Protein AF-A0AAW1CQK4-F1 (afdb_monomer_lite)

Secondary structure (DSSP, 8-state):
---------------------------TTSTTTGGGS---PPP---HHHHHHHHHHHHHHS-------SS-HHHHHHHHHHHHHHHHHTTGGGGGGG-TT-GGG-S-GGG--HHHHHHHHHHHHHHHHHHHHS-SEEEETTTEEEE-HHHHHHHHHHHHHHHHHHHHHHHHHHHHHHHHHHHHHHHHHHHHTS---SHHHHHHHHHHHHHHHHHHHHHHHHHHHHHHHHHHHHHTT----HHHHHHHHHHHHHHHHHHHHHHHHHHHHHHHHHHHHHHHHHHHHHHHHHHHHHHHHHHHHSTT-TT--HHHHHHHHHHHHHHHHHHHHHHHHHHHHHHHHTPPPPP-HHHHHHHHHHHHHHHHHHHHHHHHHHHHHHTTS-TTT--HHHHHHHHHHHHHHHHTS-HHHHTSHHHHHHHHHHHHHHHHHHHHHHHS-TT--HHHHHHHHHHHHHHHHHHHHHHHHHHHHHHHHHT----EEE-TTS-EEEE-HHHHHHHHHHHHHHHHHHHHHHT--

Organism: NCBI:txid488301

Structure (mmCIF, N/CA/C/O backbone):
data_AF-A0AAW1CQK4-F1
#
_entry.id   AF-A0AAW1CQK4-F1
#
loop_
_atom_site.group_PDB
_atom_site.id
_atom_site.type_symbol
_atom_site.label_atom_id
_atom_site.label_alt_id
_atom_site.label_comp_id
_atom_site.label_asym_id
_atom_site.label_entity_id
_atom_site.label_seq_id
_atom_site.pdbx_PDB_ins_code
_atom_site.Cartn_x
_atom_site.Cartn_y
_atom_site.Cartn_z
_atom_site.occupancy
_atom_site.B_iso_or_equiv
_atom_site.auth_seq_id
_atom_site.auth_comp_id
_atom_site.auth_asym_id
_atom_site.auth_atom_id
_atom_site.pdbx_PDB_model_num
ATOM 1 N N . MET A 1 1 ? -83.566 -2.142 11.076 1.00 37.44 1 MET A N 1
ATOM 2 C CA . MET A 1 1 ? -84.375 -3.358 11.313 1.00 37.44 1 MET A CA 1
ATOM 3 C C . MET A 1 1 ? -84.523 -3.588 12.811 1.00 37.44 1 MET A C 1
ATOM 5 O O . MET A 1 1 ? -83.542 -3.532 13.534 1.00 37.44 1 MET A O 1
ATOM 9 N N . ARG A 1 2 ? -85.773 -3.772 13.257 1.00 31.78 2 ARG A N 1
ATOM 10 C CA . ARG A 1 2 ? -86.213 -4.234 14.594 1.00 31.78 2 ARG A CA 1
ATOM 11 C C . ARG A 1 2 ? -85.536 -5.575 14.960 1.00 31.78 2 ARG A C 1
ATOM 13 O O . ARG A 1 2 ? -85.332 -6.388 14.071 1.00 31.78 2 ARG A O 1
ATOM 20 N N . LYS A 1 3 ? -85.256 -5.886 16.232 1.00 30.31 3 LYS A N 1
ATOM 21 C CA . LYS A 1 3 ? -86.262 -6.394 17.189 1.00 30.31 3 LYS A CA 1
ATOM 22 C C . LYS A 1 3 ? -85.917 -6.133 18.665 1.00 30.31 3 LYS A C 1
ATOM 24 O O . LYS A 1 3 ? -84.823 -6.393 19.141 1.00 30.31 3 LYS A O 1
ATOM 29 N N . ARG A 1 4 ? -86.967 -5.697 19.369 1.00 30.61 4 ARG A N 1
ATOM 30 C CA . ARG A 1 4 ? -87.169 -5.612 20.822 1.00 30.61 4 ARG A CA 1
ATOM 31 C C . ARG A 1 4 ? -87.296 -7.000 21.467 1.00 30.61 4 ARG A C 1
ATOM 33 O O . ARG A 1 4 ? -87.917 -7.874 20.865 1.00 30.61 4 ARG A O 1
ATOM 40 N N . LYS A 1 5 ? -86.996 -7.092 22.768 1.00 30.92 5 LYS A N 1
ATOM 41 C CA . LYS A 1 5 ? -87.892 -7.738 23.751 1.00 30.92 5 LYS A CA 1
ATOM 42 C C . LYS A 1 5 ? -87.838 -7.022 25.111 1.00 30.92 5 LYS A C 1
ATOM 44 O O . LYS A 1 5 ? -86.781 -6.640 25.589 1.00 30.92 5 LYS A O 1
ATOM 49 N N . LYS A 1 6 ? -89.040 -6.794 25.651 1.00 30.92 6 LYS A N 1
ATOM 50 C CA . LYS A 1 6 ? -89.422 -6.136 26.915 1.00 30.92 6 LYS A CA 1
ATOM 51 C C . LYS A 1 6 ? -89.311 -7.091 28.112 1.00 30.92 6 LYS A C 1
ATOM 53 O O . LYS A 1 6 ? -89.626 -8.264 27.931 1.00 30.92 6 LYS A O 1
ATOM 58 N N . LYS A 1 7 ? -89.103 -6.536 29.316 1.00 28.88 7 LYS A N 1
ATOM 59 C CA . LYS A 1 7 ? -89.868 -6.723 30.587 1.00 28.88 7 LYS A CA 1
ATOM 60 C C . LYS A 1 7 ? -88.993 -6.244 31.762 1.00 28.88 7 LYS A C 1
ATOM 62 O O . LYS A 1 7 ? -87.790 -6.405 31.680 1.00 28.88 7 LYS A O 1
ATOM 67 N N . GLN A 1 8 ? -89.458 -5.748 32.905 1.00 29.05 8 GLN A N 1
ATOM 68 C CA . GLN A 1 8 ? -90.688 -5.119 33.397 1.00 29.05 8 GLN A CA 1
ATOM 69 C C . GLN A 1 8 ? -90.328 -4.674 34.833 1.00 29.05 8 GLN A C 1
ATOM 71 O O . GLN A 1 8 ? -89.593 -5.370 35.527 1.00 29.05 8 GLN A O 1
ATOM 76 N N . THR A 1 9 ? -90.802 -3.510 35.255 1.00 33.38 9 THR A N 1
ATOM 77 C CA . THR A 1 9 ? -90.571 -2.876 36.562 1.00 33.38 9 THR A CA 1
ATOM 78 C C . THR A 1 9 ? -91.278 -3.593 37.720 1.00 33.38 9 THR A C 1
ATOM 80 O O . THR A 1 9 ? -92.399 -4.071 37.551 1.00 33.38 9 THR A O 1
ATOM 83 N N . LYS A 1 10 ? -90.688 -3.555 38.927 1.00 31.97 10 LYS A N 1
ATOM 84 C CA . LYS A 1 10 ? -91.408 -3.632 40.214 1.00 31.97 10 LYS A CA 1
ATOM 85 C C . LYS A 1 10 ? -90.728 -2.759 41.282 1.00 31.97 10 LYS A C 1
ATOM 87 O O . LYS A 1 10 ? -89.518 -2.812 41.461 1.00 31.97 10 LYS A O 1
ATOM 92 N N . ARG A 1 11 ? -91.555 -1.943 41.944 1.00 29.42 11 ARG A N 1
ATOM 93 C CA . ARG A 1 11 ? -91.301 -1.152 43.161 1.00 29.42 11 ARG A CA 1
ATOM 94 C C . ARG A 1 11 ? -91.280 -2.060 44.402 1.00 29.42 11 ARG A C 1
ATOM 96 O O . ARG A 1 11 ? -91.988 -3.063 44.393 1.00 29.42 11 ARG A O 1
ATOM 103 N N . GLY A 1 12 ? -90.658 -1.588 45.488 1.00 29.42 12 GLY A N 1
ATOM 104 C CA . GLY A 1 12 ? -91.177 -1.805 46.847 1.00 29.42 12 GLY A CA 1
ATOM 105 C C . GLY A 1 12 ? -90.163 -2.198 47.923 1.00 29.42 12 GLY A C 1
ATOM 106 O O . GLY A 1 12 ? -89.689 -3.322 47.912 1.00 29.42 12 GLY A O 1
ATOM 107 N N . GLU A 1 13 ? -89.977 -1.272 48.874 1.00 28.30 13 GLU A N 1
ATOM 108 C CA . GLU A 1 13 ? -89.823 -1.488 50.328 1.00 28.30 13 GLU A CA 1
ATOM 109 C C . GLU A 1 13 ? -88.568 -2.171 50.900 1.00 28.30 13 GLU A C 1
ATOM 111 O O . GLU A 1 13 ? -88.056 -3.151 50.378 1.00 28.30 13 GLU A O 1
ATOM 116 N N . GLY A 1 14 ? -88.137 -1.683 52.076 1.00 30.25 14 GLY A N 1
ATOM 117 C CA . GLY A 1 14 ? -87.416 -2.538 53.026 1.00 30.25 14 GLY A CA 1
ATOM 118 C C . GLY A 1 14 ? -86.204 -1.962 53.758 1.00 30.25 14 GLY A C 1
ATOM 119 O O . GLY A 1 14 ? -85.225 -2.679 53.913 1.00 30.25 14 GLY A O 1
ATOM 120 N N . TRP A 1 15 ? -86.240 -0.731 54.281 1.00 28.58 15 TRP A N 1
ATOM 121 C CA . TRP A 1 15 ? -85.304 -0.355 55.354 1.00 28.58 15 TRP A CA 1
ATOM 122 C C . TRP A 1 15 ? -85.894 -0.740 56.711 1.00 28.58 15 TRP A C 1
ATOM 124 O O . TRP A 1 15 ? -86.757 -0.029 57.229 1.00 28.58 15 TRP A O 1
ATOM 134 N N . ARG A 1 16 ? -85.430 -1.853 57.304 1.00 34.03 16 ARG A N 1
ATOM 135 C CA . ARG A 1 16 ? -85.438 -2.035 58.766 1.00 34.03 16 ARG A CA 1
ATOM 136 C C . ARG A 1 16 ? -84.571 -3.205 59.269 1.00 34.03 16 ARG A C 1
ATOM 138 O O . ARG A 1 16 ? -84.790 -4.347 58.893 1.00 34.03 16 ARG A O 1
ATOM 145 N N . ARG A 1 17 ? -83.776 -2.853 60.291 1.00 32.47 17 ARG A N 1
ATOM 146 C CA . ARG A 1 17 ? -83.250 -3.630 61.438 1.00 32.47 17 ARG A CA 1
ATOM 147 C C . ARG A 1 17 ? -82.030 -4.537 61.243 1.00 32.47 17 ARG A C 1
ATOM 149 O O . ARG A 1 17 ? -82.131 -5.625 60.698 1.00 32.47 17 ARG A O 1
ATOM 156 N N . LEU A 1 18 ? -80.979 -4.183 61.983 1.00 30.83 18 LEU A N 1
ATOM 157 C CA . LEU A 1 18 ? -80.328 -5.096 62.925 1.00 30.83 18 LEU A CA 1
ATOM 158 C C . LEU A 1 18 ? -80.366 -4.442 64.313 1.00 30.83 18 LEU A C 1
ATOM 160 O O . LEU A 1 18 ? -80.115 -3.246 64.446 1.00 30.83 18 LEU A O 1
ATOM 164 N N . GLY A 1 19 ? -80.788 -5.213 65.314 1.00 32.97 19 GLY A N 1
ATOM 165 C CA . GLY A 1 19 ? -80.848 -4.816 66.717 1.00 32.97 19 GLY A CA 1
ATOM 166 C C . GLY A 1 19 ? -79.742 -5.487 67.526 1.00 32.97 19 GLY A C 1
ATOM 167 O O . GLY A 1 19 ? -79.212 -6.515 67.114 1.00 32.97 19 GLY A O 1
ATOM 168 N N . VAL A 1 20 ? -79.453 -4.929 68.700 1.00 33.41 20 VAL A N 1
ATOM 169 C CA . VAL A 1 20 ? -78.739 -5.607 69.787 1.00 33.41 20 VAL A CA 1
ATOM 170 C C . VAL A 1 20 ? -79.526 -5.392 71.086 1.00 33.41 20 VAL A C 1
ATOM 172 O O . VAL A 1 20 ? -80.186 -4.372 71.277 1.00 33.41 20 VAL A O 1
ATOM 175 N N . SER A 1 21 ? -79.529 -6.450 71.892 1.00 31.75 21 SER A N 1
ATOM 176 C CA . SER A 1 21 ? -80.398 -6.826 73.009 1.00 31.75 21 SER A CA 1
ATOM 177 C C . SER A 1 21 ? -80.290 -5.982 74.284 1.00 31.75 21 SER A C 1
ATOM 179 O O . SER A 1 21 ? -79.291 -5.313 74.520 1.00 31.75 21 SER A O 1
ATOM 181 N N . GLY A 1 22 ? -81.302 -6.099 75.153 1.00 31.36 22 GLY A N 1
ATOM 182 C CA . GLY A 1 22 ? -81.346 -5.483 76.485 1.00 31.36 22 GLY A CA 1
ATOM 183 C C . GLY A 1 22 ? -81.253 -6.447 77.681 1.00 31.36 22 GLY A C 1
ATOM 184 O O . GLY A 1 22 ? -81.010 -7.640 77.505 1.00 31.36 22 GLY A O 1
ATOM 185 N N . LYS A 1 23 ? -81.605 -5.867 78.852 1.00 33.84 23 LYS A N 1
ATOM 186 C CA . LYS A 1 23 ? -81.742 -6.368 80.253 1.00 33.84 23 LYS A CA 1
ATOM 187 C C . LYS A 1 23 ? -80.453 -6.208 81.089 1.00 33.84 23 LYS A C 1
ATOM 189 O O . LYS A 1 23 ? -79.397 -6.571 80.606 1.00 33.84 23 LYS A O 1
ATOM 194 N N . THR A 1 24 ? -80.420 -5.621 82.298 1.00 35.09 24 THR A N 1
ATOM 195 C CA . THR A 1 24 ? -81.348 -5.544 83.466 1.00 35.09 24 THR A CA 1
ATOM 196 C C . THR A 1 24 ? -81.062 -4.281 84.330 1.00 35.09 24 THR A C 1
ATOM 198 O O . THR A 1 24 ? -79.903 -3.953 84.527 1.00 35.09 24 THR A O 1
ATOM 201 N N . SER A 1 25 ? -82.057 -3.466 84.729 1.00 33.66 25 SER A N 1
ATOM 202 C CA . SER A 1 25 ? -82.765 -3.406 86.044 1.00 33.66 25 SER A CA 1
ATOM 203 C C . SER A 1 25 ? -82.086 -2.635 87.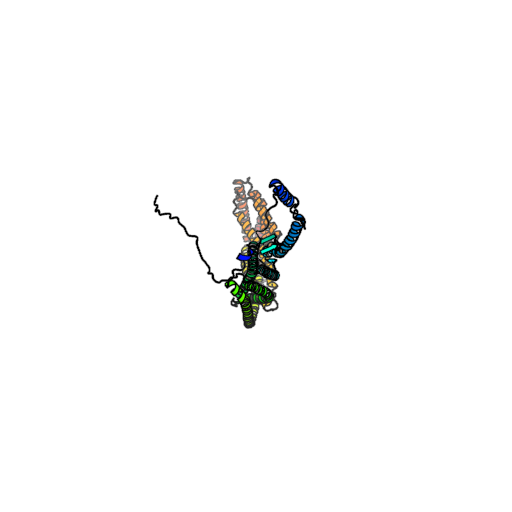206 1.00 33.66 25 SER A C 1
ATOM 205 O O . SER A 1 25 ? -81.060 -3.064 87.718 1.00 33.66 25 SER A O 1
ATOM 207 N N . GLY A 1 26 ? -82.779 -1.592 87.704 1.00 32.72 26 GLY A N 1
ATOM 208 C CA . GLY A 1 26 ? -82.562 -0.866 88.977 1.00 32.72 26 GLY A CA 1
ATOM 209 C C . GLY A 1 26 ? -82.400 0.651 88.751 1.00 32.72 26 GLY A C 1
ATOM 210 O O . GLY A 1 26 ? -81.595 1.044 87.929 1.00 32.72 26 GLY A O 1
ATOM 211 N N . ASN A 1 27 ? -83.088 1.603 89.387 1.00 42.72 27 ASN A N 1
ATOM 212 C CA . ASN A 1 27 ? -83.945 1.583 90.564 1.00 42.72 27 ASN A CA 1
ATOM 213 C C . ASN A 1 27 ? -84.805 2.872 90.604 1.00 42.72 27 ASN A C 1
ATOM 215 O O . ASN A 1 27 ? -84.399 3.921 90.106 1.00 42.72 27 ASN A O 1
ATOM 219 N N . LYS A 1 28 ? -85.975 2.786 91.247 1.00 48.28 28 LYS A N 1
ATOM 220 C CA . LYS A 1 28 ? -87.069 3.773 91.425 1.00 48.28 28 LYS A CA 1
ATOM 221 C C . LYS A 1 28 ? -86.716 5.142 92.073 1.00 48.28 28 LYS A C 1
ATOM 223 O O . LYS A 1 28 ? -87.605 5.818 92.578 1.00 48.28 28 LYS A O 1
ATOM 228 N N . ALA A 1 29 ? -85.462 5.590 92.062 1.00 43.44 29 ALA A N 1
ATOM 229 C CA . ALA A 1 29 ? -85.026 6.818 92.744 1.00 43.44 29 ALA A CA 1
ATOM 230 C C . ALA A 1 29 ? -85.218 8.111 91.918 1.00 43.44 29 ALA A C 1
ATOM 232 O O . ALA A 1 29 ? -85.469 9.171 92.484 1.00 43.44 29 ALA A O 1
ATOM 233 N N . LEU A 1 30 ? -85.167 8.032 90.582 1.00 44.38 30 LEU A N 1
ATOM 234 C CA . LEU A 1 30 ? -85.258 9.206 89.695 1.00 44.38 30 LEU A CA 1
ATOM 235 C C . LEU A 1 30 ? -86.687 9.747 89.512 1.00 44.38 30 LEU A C 1
ATOM 237 O O . LEU A 1 30 ? -86.862 10.937 89.271 1.00 44.38 30 LEU A O 1
ATOM 241 N N . ALA A 1 31 ? -87.714 8.912 89.696 1.00 45.97 31 ALA A N 1
ATOM 242 C CA . ALA A 1 31 ? -89.113 9.335 89.578 1.00 45.97 31 ALA A CA 1
ATOM 243 C C . ALA A 1 31 ? -89.600 10.173 90.781 1.00 45.97 31 ALA A C 1
ATOM 245 O O . ALA A 1 31 ? -90.482 11.010 90.620 1.00 45.97 31 ALA A O 1
ATOM 246 N N . ASN A 1 32 ? -88.985 10.015 91.962 1.00 45.41 32 ASN A N 1
ATOM 247 C CA . ASN A 1 32 ? -89.345 10.755 93.182 1.00 45.41 32 ASN A CA 1
ATOM 248 C C . ASN A 1 32 ? -88.607 12.099 93.347 1.00 45.41 32 ASN A C 1
ATOM 250 O O . ASN A 1 32 ? -88.960 12.879 94.230 1.00 45.41 32 ASN A O 1
ATOM 254 N N . PHE A 1 33 ? -87.593 12.392 92.525 1.00 44.12 33 PHE A N 1
ATOM 255 C CA . PHE A 1 33 ? -86.913 13.695 92.547 1.00 44.12 33 PHE A CA 1
ATOM 256 C C . PHE A 1 33 ? -87.653 14.736 91.693 1.00 44.12 33 PHE A C 1
ATOM 258 O O . PHE A 1 33 ? -87.733 15.908 92.053 1.00 44.12 33 PHE A O 1
ATOM 265 N N . VAL A 1 34 ? -88.278 14.288 90.599 1.00 47.16 34 VAL A N 1
ATOM 266 C CA . VAL A 1 34 ? -89.028 15.148 89.669 1.00 47.16 34 VAL A CA 1
ATOM 267 C C . VAL A 1 34 ? -90.350 15.647 90.277 1.00 47.16 34 VAL A C 1
ATOM 269 O O . VAL A 1 34 ? -90.839 16.698 89.884 1.00 47.16 34 VAL A O 1
ATOM 272 N N . SER A 1 35 ? -90.889 14.983 91.305 1.00 43.31 35 SER A N 1
ATOM 273 C CA . SER A 1 35 ? -92.131 15.399 91.975 1.00 43.31 35 SER A CA 1
ATOM 274 C C . SER A 1 35 ? -91.949 16.450 93.084 1.00 43.31 35 SER A C 1
ATOM 276 O O . SER A 1 35 ? -92.918 16.769 93.768 1.00 43.31 35 SER A O 1
ATOM 278 N N . ARG A 1 36 ? -90.728 16.955 93.328 1.00 42.09 36 ARG A N 1
ATOM 279 C CA . ARG A 1 36 ? -90.428 17.872 94.452 1.00 42.09 36 ARG A CA 1
ATOM 280 C C . ARG A 1 36 ? -90.017 19.293 94.067 1.00 42.09 36 ARG A C 1
ATOM 282 O O . ARG A 1 36 ? -89.761 20.088 94.963 1.00 42.09 36 ARG A O 1
ATOM 289 N N . LEU A 1 37 ? -89.972 19.636 92.783 1.00 38.03 37 LEU A N 1
ATOM 290 C CA . LEU A 1 37 ? -89.600 20.992 92.347 1.00 38.03 37 LEU A CA 1
ATOM 291 C C . LEU A 1 37 ? -90.754 21.784 91.716 1.00 38.03 37 LEU A C 1
ATOM 293 O O . LEU A 1 37 ? -90.549 22.918 91.297 1.00 38.03 37 LEU A O 1
ATOM 297 N N . ASP A 1 38 ? -91.973 21.240 91.738 1.00 37.69 38 ASP A N 1
ATOM 298 C CA . ASP A 1 38 ? -93.195 21.910 91.270 1.00 37.69 38 ASP A CA 1
ATOM 299 C C . ASP A 1 38 ? -93.877 22.753 92.371 1.00 37.69 38 ASP A C 1
ATOM 301 O O . ASP A 1 38 ? -95.076 22.659 92.615 1.00 37.69 38 ASP A O 1
ATOM 305 N N . GLN A 1 39 ? -93.095 23.563 93.094 1.00 37.91 39 GLN A N 1
ATOM 306 C CA . GLN A 1 39 ? -93.623 24.559 94.037 1.00 37.91 39 GLN A CA 1
ATOM 307 C C . GLN A 1 39 ? -92.855 25.884 93.934 1.00 37.91 39 GLN A C 1
ATOM 309 O O . GLN A 1 39 ? -92.018 26.203 94.772 1.00 37.91 39 GLN A O 1
ATOM 314 N N . SER A 1 40 ? -93.149 26.674 92.898 1.00 36.72 40 SER A N 1
ATOM 315 C CA . SER A 1 40 ? -93.240 28.142 93.009 1.00 36.72 40 SER A CA 1
ATOM 316 C C . SER A 1 40 ? -93.960 28.720 91.783 1.00 36.72 40 SER A C 1
ATOM 318 O O . SER 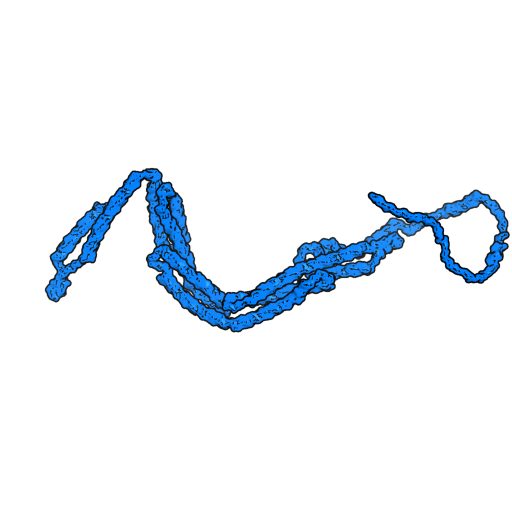A 1 40 ? -93.481 28.636 90.655 1.00 36.72 40 SER A O 1
ATOM 320 N N . GLU A 1 41 ? -95.153 29.271 92.003 1.00 37.28 41 GLU A N 1
ATOM 321 C CA . GLU A 1 41 ? -95.966 29.936 90.979 1.00 37.28 41 GLU A CA 1
ATOM 322 C C . GLU A 1 41 ? -95.421 31.336 90.583 1.00 37.28 41 GLU A C 1
ATOM 324 O O . GLU A 1 41 ? -94.575 31.901 91.281 1.00 37.28 41 GLU A O 1
ATOM 329 N N . PRO A 1 42 ? -95.864 31.904 89.438 1.00 48.00 42 PRO A N 1
ATOM 330 C CA . PRO A 1 42 ? -95.048 32.754 88.569 1.00 48.00 42 PRO A CA 1
ATOM 331 C C . PRO A 1 42 ? -95.288 34.268 88.723 1.00 48.00 42 PRO A C 1
ATOM 333 O O . PRO A 1 42 ? -96.421 34.739 88.803 1.00 48.00 42 PRO A O 1
ATOM 336 N N . SER A 1 43 ? -94.221 35.068 88.607 1.00 45.59 43 SER A N 1
ATOM 337 C CA . SER A 1 43 ? -94.330 36.512 88.343 1.00 45.59 43 SER A CA 1
ATOM 338 C C . SER A 1 43 ? -94.473 36.774 86.836 1.00 45.59 43 SER A C 1
ATOM 340 O O . SER A 1 43 ? -93.643 36.350 86.028 1.00 45.59 43 SER A O 1
ATOM 342 N N . LYS A 1 44 ? -95.563 37.452 86.456 1.00 58.47 44 LYS A N 1
ATOM 343 C CA . LYS A 1 44 ? -95.956 37.799 85.080 1.00 58.47 44 LYS A CA 1
ATOM 344 C C . LYS A 1 44 ? -95.019 38.859 84.477 1.00 58.47 44 LYS A C 1
ATOM 346 O O . LYS A 1 44 ? -95.273 40.053 84.604 1.00 58.47 44 LYS A O 1
ATOM 351 N N . GLU A 1 45 ? -93.962 38.444 83.781 1.00 55.16 45 GLU A N 1
ATOM 352 C CA . GLU A 1 45 ? -93.153 39.350 82.947 1.00 55.16 45 GLU A CA 1
ATOM 353 C C . GLU A 1 45 ? -93.726 39.399 81.515 1.00 55.16 45 GLU A C 1
ATOM 355 O O . GLU A 1 45 ? -93.859 38.371 80.847 1.00 55.16 45 GLU A O 1
ATOM 360 N N . ASP A 1 46 ? -94.090 40.597 81.045 1.00 68.31 46 ASP A N 1
ATOM 361 C CA . ASP A 1 46 ? -94.756 40.810 79.754 1.00 68.31 46 ASP A CA 1
ATOM 362 C C . ASP A 1 46 ? -93.864 40.391 78.561 1.00 68.31 46 ASP A C 1
ATOM 364 O O . ASP A 1 46 ? -92.655 40.657 78.522 1.00 68.31 46 ASP A O 1
ATOM 368 N N . ALA A 1 47 ? -94.446 39.725 77.558 1.00 63.59 47 ALA A N 1
ATOM 369 C CA . ALA A 1 47 ? -93.710 38.992 76.519 1.00 63.59 47 ALA A CA 1
ATOM 370 C C . ALA A 1 47 ? -92.793 39.895 75.673 1.00 63.59 47 ALA A C 1
ATOM 372 O O . ALA A 1 47 ? -91.728 39.467 75.216 1.00 63.59 47 ALA A O 1
ATOM 373 N N . LYS A 1 48 ? -93.169 41.169 75.499 1.00 66.88 48 LYS A N 1
ATOM 374 C CA . LYS A 1 48 ? -92.373 42.180 74.782 1.00 66.88 48 LYS A CA 1
ATOM 375 C C . LYS A 1 48 ? -91.135 42.602 75.581 1.00 66.88 48 LYS A C 1
ATOM 377 O O . LYS A 1 48 ? -90.073 42.822 74.996 1.00 66.88 48 LYS A O 1
ATOM 382 N N . THR A 1 49 ? -91.249 42.653 76.904 1.00 67.19 49 THR A N 1
ATOM 383 C CA . THR A 1 49 ? -90.156 42.955 77.838 1.00 67.19 49 THR A CA 1
ATOM 384 C C . THR A 1 49 ? -89.196 41.773 77.932 1.00 67.19 49 THR A C 1
ATOM 386 O O . THR A 1 49 ? -87.985 41.961 77.808 1.00 67.19 49 THR A O 1
ATOM 389 N N . ARG A 1 50 ? -89.728 40.544 77.975 1.00 69.56 50 ARG A N 1
ATOM 390 C CA . ARG A 1 50 ? -88.942 39.302 77.918 1.00 69.56 50 ARG A CA 1
ATOM 391 C C . ARG A 1 50 ? -88.158 39.171 76.610 1.00 69.56 50 ARG A C 1
ATOM 393 O O . ARG A 1 50 ? -86.959 38.906 76.635 1.00 69.56 50 ARG A O 1
ATOM 400 N N . ARG A 1 51 ? -88.791 39.452 75.460 1.00 66.81 51 ARG A N 1
ATOM 401 C CA . ARG A 1 51 ? -88.108 39.477 74.151 1.00 66.81 51 ARG A CA 1
ATOM 402 C C . ARG A 1 51 ? -87.032 40.555 74.090 1.00 66.81 51 ARG A C 1
ATOM 404 O O . ARG A 1 51 ? -85.929 40.261 73.654 1.00 66.81 51 ARG A O 1
ATOM 411 N N . ARG A 1 52 ? -87.309 41.782 74.547 1.00 67.00 52 ARG A N 1
ATOM 412 C CA . ARG A 1 52 ? -86.302 42.859 74.579 1.00 67.00 52 ARG A CA 1
ATOM 413 C C . ARG A 1 52 ? -85.124 42.520 75.488 1.00 67.00 52 ARG A C 1
ATOM 415 O O . ARG A 1 52 ? -84.005 42.857 75.131 1.00 67.00 52 ARG A O 1
ATOM 422 N N . ARG A 1 53 ? -85.344 41.833 76.612 1.00 70.31 53 ARG A N 1
ATOM 423 C CA . ARG A 1 53 ? -84.276 41.379 77.515 1.00 70.31 53 ARG A CA 1
ATOM 424 C C . ARG A 1 53 ? -83.431 40.268 76.886 1.00 70.31 53 ARG A C 1
ATOM 426 O O . ARG A 1 53 ? -82.212 40.370 76.910 1.00 70.31 53 ARG A O 1
ATOM 433 N N . LEU A 1 54 ? -84.064 39.277 76.252 1.00 61.25 54 LEU A N 1
ATOM 434 C CA . LEU A 1 54 ? -83.381 38.184 75.546 1.00 61.25 54 LEU A CA 1
ATOM 435 C C . LEU A 1 54 ? -82.607 38.674 74.310 1.00 61.25 54 LEU A C 1
ATOM 437 O O . LEU A 1 54 ? -81.453 38.300 74.130 1.00 61.25 54 LEU A O 1
ATOM 441 N N . TYR A 1 55 ? -83.196 39.559 73.498 1.00 59.25 55 TYR A N 1
ATOM 442 C CA . TYR A 1 55 ? -82.504 40.160 72.353 1.00 59.25 55 TYR A CA 1
ATOM 443 C C . TYR A 1 55 ? -81.393 41.112 72.787 1.00 59.25 55 TYR A C 1
ATOM 445 O O . TYR A 1 55 ? -80.330 41.083 72.183 1.00 59.25 55 TYR A O 1
ATOM 453 N N . ARG A 1 56 ? -81.590 41.915 73.844 1.00 56.56 56 ARG A N 1
ATOM 454 C CA . ARG A 1 56 ? -80.535 42.789 74.374 1.00 56.56 56 ARG A CA 1
ATOM 455 C C . ARG A 1 56 ? -79.376 41.973 74.941 1.00 56.56 56 ARG A C 1
ATOM 457 O O . ARG A 1 56 ? -78.251 42.384 74.722 1.00 56.56 56 ARG A O 1
ATOM 464 N N . LEU A 1 57 ? -79.633 40.824 75.578 1.00 55.22 57 LEU A N 1
ATOM 465 C CA . LEU A 1 57 ? -78.590 39.909 76.058 1.00 55.22 57 LEU A CA 1
ATOM 466 C C . LEU A 1 57 ? -77.814 39.264 74.894 1.00 55.22 57 LEU A C 1
ATOM 468 O O . LEU A 1 57 ? -76.590 39.218 74.939 1.00 55.22 57 LEU A O 1
ATOM 472 N N . ALA A 1 58 ? -78.510 38.838 73.832 1.00 53.62 58 ALA A N 1
ATOM 473 C CA . ALA A 1 58 ? -77.898 38.223 72.650 1.00 53.62 58 ALA A CA 1
ATOM 474 C C . ALA A 1 58 ? -77.208 39.228 71.703 1.00 53.62 58 ALA A C 1
ATOM 476 O O . ALA A 1 58 ? -76.293 38.848 70.980 1.00 53.62 58 ALA A O 1
ATOM 477 N N . SER A 1 59 ? -77.625 40.501 71.691 1.00 54.41 59 SER A N 1
ATOM 478 C CA . SER A 1 59 ? -77.016 41.556 70.866 1.00 54.41 59 SER A CA 1
ATOM 479 C C . SER A 1 59 ? -75.963 42.385 71.610 1.00 54.41 59 SER A C 1
ATOM 481 O O . SER A 1 59 ? -75.145 43.032 70.960 1.00 54.41 59 SER A O 1
ATOM 483 N N . SER A 1 60 ? -75.975 42.412 72.952 1.00 51.34 60 SER A N 1
ATOM 484 C CA . SER A 1 60 ? -74.883 42.986 73.758 1.00 51.34 60 SER A CA 1
ATOM 485 C C . SER A 1 60 ? -73.666 42.074 73.782 1.00 51.34 60 SER A C 1
ATOM 487 O O . SER A 1 60 ? -72.538 42.553 73.859 1.00 51.34 60 SER A O 1
ATOM 489 N N . THR A 1 61 ? -73.874 40.765 73.641 1.00 55.28 61 THR A N 1
ATOM 490 C CA . THR A 1 61 ? -72.832 39.884 73.135 1.00 55.28 61 THR A CA 1
ATOM 491 C C . THR A 1 61 ? -72.724 40.134 71.636 1.00 55.28 61 THR A C 1
ATOM 493 O O . THR A 1 61 ? -73.294 39.396 70.835 1.00 55.28 61 THR A O 1
ATOM 496 N N . LYS A 1 62 ? -71.977 41.171 71.221 1.00 53.16 62 LYS A N 1
ATOM 497 C CA . LYS A 1 62 ? -71.282 41.057 69.930 1.00 53.16 62 LYS A CA 1
ATOM 498 C C . LYS A 1 62 ? -70.621 39.677 69.996 1.00 53.16 62 LYS A C 1
ATOM 500 O O . LYS A 1 62 ? -69.848 39.494 70.943 1.00 53.16 62 LYS A O 1
ATOM 505 N N . PRO A 1 63 ? -70.924 38.695 69.117 1.00 55.72 63 PRO A N 1
ATOM 506 C CA . PRO A 1 63 ? -70.009 37.572 69.018 1.00 55.72 63 PRO A CA 1
ATOM 507 C C . PRO A 1 63 ? -68.659 38.252 68.809 1.00 55.72 63 PRO A C 1
ATOM 509 O O . PRO A 1 63 ? -68.595 39.146 67.953 1.00 55.72 63 PRO A O 1
ATOM 512 N N . PRO A 1 64 ? -67.657 38.014 69.671 1.00 56.91 64 PRO A N 1
ATOM 513 C CA . PRO A 1 64 ? -66.361 38.620 69.451 1.00 56.91 64 PRO A CA 1
ATOM 514 C C . PRO A 1 64 ? -66.034 38.256 68.011 1.00 56.91 64 PRO A C 1
ATOM 516 O O . PRO A 1 64 ? -66.008 37.069 67.684 1.00 56.91 64 PRO A O 1
ATOM 519 N N . PHE A 1 65 ? -65.951 39.256 67.122 1.00 54.59 65 PHE A N 1
ATOM 520 C CA . PHE A 1 65 ? -65.470 39.008 65.771 1.00 54.59 65 PHE A CA 1
ATOM 521 C C . PHE A 1 65 ? -64.153 38.298 66.027 1.00 54.59 65 PHE A C 1
ATOM 523 O O . PHE A 1 65 ? -63.357 38.897 66.760 1.00 54.59 65 PHE A O 1
ATOM 530 N N . PRO A 1 66 ? -64.014 37.008 65.655 1.00 59.12 66 PRO A N 1
ATOM 531 C CA . PRO A 1 66 ? -63.007 36.150 66.254 1.00 59.12 66 PRO A CA 1
ATOM 532 C C . PRO A 1 66 ? -61.704 36.912 66.158 1.00 59.12 66 PRO A C 1
ATOM 534 O O . PRO A 1 66 ? -61.321 37.305 65.055 1.00 59.12 66 PRO A O 1
ATOM 537 N N . HIS A 1 67 ? -61.139 37.272 67.318 1.00 57.03 67 HIS A N 1
ATOM 538 C CA . HIS A 1 67 ? -59.938 38.087 67.345 1.00 57.03 67 HIS A CA 1
ATOM 539 C C . HIS A 1 67 ? -58.947 37.333 66.484 1.00 57.03 67 HIS A C 1
ATOM 541 O O . HIS A 1 67 ? -58.595 36.194 66.798 1.00 57.03 67 HIS A O 1
ATOM 547 N N . GLN A 1 68 ? -58.590 37.920 65.345 1.00 57.66 68 GLN A N 1
ATOM 548 C CA . GLN A 1 68 ? -57.684 37.270 64.432 1.00 57.66 68 GLN A CA 1
ATOM 549 C C . GLN A 1 68 ? -56.320 37.340 65.105 1.00 57.66 68 GLN A C 1
ATOM 551 O O . GLN A 1 68 ? -55.615 38.338 64.998 1.00 57.66 68 GLN A O 1
ATOM 556 N N . GLY A 1 69 ? -55.994 36.305 65.886 1.00 62.25 69 GLY A N 1
ATOM 557 C CA . GLY A 1 69 ? -54.757 36.244 66.664 1.00 62.25 69 GLY A CA 1
ATOM 558 C C . GLY A 1 69 ? -53.516 36.379 65.779 1.00 62.25 69 GLY A C 1
ATOM 559 O O . GLY A 1 69 ? -52.456 36.761 66.264 1.00 62.25 69 GLY A O 1
ATOM 560 N N . ARG A 1 70 ? -53.669 36.121 64.471 1.00 62.06 70 ARG A N 1
ATOM 561 C CA . ARG A 1 70 ? -52.725 36.447 63.401 1.00 62.06 70 ARG A CA 1
ATOM 562 C C . ARG A 1 70 ? -53.470 36.963 62.168 1.00 62.06 70 ARG A C 1
ATOM 564 O O . ARG A 1 70 ? -54.546 36.470 61.840 1.00 62.06 70 ARG A O 1
ATOM 571 N N . ASN A 1 71 ? -52.883 37.931 61.466 1.00 77.50 71 ASN A N 1
ATOM 572 C CA . ASN A 1 71 ? -53.396 38.434 60.188 1.00 77.50 71 ASN A CA 1
ATOM 573 C C . ASN A 1 71 ? -53.402 37.304 59.133 1.00 77.50 71 ASN A C 1
ATOM 575 O O . ASN A 1 71 ? -52.388 36.626 58.966 1.00 77.50 71 ASN A O 1
ATOM 579 N N . PHE A 1 72 ? -54.508 37.128 58.395 1.00 75.00 72 PHE A N 1
ATOM 580 C CA . PHE A 1 72 ? -54.635 36.133 57.313 1.00 75.00 72 PHE A CA 1
ATOM 581 C C . PHE A 1 72 ? -53.501 36.230 56.288 1.00 75.00 72 PHE A C 1
ATOM 583 O O . PHE A 1 72 ? -52.958 35.216 55.859 1.00 75.00 72 PHE A O 1
ATOM 590 N N . HIS A 1 73 ? -53.104 37.458 55.941 1.00 78.44 73 HIS A N 1
ATOM 591 C CA . HIS A 1 73 ? -51.988 37.713 55.038 1.00 78.44 73 HIS A CA 1
ATOM 592 C C . HIS A 1 73 ? -50.675 37.149 55.597 1.00 78.44 73 HIS A C 1
ATOM 594 O O . HIS A 1 73 ? -49.934 36.509 54.863 1.00 78.44 73 HIS A O 1
ATOM 600 N N . SER A 1 74 ? -50.407 37.318 56.898 1.00 78.88 74 SER A N 1
ATOM 601 C CA . SER A 1 74 ? -49.211 36.750 57.547 1.00 78.88 74 SER A CA 1
ATOM 602 C C . SER A 1 74 ? -49.212 35.226 57.473 1.00 78.88 74 SER A C 1
ATOM 604 O O . SER A 1 74 ? -48.208 34.632 57.108 1.00 78.88 74 SER A O 1
ATOM 606 N N . HIS A 1 75 ? -50.360 34.593 57.726 1.00 78.31 75 HIS A N 1
ATOM 607 C CA . HIS A 1 75 ? -50.483 33.135 57.690 1.00 78.31 75 HIS A CA 1
ATOM 608 C C . HIS A 1 75 ? -50.308 32.562 56.273 1.00 78.31 75 HIS A C 1
ATOM 610 O O . HIS A 1 75 ? -49.698 31.510 56.092 1.00 78.31 75 HIS A O 1
ATOM 616 N N . ILE A 1 76 ? -50.809 33.256 55.246 1.00 80.69 76 ILE A N 1
ATOM 617 C CA . ILE A 1 76 ? -50.565 32.879 53.846 1.00 80.69 76 ILE A CA 1
ATOM 618 C C . ILE A 1 76 ? -49.091 33.072 53.476 1.00 80.69 76 ILE A C 1
ATOM 620 O O . ILE A 1 76 ? -48.529 32.231 52.778 1.00 80.69 76 ILE A O 1
ATOM 624 N N . MET A 1 77 ? -48.455 34.149 53.940 1.00 80.62 77 MET A N 1
ATOM 625 C CA . MET A 1 77 ? -47.037 34.402 53.676 1.00 80.62 77 MET A CA 1
ATOM 626 C C . MET A 1 77 ? -46.128 33.375 54.365 1.00 80.62 77 MET A C 1
ATOM 628 O O . MET A 1 77 ? -45.211 32.869 53.726 1.00 80.62 77 MET A O 1
ATOM 632 N N . GLU A 1 78 ? -46.432 32.986 55.605 1.00 81.00 78 GLU A N 1
ATOM 633 C CA . GLU A 1 78 ? -45.764 31.878 56.306 1.00 81.00 78 GLU A CA 1
ATOM 634 C C . GLU A 1 78 ? -45.933 30.561 55.525 1.00 81.00 78 GLU A C 1
ATOM 636 O O . GLU A 1 78 ? -44.950 29.880 55.232 1.00 81.00 78 GLU A O 1
ATOM 641 N N . ASN A 1 79 ? -47.155 30.241 55.078 1.00 81.38 79 ASN A N 1
ATOM 642 C CA . ASN A 1 79 ? -47.404 29.066 54.236 1.00 81.38 79 ASN A CA 1
ATOM 643 C C . ASN A 1 79 ? -46.622 29.120 52.911 1.00 81.38 79 ASN A C 1
ATOM 645 O O . ASN A 1 79 ? -46.123 28.089 52.463 1.00 81.38 79 ASN A O 1
ATOM 649 N N . LYS A 1 80 ? -46.476 30.301 52.292 1.00 83.19 80 LYS A N 1
ATOM 650 C CA . LYS A 1 80 ? -45.675 30.492 51.072 1.00 83.19 80 LYS A CA 1
ATOM 651 C C . LYS A 1 80 ? -44.200 30.168 51.312 1.00 83.19 80 LYS A C 1
ATOM 653 O O . LYS A 1 80 ? -43.601 29.495 50.479 1.00 83.19 80 LYS A O 1
ATOM 658 N N . GLU A 1 81 ? -43.615 30.607 52.425 1.00 82.81 81 GLU A N 1
ATOM 659 C CA . GLU A 1 81 ? -42.217 30.297 52.758 1.00 82.81 81 GLU A CA 1
ATOM 660 C C . GLU A 1 81 ? -41.995 28.802 53.017 1.00 82.81 81 GLU A C 1
ATOM 662 O O . GLU A 1 81 ? -41.002 28.236 52.558 1.00 82.81 81 GLU A O 1
ATOM 667 N N . VAL A 1 82 ? -42.928 28.135 53.705 1.00 83.12 82 VAL A N 1
ATOM 668 C CA . VAL A 1 82 ? -42.851 26.679 53.923 1.00 83.12 82 VAL A CA 1
ATOM 669 C C . VAL A 1 82 ? -43.010 25.921 52.602 1.00 83.12 82 VAL A C 1
ATOM 671 O O . VAL A 1 82 ? -42.296 24.951 52.359 1.00 83.12 82 VAL A O 1
ATOM 674 N N . LEU A 1 83 ? -43.893 26.388 51.717 1.00 83.06 83 LEU A N 1
ATOM 675 C CA . LEU A 1 83 ? -44.086 25.804 50.391 1.00 83.06 83 LEU A CA 1
ATOM 676 C C . LEU A 1 83 ? -42.850 26.016 49.501 1.00 83.06 83 LEU A C 1
ATOM 678 O O . LEU A 1 83 ? -42.457 25.096 48.790 1.00 83.06 83 LEU A O 1
ATOM 682 N N . GLN A 1 84 ? -42.177 27.166 49.599 1.00 83.56 84 GLN A N 1
ATOM 683 C CA . GLN A 1 84 ? -40.907 27.408 48.909 1.00 83.56 84 GLN A CA 1
ATOM 684 C C . GLN A 1 84 ? -39.820 26.429 49.378 1.00 83.56 84 GLN A C 1
ATOM 686 O O . GLN A 1 84 ? -39.208 25.764 48.547 1.00 83.56 84 GLN A O 1
ATOM 691 N N . LYS A 1 85 ? -39.666 26.241 50.696 1.00 83.19 85 LYS A N 1
ATOM 692 C CA . LYS A 1 85 ? -38.747 25.235 51.264 1.00 83.19 85 LYS A CA 1
ATOM 693 C C . LYS A 1 85 ? -39.095 23.809 50.825 1.00 83.19 85 LYS A C 1
ATOM 695 O O . LYS A 1 85 ? -38.205 22.987 50.626 1.00 83.19 85 LYS A O 1
ATOM 700 N N . TYR A 1 86 ? -40.385 23.505 50.670 1.00 83.81 86 TYR A N 1
ATOM 701 C CA . TYR A 1 86 ? -40.838 22.210 50.165 1.00 83.81 86 TYR A CA 1
ATOM 702 C C . TYR A 1 86 ? -40.486 22.008 48.683 1.00 83.81 86 TYR A C 1
ATOM 704 O O . TYR A 1 86 ? -40.090 20.911 48.298 1.00 83.81 86 TYR A O 1
ATOM 712 N N . ILE A 1 87 ? -40.580 23.053 47.852 1.00 85.25 87 ILE A N 1
ATOM 713 C CA . ILE A 1 87 ? -40.140 23.009 46.448 1.00 85.25 87 ILE A CA 1
ATOM 714 C C . ILE A 1 87 ? -38.628 22.777 46.362 1.00 85.25 87 ILE A C 1
ATOM 716 O O . ILE A 1 87 ? -38.191 21.971 45.540 1.00 85.25 87 ILE A O 1
ATOM 720 N N . ASP A 1 88 ? -37.843 23.412 47.237 1.00 86.12 88 ASP A N 1
ATOM 721 C CA . ASP A 1 88 ? -36.380 23.292 47.236 1.00 86.12 88 ASP A CA 1
ATOM 722 C C . ASP A 1 88 ? -35.907 21.836 47.425 1.00 86.12 88 ASP A C 1
ATOM 724 O O . ASP A 1 88 ? -34.851 21.449 46.916 1.00 86.12 88 ASP A O 1
ATOM 728 N N . LYS A 1 89 ? -36.729 20.984 48.052 1.00 84.19 89 LYS A N 1
ATOM 729 C CA . LYS A 1 89 ? -36.501 19.536 48.177 1.00 84.19 89 LYS A CA 1
ATOM 730 C C . LYS A 1 89 ? -36.404 18.809 46.830 1.00 84.19 89 LYS A C 1
ATOM 732 O O . LYS A 1 89 ? -35.697 17.811 46.718 1.00 84.19 89 LYS A O 1
ATOM 737 N N . TRP A 1 90 ? -37.085 19.308 45.799 1.00 87.12 90 TRP A N 1
ATOM 738 C CA . TRP A 1 90 ? -37.125 18.703 44.463 1.00 87.12 90 TRP A CA 1
ATOM 739 C C . TRP A 1 90 ? -36.025 19.229 43.527 1.00 87.12 90 TRP A C 1
ATOM 741 O O . TRP A 1 90 ? -35.851 18.717 42.421 1.00 87.12 90 TRP A O 1
ATOM 751 N N . THR A 1 91 ? -35.236 20.214 43.967 1.00 86.25 91 THR A N 1
ATOM 752 C CA . THR A 1 91 ? -34.136 20.812 43.188 1.00 86.25 91 THR A CA 1
ATOM 753 C C . THR A 1 91 ? -33.108 19.797 42.658 1.00 86.25 91 THR A C 1
ATOM 755 O O . THR A 1 91 ? -32.686 19.957 41.511 1.00 86.25 91 THR A O 1
ATOM 758 N N . PRO A 1 92 ? -32.716 18.733 43.396 1.00 85.62 92 PRO A N 1
ATOM 759 C CA . PRO A 1 92 ? -31.749 17.746 42.901 1.00 85.62 92 PRO A CA 1
ATOM 760 C C . PRO A 1 92 ? -32.176 17.029 41.610 1.00 85.62 92 PRO A C 1
ATOM 762 O O . PRO A 1 92 ? -31.318 16.687 40.793 1.00 85.62 92 PRO A O 1
ATOM 765 N N . TYR A 1 93 ? -33.487 16.866 41.387 1.00 86.31 93 TYR A N 1
ATOM 766 C CA . TYR A 1 93 ? -34.049 16.222 40.193 1.00 86.31 93 TYR A CA 1
ATOM 767 C C . TYR A 1 93 ? -33.940 17.089 38.934 1.00 86.31 93 TYR A C 1
ATOM 769 O O . TYR A 1 93 ? -34.079 16.571 37.830 1.00 86.31 93 TYR A O 1
ATOM 777 N N . LYS A 1 94 ? -33.598 18.381 39.071 1.00 83.69 94 LYS A N 1
ATOM 778 C CA . LYS A 1 94 ? -33.367 19.300 37.942 1.00 83.69 94 LYS A CA 1
ATOM 779 C C . LYS A 1 94 ? -32.337 18.783 36.935 1.00 83.69 94 LYS A C 1
ATOM 781 O O . LYS A 1 94 ? -32.402 19.119 35.757 1.00 83.69 94 LYS A O 1
ATOM 786 N N . MET A 1 95 ? -31.413 17.944 37.395 1.00 82.38 95 MET A N 1
ATOM 787 C CA . MET A 1 95 ? -30.410 17.276 36.568 1.00 82.38 95 MET A CA 1
ATOM 788 C C . MET A 1 95 ? -31.024 16.427 35.440 1.00 82.38 95 MET A C 1
ATOM 790 O O . MET A 1 95 ? -30.447 16.364 34.358 1.00 82.38 95 MET A O 1
ATOM 794 N N . LEU A 1 96 ? -32.211 15.843 35.644 1.00 80.81 96 LEU A N 1
ATOM 795 C CA . LEU A 1 96 ? -32.860 14.969 34.657 1.00 80.81 96 LEU A CA 1
ATOM 796 C C . LEU A 1 96 ? -33.185 15.695 33.343 1.00 80.81 96 LEU A C 1
ATOM 798 O O . LEU A 1 96 ? -33.135 15.092 32.277 1.00 80.81 96 LEU A O 1
ATOM 802 N N . TRP A 1 97 ? -33.466 16.999 33.413 1.00 77.25 97 TRP A N 1
ATOM 803 C CA . TRP A 1 97 ? -33.807 17.841 32.261 1.00 77.25 97 TRP A CA 1
ATOM 804 C C . TRP A 1 97 ? -32.809 18.984 32.028 1.00 77.25 97 TRP A C 1
ATOM 806 O O . TRP A 1 97 ? -33.094 19.917 31.275 1.00 77.25 97 TRP A O 1
ATOM 816 N N . SER A 1 98 ? -31.639 18.947 32.674 1.00 75.56 98 SER A N 1
ATOM 817 C CA . SER A 1 98 ? -30.577 19.922 32.410 1.00 75.56 98 SER A CA 1
ATOM 818 C C . SER A 1 98 ? -29.905 19.664 31.058 1.00 75.56 98 SER A C 1
ATOM 820 O O . SER A 1 98 ? -29.721 18.513 30.657 1.00 75.56 98 SER A O 1
ATOM 822 N N . SER A 1 99 ? -29.495 20.739 30.376 1.00 62.12 99 SER A N 1
ATOM 823 C CA . SER A 1 99 ? -28.718 20.682 29.125 1.00 62.12 99 SER A CA 1
ATOM 824 C C . SER A 1 99 ? -27.429 19.873 29.255 1.00 62.12 99 SER A C 1
ATOM 826 O O . SER A 1 99 ? -26.981 19.281 28.278 1.00 62.12 99 SER A O 1
ATOM 828 N N . ASP A 1 100 ? -26.883 19.825 30.468 1.00 62.75 100 ASP A N 1
ATOM 829 C CA . ASP A 1 100 ? -25.593 19.217 30.789 1.00 62.75 100 ASP A CA 1
ATOM 830 C C . ASP A 1 100 ? -25.728 17.730 31.165 1.00 62.75 100 ASP A C 1
ATOM 832 O O . ASP A 1 100 ? -24.745 17.076 31.505 1.00 62.75 100 ASP A O 1
ATOM 836 N N . SER A 1 101 ? -26.946 17.171 31.110 1.00 67.50 101 SER A N 1
ATOM 837 C CA . SER A 1 101 ? -27.159 15.737 31.305 1.00 67.50 101 SER A CA 1
ATOM 838 C C . SER A 1 101 ? -26.474 14.945 30.193 1.00 67.50 101 SER A C 1
ATOM 840 O O . SER A 1 101 ? -26.637 15.249 29.009 1.00 67.50 101 SER A O 1
ATOM 842 N N . ILE A 1 102 ? -25.766 13.875 30.565 1.00 68.00 102 ILE A N 1
ATOM 843 C CA . ILE A 1 102 ? -25.120 12.938 29.629 1.00 68.00 102 ILE A CA 1
ATOM 844 C C . ILE A 1 102 ? -26.123 12.417 28.591 1.00 68.00 102 ILE A C 1
ATOM 846 O O . ILE A 1 102 ? -25.778 12.249 27.423 1.00 68.00 102 ILE A O 1
ATOM 850 N N . ALA A 1 103 ? -27.390 12.258 28.985 1.00 62.97 103 ALA A N 1
ATOM 851 C CA . ALA A 1 103 ? -28.480 11.842 28.107 1.00 62.97 103 ALA A CA 1
ATOM 852 C C . ALA A 1 103 ? -28.776 12.823 26.948 1.00 62.97 103 ALA A C 1
ATOM 854 O O . ALA A 1 103 ? -29.470 12.453 26.000 1.00 62.97 103 ALA A O 1
ATOM 855 N N . THR A 1 104 ? -28.265 14.056 27.011 1.00 65.31 104 THR A N 1
ATOM 856 C CA . THR A 1 104 ? -28.477 15.134 26.028 1.00 65.31 104 THR A CA 1
ATOM 857 C C . THR A 1 104 ? -27.246 15.362 25.135 1.00 65.31 104 THR A C 1
ATOM 859 O O . THR A 1 104 ? -27.338 16.030 24.099 1.00 65.31 104 THR A O 1
ATOM 862 N N . ILE A 1 105 ? -26.087 14.797 25.495 1.00 69.31 105 ILE A N 1
ATOM 863 C CA . ILE A 1 105 ? -24.830 14.994 24.765 1.00 69.31 105 ILE A CA 1
ATOM 864 C C . ILE A 1 105 ? -24.877 14.229 23.436 1.00 69.31 105 ILE A C 1
ATOM 866 O O . ILE A 1 105 ? -24.976 13.006 23.392 1.00 69.31 105 ILE A O 1
ATOM 870 N N . LYS A 1 106 ? -24.779 14.966 22.322 1.00 68.94 106 LYS A N 1
ATOM 871 C CA . LYS A 1 106 ? -24.780 14.388 20.964 1.00 68.94 106 LYS A CA 1
ATOM 872 C C . LYS A 1 106 ? -23.448 13.746 20.583 1.00 68.94 106 LYS A C 1
ATOM 874 O O . LYS A 1 106 ? -23.425 12.793 19.806 1.00 68.94 106 LYS A O 1
ATOM 879 N N . ASP A 1 107 ? -22.349 14.296 21.092 1.00 73.38 107 ASP A N 1
ATOM 880 C CA . ASP A 1 107 ? -21.001 13.825 20.796 1.00 73.38 107 ASP A CA 1
ATOM 881 C C . ASP A 1 107 ? -20.541 12.810 21.845 1.00 73.38 107 ASP A C 1
ATOM 883 O O . ASP A 1 107 ? -20.021 13.153 22.905 1.00 73.38 107 ASP A O 1
ATOM 887 N N . VAL A 1 108 ? -20.746 11.539 21.515 1.00 72.62 108 VAL A N 1
ATOM 888 C CA . VAL A 1 108 ? -20.445 10.388 22.373 1.00 72.62 108 VAL A CA 1
ATOM 889 C C . VAL A 1 108 ? -18.941 10.247 22.666 1.00 72.62 108 VAL A C 1
ATOM 891 O O . VAL A 1 108 ? -18.551 9.648 23.669 1.00 72.62 108 VAL A O 1
ATOM 894 N N . THR A 1 109 ? -18.070 10.818 21.827 1.00 68.25 109 THR A N 1
ATOM 895 C CA . THR A 1 109 ? -16.613 10.675 21.983 1.00 68.25 109 THR A CA 1
ATOM 896 C C . THR A 1 109 ? -16.075 11.414 23.208 1.00 68.25 109 THR A C 1
ATOM 898 O O . THR A 1 109 ? -15.140 10.932 23.844 1.00 68.25 109 THR A O 1
ATOM 901 N N . LYS A 1 110 ? -16.726 12.514 23.603 1.00 75.12 110 LYS A N 1
ATOM 902 C CA . LYS A 1 110 ? -16.319 13.386 24.718 1.00 75.12 110 LYS A CA 1
ATOM 903 C C . LYS A 1 110 ? -16.708 12.875 26.103 1.00 75.12 110 LYS A C 1
ATOM 905 O O . LYS A 1 110 ? -16.329 13.479 27.097 1.00 75.12 110 LYS A O 1
ATOM 910 N N . ILE A 1 111 ? -17.486 11.800 26.166 1.00 81.44 111 ILE A N 1
ATOM 911 C CA . ILE A 1 111 ? -18.041 11.275 27.413 1.00 81.44 111 ILE A CA 1
ATOM 912 C C . ILE A 1 111 ? -17.099 10.193 27.942 1.00 81.44 111 ILE A C 1
ATOM 914 O O . ILE A 1 111 ? -16.842 9.211 27.237 1.00 81.44 111 ILE A O 1
ATOM 918 N N . SER A 1 112 ? -16.564 10.363 29.152 1.00 86.44 112 SER A N 1
ATOM 919 C CA . SER A 1 112 ? -15.737 9.331 29.783 1.00 86.44 112 SER A CA 1
ATOM 920 C C . SER A 1 112 ? -16.605 8.212 30.372 1.00 86.44 112 SER A C 1
ATOM 922 O O . SER A 1 112 ? -17.778 8.421 30.687 1.00 86.44 112 SER A O 1
ATOM 924 N N . LEU A 1 113 ? -16.037 7.009 30.516 1.00 89.06 113 LEU A N 1
ATOM 925 C CA . LEU A 1 113 ? -16.747 5.902 31.163 1.00 89.06 113 LEU A CA 1
ATOM 926 C C . LEU A 1 113 ? -17.078 6.224 32.624 1.00 89.06 113 LEU A C 1
ATOM 928 O O . LEU A 1 113 ? -18.186 5.949 33.077 1.00 89.06 113 LEU A O 1
ATOM 932 N N . LEU A 1 114 ? -16.144 6.883 33.315 1.00 89.44 114 LEU A N 1
ATOM 933 C CA . LEU A 1 114 ? -16.308 7.326 34.695 1.00 89.44 114 LEU A CA 1
ATOM 934 C C . LEU A 1 114 ? -17.484 8.300 34.844 1.00 89.44 114 LEU A C 1
ATOM 936 O O . LEU A 1 114 ? -18.293 8.148 35.755 1.00 89.44 114 LEU A O 1
ATOM 940 N N . ASP A 1 115 ? -17.630 9.268 33.934 1.00 88.44 115 ASP A N 1
ATOM 941 C CA . ASP A 1 115 ? -18.757 10.210 33.973 1.00 88.44 115 ASP A CA 1
ATOM 942 C C . ASP A 1 115 ? -20.097 9.483 33.802 1.00 88.44 115 ASP A C 1
ATOM 944 O O . ASP A 1 115 ? -21.078 9.802 34.482 1.00 88.44 115 ASP A O 1
ATOM 948 N N . CYS A 1 116 ? -20.144 8.481 32.915 1.00 87.19 116 CYS A N 1
ATOM 949 C CA . CYS A 1 116 ? -21.317 7.627 32.749 1.00 87.19 116 CYS A CA 1
ATOM 950 C C . CYS A 1 116 ? -21.638 6.856 34.031 1.00 87.19 116 CYS A C 1
ATOM 952 O O . CYS A 1 116 ? -22.797 6.858 34.448 1.00 87.19 116 CYS A O 1
ATOM 954 N N . GLU A 1 117 ? -20.642 6.235 34.668 1.00 90.00 117 GLU A N 1
ATOM 955 C CA . GLU A 1 117 ? -20.831 5.486 35.913 1.00 90.00 117 GLU A CA 1
ATOM 956 C C . GLU A 1 117 ? -21.333 6.396 37.042 1.00 90.00 117 GLU A C 1
ATOM 958 O O . GLU A 1 117 ? -22.373 6.120 37.640 1.00 90.00 117 GLU A O 1
ATOM 963 N N . LEU A 1 118 ? -20.669 7.531 37.281 1.00 90.12 118 LEU A N 1
ATOM 964 C CA . LEU A 1 118 ? -21.069 8.505 38.302 1.00 90.12 118 LEU A CA 1
ATOM 965 C C . LEU A 1 118 ? -22.487 9.032 38.065 1.00 90.12 118 LEU A C 1
ATOM 967 O O . LEU A 1 118 ? -23.268 9.201 39.005 1.00 90.12 118 LEU A O 1
ATOM 971 N N . SER A 1 119 ? -22.847 9.270 36.802 1.00 87.62 119 SER A N 1
ATOM 972 C CA . SER A 1 119 ? -24.206 9.659 36.446 1.00 87.62 119 SER A CA 1
ATOM 973 C C . SER A 1 119 ? -25.201 8.543 36.766 1.00 87.62 119 SER A C 1
ATOM 975 O O . SER A 1 119 ? -26.217 8.819 37.403 1.00 87.62 119 SER A O 1
ATOM 977 N N . LEU A 1 120 ? -24.925 7.287 36.400 1.00 89.19 120 LEU A N 1
ATOM 978 C CA . LEU A 1 120 ? -25.800 6.149 36.709 1.00 89.19 120 LEU A CA 1
ATOM 979 C C . LEU A 1 120 ? -25.980 5.952 38.221 1.00 89.19 120 LEU A C 1
ATOM 981 O O . LEU A 1 120 ? -27.119 5.804 38.666 1.00 89.19 120 LEU A O 1
ATOM 985 N N . ILE A 1 121 ? -24.903 6.049 39.010 1.00 91.69 121 ILE A N 1
ATOM 986 C CA . ILE A 1 121 ? -24.953 6.015 40.483 1.00 91.69 121 ILE A CA 1
ATOM 987 C C . ILE A 1 121 ? -25.913 7.089 41.000 1.00 91.69 121 ILE A C 1
ATOM 989 O O . ILE A 1 121 ? -26.860 6.784 41.724 1.00 91.69 121 ILE A O 1
ATOM 993 N N . ARG A 1 122 ? -25.749 8.336 40.547 1.00 89.19 122 ARG A N 1
ATOM 994 C CA . ARG A 1 122 ? -26.620 9.444 40.954 1.00 89.19 122 ARG A CA 1
ATOM 995 C C . ARG A 1 122 ? -28.085 9.227 40.558 1.00 89.19 122 ARG A C 1
ATOM 997 O O . ARG A 1 122 ? -28.983 9.618 41.299 1.00 89.19 122 ARG A O 1
ATOM 1004 N N . HIS A 1 123 ? -28.359 8.603 39.413 1.00 89.31 123 HIS A N 1
ATOM 1005 C CA . HIS A 1 123 ? -29.730 8.260 39.020 1.00 89.31 123 HIS A CA 1
ATOM 1006 C C . HIS A 1 123 ? -30.337 7.183 39.931 1.00 89.31 123 HIS A C 1
ATOM 1008 O O . HIS A 1 123 ? -31.524 7.266 40.235 1.00 89.31 123 HIS A O 1
ATOM 1014 N N . VAL A 1 124 ? -29.549 6.201 40.385 1.00 90.31 124 VAL A N 1
ATOM 1015 C CA . VAL A 1 124 ? -29.992 5.178 41.354 1.00 90.31 124 VAL A CA 1
ATOM 1016 C C . VAL A 1 124 ? -30.272 5.796 42.727 1.00 90.31 124 VAL A C 1
ATOM 1018 O O . VAL A 1 124 ? -31.288 5.476 43.346 1.00 90.31 124 VAL A O 1
ATOM 1021 N N . GLU A 1 125 ? -29.436 6.733 43.179 1.00 91.12 125 GLU A N 1
ATOM 1022 C CA . GLU A 1 125 ? -29.670 7.494 44.415 1.00 91.12 125 GLU A CA 1
ATOM 1023 C C . GLU A 1 125 ? -30.964 8.320 44.346 1.00 91.12 125 GLU A C 1
ATOM 1025 O O . GLU A 1 125 ? -31.755 8.319 45.289 1.00 91.12 125 GLU A O 1
ATOM 1030 N N . LEU A 1 126 ? -31.217 9.007 43.223 1.00 89.06 126 LEU A N 1
ATOM 1031 C CA . LEU A 1 126 ? -32.456 9.764 43.012 1.00 89.06 126 LEU A CA 1
ATOM 1032 C C . LEU A 1 126 ? -33.696 8.857 42.991 1.00 89.06 126 LEU A C 1
ATOM 1034 O O . LEU A 1 126 ? -34.715 9.234 43.562 1.00 89.06 126 LEU A O 1
ATOM 1038 N N . ASP A 1 127 ? -33.617 7.675 42.371 1.00 89.44 127 ASP A N 1
ATOM 1039 C CA . ASP A 1 127 ? -34.715 6.690 42.357 1.00 89.44 127 ASP A CA 1
ATOM 1040 C C . ASP A 1 127 ? -35.018 6.214 43.791 1.00 89.44 127 ASP A C 1
ATOM 1042 O O . ASP A 1 127 ? -36.162 6.256 44.235 1.00 89.44 127 ASP A O 1
ATOM 1046 N N . SER A 1 128 ? -33.973 5.881 44.559 1.00 90.25 128 SER A N 1
ATOM 1047 C CA . SER A 1 128 ? -34.092 5.425 45.954 1.00 90.25 128 SER A CA 1
ATOM 1048 C C . SER A 1 128 ? -34.699 6.502 46.861 1.00 90.25 128 SER A C 1
ATOM 1050 O O . SER A 1 128 ? -35.565 6.223 47.689 1.00 90.25 128 SER A O 1
ATOM 1052 N N . ASN A 1 129 ? -34.292 7.763 46.679 1.00 88.75 129 ASN A N 1
ATOM 1053 C CA . ASN A 1 129 ? -34.860 8.888 47.419 1.00 88.75 129 ASN A CA 1
ATOM 1054 C C . ASN A 1 129 ? -36.351 9.085 47.103 1.00 88.75 129 ASN A C 1
ATOM 1056 O O . ASN A 1 129 ? -37.118 9.387 48.013 1.00 88.75 129 ASN A O 1
ATOM 1060 N N . LEU A 1 130 ? -36.793 8.886 45.853 1.00 88.56 130 LEU A N 1
ATOM 1061 C CA . LEU A 1 130 ? -38.220 8.963 45.505 1.00 88.56 130 LEU A CA 1
ATOM 1062 C C . LEU A 1 130 ? -39.055 7.896 46.215 1.00 88.56 130 LEU A C 1
ATOM 1064 O O . LEU A 1 130 ? -40.198 8.176 46.578 1.00 88.56 130 LEU A O 1
ATOM 1068 N N . GLU A 1 131 ? -38.522 6.691 46.407 1.00 86.44 131 GLU A N 1
ATOM 1069 C CA . GLU A 1 131 ? -39.254 5.594 47.052 1.00 86.44 131 GLU A CA 1
ATOM 1070 C C . GLU A 1 131 ? -39.551 5.876 48.530 1.00 86.44 131 GLU A C 1
ATOM 1072 O O . GLU A 1 131 ? -40.640 5.553 49.007 1.00 86.44 131 GLU A O 1
ATOM 1077 N N . VAL A 1 132 ? -38.627 6.536 49.236 1.00 88.12 132 VAL A N 1
ATOM 1078 C CA . VAL A 1 132 ? -38.766 6.875 50.665 1.00 88.12 132 VAL A CA 1
ATOM 1079 C C . VAL A 1 132 ? -39.742 8.040 50.900 1.00 88.12 132 VAL A C 1
ATOM 1081 O O . VAL A 1 132 ? -40.320 8.166 51.981 1.00 88.12 132 VAL A O 1
ATOM 1084 N N . GLU A 1 133 ? -39.955 8.899 49.902 1.00 84.38 133 GLU A N 1
ATOM 1085 C CA . GLU A 1 133 ? -40.783 10.101 50.037 1.00 84.38 133 GLU A CA 1
ATOM 1086 C C . GLU A 1 133 ? -42.283 9.818 50.165 1.00 84.38 133 GLU A C 1
ATOM 1088 O O . GLU A 1 133 ? -42.847 8.999 49.437 1.00 84.38 133 GLU A O 1
ATOM 1093 N N . SER A 1 134 ? -42.974 10.564 51.034 1.00 82.06 134 SER A N 1
ATOM 1094 C CA . SER A 1 134 ? -44.421 10.423 51.210 1.00 82.06 134 SER A CA 1
ATOM 1095 C C . SER A 1 134 ? -45.210 11.044 50.051 1.00 82.06 134 SER A C 1
ATOM 1097 O O . SER A 1 134 ? -44.908 12.136 49.569 1.00 82.06 134 SER A O 1
ATOM 1099 N N . ASP A 1 135 ? -46.289 10.372 49.640 1.00 82.44 135 ASP A N 1
ATOM 1100 C CA . ASP A 1 135 ? -47.159 10.836 48.546 1.00 82.44 135 ASP A CA 1
ATOM 1101 C C . ASP A 1 135 ? -48.048 12.023 48.940 1.00 82.44 135 ASP A C 1
ATOM 1103 O O . ASP A 1 135 ? -48.666 12.663 48.087 1.00 82.44 135 ASP A O 1
ATOM 1107 N N . THR A 1 136 ? -48.165 12.289 50.241 1.00 81.50 136 THR A N 1
ATOM 1108 C CA . THR A 1 136 ? -48.966 13.381 50.794 1.00 81.50 136 THR A CA 1
ATOM 1109 C C . THR A 1 136 ? -48.120 14.201 51.755 1.00 81.50 136 THR A C 1
ATOM 1111 O O . THR A 1 136 ? -47.426 13.648 52.612 1.00 81.50 136 THR A O 1
ATOM 1114 N N . PHE A 1 137 ? -48.200 15.522 51.623 1.00 81.62 137 PHE A N 1
ATOM 1115 C CA . PHE A 1 137 ? -47.604 16.481 52.545 1.00 81.62 137 PHE A CA 1
ATOM 1116 C C . PHE A 1 137 ? -48.660 17.503 52.966 1.00 81.62 137 PHE A C 1
ATOM 1118 O O . PHE A 1 137 ? -49.287 18.133 52.116 1.00 81.62 137 PHE A O 1
ATOM 1125 N N . ILE A 1 138 ? -48.882 17.656 54.273 1.00 77.38 138 ILE A N 1
ATOM 1126 C CA . ILE A 1 138 ? -49.885 18.577 54.820 1.00 77.38 138 ILE A CA 1
ATOM 1127 C C . ILE A 1 138 ? -49.164 19.792 55.412 1.00 77.38 138 ILE A C 1
ATOM 1129 O O . ILE A 1 138 ? -48.390 19.676 56.358 1.00 77.38 138 ILE A O 1
ATOM 1133 N N . LEU A 1 139 ? -49.428 20.968 54.847 1.00 75.88 139 LEU A N 1
ATOM 1134 C CA . LEU A 1 139 ? -48.940 22.265 55.310 1.00 75.88 139 LEU A CA 1
ATOM 1135 C C . LEU A 1 139 ? -49.863 22.810 56.397 1.00 75.88 139 LEU A C 1
ATOM 1137 O O . LEU A 1 139 ? -50.968 23.263 56.085 1.00 75.88 139 LEU A O 1
ATOM 1141 N N . ALA A 1 140 ? -49.386 22.800 57.645 1.00 65.31 140 ALA A N 1
ATOM 1142 C CA . ALA A 1 140 ? -50.017 23.471 58.787 1.00 65.31 140 ALA A CA 1
ATOM 1143 C C . ALA A 1 140 ? -51.545 23.253 58.857 1.00 65.31 140 ALA A C 1
ATOM 1145 O O . ALA A 1 140 ? -52.298 24.202 59.057 1.00 65.31 140 ALA A O 1
ATOM 1146 N N . ASP A 1 141 ? -51.996 22.024 58.574 1.00 65.75 141 ASP A N 1
ATOM 1147 C CA . ASP A 1 141 ? -53.403 21.591 58.538 1.00 65.75 141 ASP A CA 1
ATOM 1148 C C . ASP A 1 141 ? -54.340 22.380 57.595 1.00 65.75 141 ASP A C 1
ATOM 1150 O O . ASP A 1 141 ? -55.563 22.289 57.699 1.00 65.75 141 ASP A O 1
ATOM 1154 N N . THR A 1 142 ? -53.787 23.141 56.642 1.00 69.06 142 THR A N 1
ATOM 1155 C CA . THR A 1 142 ? -54.553 24.030 55.744 1.00 69.06 142 THR A CA 1
ATOM 1156 C C . THR A 1 142 ? -54.457 23.660 54.267 1.00 69.06 142 THR A C 1
ATOM 1158 O O . THR A 1 142 ? -55.416 23.876 53.527 1.00 69.06 142 THR A O 1
ATOM 1161 N N . ILE A 1 143 ? -53.328 23.101 53.816 1.00 78.50 143 ILE A N 1
ATOM 1162 C CA . ILE A 1 143 ? -53.110 22.718 52.412 1.00 78.50 143 ILE A CA 1
ATOM 1163 C C . ILE A 1 143 ? -52.532 21.302 52.364 1.00 78.50 143 ILE A C 1
ATOM 1165 O O . ILE A 1 143 ? -51.506 21.037 52.982 1.00 78.50 143 ILE A O 1
ATOM 1169 N N . ALA A 1 144 ? -53.158 20.403 51.604 1.00 81.12 144 ALA A N 1
ATOM 1170 C CA . ALA A 1 144 ? -52.620 19.076 51.314 1.00 81.12 144 ALA A CA 1
ATOM 1171 C C . ALA A 1 144 ? -52.022 19.053 49.900 1.00 81.12 144 ALA A C 1
ATOM 1173 O O . ALA A 1 144 ? -52.704 19.372 48.925 1.00 81.12 144 ALA A O 1
ATOM 1174 N N . ILE A 1 145 ? -50.750 18.678 49.794 1.00 83.81 145 ILE A N 1
ATOM 1175 C CA . ILE A 1 145 ? -50.032 18.480 48.534 1.00 83.81 145 ILE A CA 1
ATOM 1176 C C . ILE A 1 145 ? -49.977 16.980 48.253 1.00 83.81 145 ILE A C 1
ATOM 1178 O O . ILE A 1 145 ? -49.503 16.215 49.091 1.00 83.81 145 ILE A O 1
ATOM 1182 N N . PHE A 1 146 ? -50.424 16.579 47.064 1.00 87.00 146 PHE A N 1
ATOM 1183 C CA . PHE A 1 146 ? -50.338 15.205 46.574 1.00 87.00 146 PHE A CA 1
ATOM 1184 C C . PHE A 1 146 ? -49.241 15.105 45.510 1.00 87.00 146 PHE A C 1
ATOM 1186 O O . PHE A 1 146 ? -49.323 15.765 44.474 1.00 87.00 146 PHE A O 1
ATOM 1193 N N . THR A 1 147 ? -48.219 14.283 45.748 1.00 87.12 147 THR A N 1
ATOM 1194 C CA . THR A 1 147 ? -47.020 14.178 44.893 1.00 87.12 147 THR A CA 1
ATOM 1195 C C . THR A 1 147 ? -46.944 12.892 44.076 1.00 87.12 147 THR A C 1
ATOM 1197 O O . THR A 1 147 ? -46.010 12.734 43.295 1.00 87.12 147 THR A O 1
ATOM 1200 N N . ALA A 1 148 ? -47.938 12.003 44.167 1.00 87.88 148 ALA A N 1
ATOM 1201 C CA . ALA A 1 148 ? -47.941 10.713 43.469 1.00 87.88 148 ALA A CA 1
ATOM 1202 C C . ALA A 1 148 ? -47.672 10.828 41.951 1.00 87.88 148 ALA A C 1
ATOM 1204 O O . ALA A 1 148 ? -46.831 10.112 41.411 1.00 87.88 148 ALA A O 1
ATOM 1205 N N . GLN A 1 149 ? -48.323 11.776 41.264 1.00 88.62 149 GLN A N 1
ATOM 1206 C CA . GLN A 1 149 ? -48.109 12.001 39.824 1.00 88.62 149 GLN A CA 1
ATOM 1207 C C . GLN A 1 149 ? -46.708 12.546 39.514 1.00 88.62 149 GLN A C 1
ATOM 1209 O O . GLN A 1 149 ? -46.095 12.144 38.526 1.00 88.62 149 GLN A O 1
ATOM 1214 N N . LEU A 1 150 ? -46.183 13.433 40.368 1.00 88.31 150 LEU A N 1
ATOM 1215 C CA . LEU A 1 150 ? -44.830 13.972 40.227 1.00 88.31 150 LEU A CA 1
ATOM 1216 C C . LEU A 1 150 ? -43.788 12.862 40.406 1.00 88.31 150 LEU A C 1
ATOM 1218 O O . LEU A 1 150 ? -42.908 12.722 39.563 1.00 88.31 150 LEU A O 1
ATOM 1222 N N . LYS A 1 151 ? -43.925 12.033 41.448 1.00 89.81 151 LYS A N 1
ATOM 1223 C CA . LYS A 1 151 ? -43.048 10.880 41.699 1.00 89.81 151 LYS A CA 1
ATOM 1224 C C . LYS A 1 151 ? -43.054 9.899 40.529 1.00 89.81 151 LYS A C 1
ATOM 1226 O O . LYS A 1 151 ? -41.991 9.471 40.087 1.00 89.81 151 LYS A O 1
ATOM 1231 N N . GLN A 1 152 ? -44.231 9.588 39.983 1.00 89.44 152 GLN A N 1
ATOM 1232 C CA . GLN A 1 152 ? -44.350 8.717 38.813 1.00 89.44 152 GLN A CA 1
ATOM 1233 C C . GLN A 1 152 ? -43.655 9.315 37.579 1.00 89.44 152 GLN A C 1
ATOM 1235 O O . GLN A 1 152 ? -42.938 8.602 36.873 1.00 89.44 152 GLN A O 1
ATOM 1240 N N . GLY A 1 153 ? -43.829 10.618 37.333 1.00 89.94 153 GLY A N 1
ATOM 1241 C CA . GLY A 1 153 ? -43.139 11.331 36.257 1.00 89.94 153 GLY A CA 1
ATOM 1242 C C . GLY A 1 153 ? -41.617 11.303 36.422 1.00 89.94 153 GLY A C 1
ATOM 1243 O O . GLY A 1 153 ? -40.909 10.938 35.487 1.00 89.94 153 GLY A O 1
ATOM 1244 N N . LEU A 1 154 ? -41.118 11.600 37.626 1.00 89.94 154 LEU A N 1
ATOM 1245 C CA . LEU A 1 154 ? -39.687 11.590 37.939 1.00 89.94 154 LEU A CA 1
ATOM 1246 C C . LEU A 1 154 ? -39.074 10.190 37.819 1.00 89.94 154 LEU A C 1
ATOM 1248 O O . LEU A 1 154 ? -38.029 10.052 37.194 1.00 89.94 154 LEU A O 1
ATOM 1252 N N . SER A 1 155 ? -39.734 9.145 38.328 1.00 90.19 155 SER A N 1
ATOM 1253 C CA . SER A 1 155 ? -39.255 7.760 38.181 1.00 90.19 155 SER A CA 1
ATOM 1254 C C . SER A 1 155 ? -39.222 7.324 36.711 1.00 90.19 155 SER A C 1
ATOM 1256 O O . SER A 1 155 ? -38.278 6.668 36.265 1.00 90.19 155 SER A O 1
ATOM 1258 N N . THR A 1 156 ? -40.213 7.739 35.914 1.00 90.88 156 THR A N 1
ATOM 1259 C CA . THR A 1 156 ? -40.227 7.468 34.467 1.00 90.88 156 THR A CA 1
ATOM 1260 C C . THR A 1 156 ? -39.060 8.162 33.762 1.00 90.88 156 THR A C 1
ATOM 1262 O O . THR A 1 156 ? -38.380 7.534 32.948 1.00 90.88 156 THR A O 1
ATOM 1265 N N . GLU A 1 157 ? -38.774 9.422 34.102 1.00 89.31 157 GLU A N 1
ATOM 1266 C CA . GLU A 1 157 ? -37.650 10.158 33.514 1.00 89.31 157 GLU A CA 1
ATOM 1267 C C . GLU A 1 157 ? -36.292 9.604 33.972 1.00 89.31 157 GLU A C 1
ATOM 1269 O O . GLU A 1 157 ? -35.383 9.481 33.157 1.00 89.31 157 GLU A O 1
ATOM 1274 N N . ILE A 1 158 ? -36.158 9.173 35.232 1.00 89.69 158 ILE A N 1
ATOM 1275 C CA . ILE A 1 158 ? -34.952 8.496 35.738 1.00 89.69 158 ILE A CA 1
ATOM 1276 C C . ILE A 1 158 ? -34.683 7.215 34.944 1.00 89.69 158 ILE A C 1
ATOM 1278 O O . ILE A 1 158 ? -33.565 7.008 34.471 1.00 89.69 158 ILE A O 1
ATOM 1282 N N . LYS A 1 159 ? -35.702 6.372 34.740 1.00 90.31 159 LYS A N 1
ATOM 1283 C CA . LYS A 1 159 ? -35.584 5.147 33.929 1.00 90.31 159 LYS A CA 1
ATOM 1284 C C . LYS A 1 159 ? -35.219 5.464 32.478 1.00 90.31 159 LYS A C 1
ATOM 1286 O O . LYS A 1 159 ? -34.309 4.848 31.930 1.00 90.31 159 LYS A O 1
ATOM 1291 N N . SER A 1 160 ? -35.879 6.454 31.879 1.00 89.75 160 SER A N 1
ATOM 1292 C CA . SER A 1 160 ? -35.589 6.941 30.523 1.00 89.75 160 SER A CA 1
ATOM 1293 C C . SER A 1 160 ? -34.144 7.440 30.386 1.00 89.75 160 SER A C 1
ATOM 1295 O O . SER A 1 160 ? -33.443 7.068 29.446 1.00 89.75 160 SER A O 1
ATOM 1297 N N . SER A 1 161 ? -33.663 8.229 31.347 1.00 88.50 161 SER A N 1
ATOM 1298 C CA . SER A 1 161 ? -32.299 8.764 31.369 1.00 88.50 161 SER A CA 1
ATOM 1299 C C . SER A 1 161 ? -31.251 7.658 31.536 1.00 88.50 161 SER A C 1
ATOM 1301 O O . SER A 1 161 ? -30.306 7.598 30.747 1.00 88.50 161 SER A O 1
ATOM 1303 N N . LYS A 1 162 ? -31.460 6.710 32.467 1.00 89.69 162 LYS A N 1
ATOM 1304 C CA . LYS A 1 162 ? -30.604 5.517 32.633 1.00 89.69 162 LYS A CA 1
ATOM 1305 C C . LYS A 1 162 ? -30.474 4.731 31.323 1.00 89.69 162 LYS A C 1
ATOM 1307 O O . LYS A 1 162 ? -29.363 4.411 30.904 1.00 89.69 162 LYS A O 1
ATOM 1312 N N . LEU A 1 163 ? -31.592 4.488 30.632 1.00 90.31 163 LEU A N 1
ATOM 1313 C CA . LEU A 1 163 ? -31.597 3.796 29.339 1.00 90.31 163 LEU A CA 1
ATOM 1314 C C . LEU A 1 163 ? -30.828 4.567 28.256 1.00 90.31 163 LEU A C 1
ATOM 1316 O O . LEU A 1 163 ? -30.060 3.959 27.513 1.00 90.31 163 LEU A O 1
ATOM 1320 N N . LYS A 1 164 ? -30.989 5.894 28.173 1.00 88.44 164 LYS A N 1
ATOM 1321 C CA . LYS A 1 164 ? -30.244 6.733 27.215 1.00 88.44 164 LYS A CA 1
ATOM 1322 C C . LYS A 1 164 ? -28.736 6.683 27.473 1.00 88.44 164 LYS A C 1
ATOM 1324 O O . LYS A 1 164 ? -27.972 6.508 26.526 1.00 88.44 164 LYS A O 1
ATOM 1329 N N . ILE A 1 165 ? -28.304 6.787 28.733 1.00 88.62 165 ILE A N 1
ATOM 1330 C CA . ILE A 1 165 ? -26.885 6.669 29.111 1.00 88.62 165 ILE A CA 1
ATOM 1331 C C . ILE A 1 165 ? -26.352 5.282 28.724 1.00 88.62 165 ILE A C 1
ATOM 1333 O O . ILE A 1 165 ? -25.306 5.184 28.084 1.00 88.62 165 ILE A O 1
ATOM 1337 N N . GLY A 1 166 ? -27.112 4.220 29.009 1.00 90.38 166 GLY A N 1
ATOM 1338 C CA . GLY A 1 166 ? -26.763 2.859 28.605 1.00 90.38 166 GLY A CA 1
ATOM 1339 C C . GLY A 1 166 ? -26.578 2.694 27.097 1.00 90.38 166 GLY A C 1
ATOM 1340 O O . GLY A 1 166 ? -25.594 2.114 26.644 1.00 90.38 166 GLY A O 1
ATOM 1341 N N . GLN A 1 167 ? -27.485 3.263 26.297 1.00 89.50 167 GLN A N 1
ATOM 1342 C CA . GLN A 1 167 ? -27.386 3.248 24.833 1.00 89.50 167 GLN A CA 1
ATOM 1343 C C . GLN A 1 167 ? -26.142 3.983 24.319 1.00 89.50 167 GLN A C 1
ATOM 1345 O O . GLN A 1 167 ? -25.523 3.535 23.353 1.00 89.50 167 GLN A O 1
ATOM 1350 N N . ILE A 1 168 ? -25.766 5.096 24.954 1.00 87.75 168 ILE A N 1
ATOM 1351 C CA . ILE A 1 168 ? -24.565 5.867 24.611 1.00 87.75 168 ILE A CA 1
ATOM 1352 C C . ILE A 1 168 ? -23.304 5.036 24.875 1.00 87.75 168 ILE A C 1
ATOM 1354 O O . ILE A 1 168 ? -22.478 4.895 23.970 1.00 87.75 168 ILE A O 1
ATOM 1358 N N . VAL A 1 169 ? -23.184 4.450 26.073 1.00 90.94 169 VAL A N 1
ATOM 1359 C CA . VAL A 1 169 ? -22.056 3.582 26.457 1.00 90.94 169 VAL A CA 1
ATOM 1360 C C . VAL A 1 169 ? -21.968 2.387 25.511 1.00 90.94 169 VAL A C 1
ATOM 1362 O O . VAL A 1 169 ? -20.936 2.195 24.869 1.00 90.94 169 VAL A O 1
ATOM 1365 N N . ARG A 1 170 ? -23.076 1.660 25.319 1.00 90.94 170 ARG A N 1
ATOM 1366 C CA . ARG A 1 170 ? -23.149 0.514 24.401 1.00 90.94 170 ARG A CA 1
ATOM 1367 C C . ARG A 1 170 ? -22.680 0.896 23.000 1.00 90.94 170 ARG A C 1
ATOM 1369 O O . ARG A 1 170 ? -21.826 0.229 22.436 1.00 90.94 170 ARG A O 1
ATOM 1376 N N . LYS A 1 171 ? -23.204 1.985 22.430 1.00 90.75 171 LYS A N 1
ATOM 1377 C CA . LYS A 1 171 ? -22.848 2.415 21.070 1.00 90.75 171 LYS A CA 1
ATOM 1378 C C . LYS A 1 171 ? -21.372 2.800 20.942 1.00 90.75 171 LYS A C 1
ATOM 1380 O O . LYS A 1 171 ? -20.788 2.561 19.888 1.00 90.75 171 LYS A O 1
ATOM 1385 N N . LYS A 1 172 ? -20.788 3.424 21.968 1.00 91.06 172 LYS A N 1
ATOM 1386 C CA . LYS A 1 172 ? -19.373 3.816 21.976 1.00 91.06 172 LYS A CA 1
ATOM 1387 C C . LYS A 1 172 ? -18.467 2.590 22.003 1.00 91.06 172 LYS A C 1
ATOM 1389 O O . LYS A 1 172 ? -17.663 2.413 21.096 1.00 91.06 172 LYS A O 1
ATOM 1394 N N . TYR A 1 173 ? -18.634 1.746 23.016 1.00 93.56 173 TYR A N 1
ATOM 1395 C CA . TYR A 1 173 ? -17.719 0.639 23.281 1.00 93.56 173 TYR A CA 1
ATOM 1396 C C . TYR A 1 173 ? -17.936 -0.553 22.352 1.00 93.56 173 TYR A C 1
ATOM 1398 O O . TYR A 1 173 ? -16.980 -1.255 22.057 1.00 93.56 173 TYR A O 1
ATOM 1406 N N . HIS A 1 174 ? -19.132 -0.721 21.781 1.00 93.12 174 HIS A N 1
ATOM 1407 C CA . HIS A 1 174 ? -19.343 -1.689 20.702 1.00 93.12 174 HIS A CA 1
ATOM 1408 C C . HIS A 1 174 ? -18.542 -1.331 19.440 1.00 93.12 174 HIS A C 1
ATOM 1410 O O . HIS A 1 174 ? -17.933 -2.202 18.840 1.00 93.12 174 HIS A O 1
ATOM 1416 N N . ARG A 1 175 ? -18.450 -0.042 19.077 1.00 93.06 175 ARG A N 1
ATOM 1417 C CA . ARG A 1 175 ? -17.628 0.393 17.930 1.00 93.06 175 ARG A CA 1
ATOM 1418 C C . ARG A 1 175 ? -16.132 0.198 18.165 1.00 93.06 175 ARG A C 1
ATOM 1420 O O . ARG A 1 175 ? -15.416 -0.158 17.236 1.00 93.06 175 ARG A O 1
ATOM 1427 N N . GLU A 1 176 ? -15.660 0.465 19.382 1.00 93.50 176 GLU A N 1
ATOM 1428 C CA . GLU A 1 176 ? -14.263 0.194 19.748 1.00 93.50 176 GLU A CA 1
ATOM 1429 C C . GLU A 1 176 ? -13.978 -1.315 19.732 1.00 93.50 176 GLU A C 1
ATOM 1431 O O . GLU A 1 176 ? -12.942 -1.732 19.225 1.00 93.50 176 GLU A O 1
ATOM 1436 N N . MET A 1 177 ? -14.924 -2.137 20.197 1.00 95.94 177 MET A N 1
ATOM 1437 C CA . MET A 1 177 ? -14.841 -3.597 20.122 1.00 95.94 177 MET A CA 1
ATOM 1438 C C . MET A 1 177 ? -14.781 -4.100 18.673 1.00 95.94 177 MET A C 1
ATOM 1440 O O . MET A 1 177 ? -13.904 -4.899 18.355 1.00 95.94 177 MET A O 1
ATOM 1444 N N . ASP A 1 178 ? -15.639 -3.593 17.781 1.00 95.81 178 ASP A N 1
ATOM 1445 C CA . ASP A 1 178 ? -15.609 -3.929 16.348 1.00 95.81 178 ASP A CA 1
ATOM 1446 C C . ASP A 1 178 ? -14.247 -3.597 15.722 1.00 95.81 178 ASP A C 1
ATOM 1448 O O . ASP A 1 178 ? -13.704 -4.374 14.937 1.00 95.81 178 ASP A O 1
ATOM 1452 N N . TYR A 1 179 ? -13.672 -2.445 16.083 1.00 95.62 179 TYR A N 1
ATOM 1453 C CA . TYR A 1 179 ? -12.337 -2.052 15.636 1.00 95.62 179 TYR A CA 1
ATOM 1454 C C . TYR A 1 179 ? -11.265 -3.029 16.134 1.00 95.62 179 TYR A C 1
ATOM 1456 O O . TYR A 1 179 ? -10.435 -3.473 15.340 1.00 95.62 179 TYR A O 1
ATOM 1464 N N . VAL A 1 180 ? -11.299 -3.394 17.419 1.00 96.12 180 VAL A N 1
ATOM 1465 C CA . VAL A 1 180 ? -10.360 -4.356 18.014 1.00 96.12 180 VAL A CA 1
ATOM 1466 C C . VAL A 1 180 ? -10.453 -5.707 17.295 1.00 96.12 180 VAL A C 1
ATOM 1468 O O . VAL A 1 180 ? -9.432 -6.217 16.835 1.00 96.12 180 VAL A O 1
ATOM 1471 N N . TYR A 1 181 ? -11.660 -6.239 17.079 1.00 96.94 181 TYR A N 1
ATOM 1472 C CA . TYR A 1 181 ? -11.863 -7.481 16.322 1.00 96.94 181 TYR A CA 1
ATOM 1473 C C . TYR A 1 181 ? -11.388 -7.393 14.869 1.00 96.94 181 TYR A C 1
ATOM 1475 O O . TYR A 1 181 ? -10.745 -8.322 14.380 1.00 96.94 181 TYR A O 1
ATOM 1483 N N . ALA A 1 182 ? -11.648 -6.281 14.178 1.00 96.56 182 ALA A N 1
ATOM 1484 C CA . ALA A 1 182 ? -11.190 -6.091 12.804 1.00 96.56 182 ALA A CA 1
ATOM 1485 C C . ALA A 1 182 ? -9.656 -6.087 12.702 1.00 96.56 182 ALA A C 1
ATOM 1487 O O . ALA A 1 182 ? -9.094 -6.678 11.777 1.00 96.56 182 ALA A O 1
ATOM 1488 N N . VAL A 1 183 ? -8.970 -5.452 13.661 1.00 95.44 183 VAL A N 1
ATOM 1489 C CA . VAL A 1 183 ? -7.503 -5.459 13.730 1.00 95.44 183 VAL A CA 1
ATOM 1490 C C . VAL A 1 183 ? -6.985 -6.872 13.990 1.00 95.44 183 VAL A C 1
ATOM 1492 O O . VAL A 1 183 ? -6.098 -7.317 13.264 1.00 95.44 183 VAL A O 1
ATOM 1495 N N . MET A 1 184 ? -7.553 -7.589 14.966 1.00 96.25 184 MET A N 1
ATOM 1496 C CA . MET A 1 184 ? -7.141 -8.962 15.287 1.00 96.25 184 MET A CA 1
ATOM 1497 C C . MET A 1 184 ? -7.319 -9.905 14.095 1.00 96.25 184 MET A C 1
ATOM 1499 O O . MET A 1 184 ? -6.369 -10.584 13.711 1.00 96.25 184 MET A O 1
ATOM 1503 N N . SER A 1 185 ? -8.486 -9.870 13.447 1.00 96.00 185 SER A N 1
ATOM 1504 C CA . SER A 1 185 ? -8.796 -10.722 12.294 1.00 96.00 185 SER A CA 1
ATOM 1505 C C . SER A 1 185 ? -7.868 -10.464 11.101 1.00 96.00 185 SER A C 1
ATOM 1507 O O . SER A 1 185 ? -7.433 -11.404 10.436 1.00 96.00 185 SER A O 1
ATOM 1509 N N . GLU A 1 186 ? -7.499 -9.206 10.834 1.00 95.56 186 GLU A N 1
ATOM 1510 C CA . GLU A 1 186 ? -6.560 -8.894 9.749 1.00 95.56 186 GLU A CA 1
ATOM 1511 C C . GLU A 1 186 ? -5.129 -9.371 10.050 1.00 95.56 186 GLU A C 1
ATOM 1513 O O . GLU A 1 186 ? -4.425 -9.781 9.123 1.00 95.56 186 GLU A O 1
ATOM 1518 N N . MET A 1 187 ? -4.685 -9.343 11.314 1.00 95.00 187 MET A N 1
ATOM 1519 C CA . MET A 1 187 ? -3.383 -9.917 11.685 1.00 95.00 187 MET A CA 1
ATOM 1520 C C . MET A 1 187 ? -3.399 -11.438 11.598 1.00 95.00 187 MET A C 1
ATOM 1522 O O . MET A 1 187 ? -2.481 -12.020 11.026 1.00 95.00 187 MET A O 1
ATOM 1526 N N . GLU A 1 188 ? -4.454 -12.074 12.100 1.00 95.19 188 GLU A N 1
ATOM 1527 C CA . GLU A 1 188 ? -4.630 -13.526 12.056 1.00 95.19 188 GLU A CA 1
ATOM 1528 C C . GLU A 1 188 ? -4.614 -14.043 10.611 1.00 95.19 188 GLU A C 1
ATOM 1530 O O . GLU A 1 188 ? -3.807 -14.903 10.260 1.00 95.19 188 GLU A O 1
ATOM 1535 N N . ARG A 1 189 ? -5.383 -13.405 9.719 1.00 95.38 189 ARG A N 1
ATOM 1536 C CA . ARG A 1 189 ? -5.414 -13.735 8.285 1.00 95.38 189 ARG A CA 1
ATOM 1537 C C . ARG A 1 189 ? -4.034 -13.654 7.624 1.00 95.38 189 ARG A C 1
ATOM 1539 O O . ARG A 1 189 ? -3.756 -14.395 6.681 1.00 95.38 189 ARG A O 1
ATOM 1546 N N . LYS A 1 190 ? -3.179 -12.727 8.067 1.00 94.25 190 LYS A N 1
ATOM 1547 C CA . LYS A 1 190 ? -1.805 -12.588 7.561 1.00 94.25 190 LYS A CA 1
ATOM 1548 C C . LYS A 1 190 ? -0.864 -13.644 8.125 1.00 94.25 190 LYS A C 1
ATOM 1550 O O . LYS A 1 190 ? -0.014 -14.115 7.376 1.00 94.25 190 LYS A O 1
ATOM 1555 N N . LEU A 1 191 ? -1.021 -14.011 9.396 1.00 94.06 191 LEU A N 1
ATOM 1556 C CA . LEU A 1 191 ? -0.231 -15.064 10.038 1.00 94.06 191 LEU A CA 1
ATOM 1557 C C . LEU A 1 191 ? -0.559 -16.463 9.499 1.00 94.06 191 LEU A C 1
ATOM 1559 O O . LEU A 1 191 ? 0.330 -17.306 9.444 1.00 94.06 191 LEU A O 1
ATOM 1563 N N . ASP A 1 192 ? -1.795 -16.701 9.057 1.00 92.25 192 ASP A N 1
ATOM 1564 C CA . ASP A 1 192 ? -2.210 -17.991 8.487 1.00 92.25 192 ASP A CA 1
ATOM 1565 C C . ASP A 1 192 ? -1.792 -18.199 7.024 1.00 92.25 192 ASP A C 1
ATOM 1567 O O . ASP A 1 192 ? -1.993 -19.277 6.453 1.00 92.25 192 ASP A O 1
ATOM 1571 N N . ARG A 1 193 ? -1.187 -17.189 6.390 1.00 91.62 193 ARG A N 1
ATOM 1572 C CA . ARG A 1 193 ? -0.643 -17.342 5.041 1.00 91.62 193 ARG A CA 1
ATOM 1573 C C . ARG A 1 193 ? 0.555 -18.310 5.077 1.00 91.62 193 ARG A C 1
ATOM 1575 O O . ARG A 1 193 ? 1.480 -18.097 5.855 1.00 91.62 193 ARG A O 1
ATOM 1582 N N . PRO A 1 194 ? 0.583 -19.355 4.226 1.00 90.56 194 PRO A N 1
ATOM 1583 C CA . PRO A 1 194 ? 1.701 -20.293 4.189 1.00 90.56 194 PRO A CA 1
ATOM 1584 C C . PRO A 1 194 ? 2.974 -19.614 3.676 1.00 90.56 194 PRO A C 1
ATOM 1586 O O . PRO A 1 194 ? 2.913 -18.841 2.725 1.00 90.56 194 PRO A O 1
ATOM 1589 N N . ILE A 1 195 ? 4.115 -19.966 4.270 1.00 90.00 195 ILE A N 1
ATOM 1590 C CA . ILE A 1 195 ? 5.433 -19.416 3.933 1.00 90.00 195 ILE A CA 1
ATOM 1591 C C . ILE A 1 195 ? 6.051 -20.246 2.814 1.00 90.00 195 ILE A C 1
ATOM 1593 O O . ILE A 1 195 ? 6.333 -21.428 3.019 1.00 90.00 195 ILE A O 1
ATOM 1597 N N . ARG A 1 196 ? 6.231 -19.655 1.631 1.00 87.75 196 ARG A N 1
ATOM 1598 C CA . ARG A 1 196 ? 6.814 -20.337 0.464 1.00 87.75 196 ARG A CA 1
ATOM 1599 C C . ARG A 1 196 ? 8.065 -19.652 -0.055 1.00 87.75 196 ARG A C 1
ATOM 1601 O O . ARG A 1 196 ? 8.956 -20.339 -0.538 1.00 87.75 196 ARG A O 1
ATOM 1608 N N . ASP A 1 197 ? 8.113 -18.331 0.029 1.00 85.31 197 ASP A N 1
ATOM 1609 C CA . ASP A 1 197 ? 9.198 -17.516 -0.506 1.00 85.31 197 ASP A CA 1
ATOM 1610 C C . ASP A 1 197 ? 9.589 -16.376 0.450 1.00 85.31 197 ASP A C 1
ATOM 1612 O O . ASP A 1 197 ? 8.999 -16.184 1.516 1.00 85.31 197 ASP A O 1
ATOM 1616 N N . LEU A 1 198 ? 10.617 -15.614 0.067 1.00 83.56 198 LEU A N 1
ATOM 1617 C CA . LEU A 1 198 ? 11.110 -14.474 0.845 1.00 83.56 198 LEU A CA 1
ATOM 1618 C C . LEU A 1 198 ? 10.069 -13.353 0.998 1.00 83.56 198 LEU A C 1
ATOM 1620 O O . LEU A 1 198 ? 10.085 -12.652 2.011 1.00 83.56 198 LEU A O 1
ATOM 1624 N N . ASP A 1 199 ? 9.151 -13.195 0.040 1.00 86.06 199 ASP A N 1
ATOM 1625 C CA . ASP A 1 199 ? 8.083 -12.196 0.127 1.00 86.06 199 ASP A CA 1
ATOM 1626 C C . ASP A 1 199 ? 7.065 -12.579 1.215 1.00 86.06 199 ASP A C 1
ATOM 1628 O O . ASP A 1 199 ? 6.617 -11.717 1.979 1.00 86.06 199 ASP A O 1
ATOM 1632 N N . ASP A 1 200 ? 6.740 -13.870 1.346 1.00 89.44 200 ASP A N 1
ATOM 1633 C CA . ASP A 1 200 ? 5.917 -14.389 2.441 1.00 89.44 200 ASP A CA 1
ATOM 1634 C C . ASP A 1 200 ? 6.603 -14.189 3.804 1.00 89.44 200 ASP A C 1
ATOM 1636 O O . ASP A 1 200 ? 5.963 -13.713 4.749 1.00 89.44 200 ASP A O 1
ATOM 1640 N N . VAL A 1 201 ? 7.908 -14.492 3.905 1.00 88.94 201 VAL A N 1
ATOM 1641 C CA . VAL A 1 201 ? 8.703 -14.268 5.133 1.00 88.94 201 VAL A CA 1
ATOM 1642 C C . VAL A 1 201 ? 8.651 -12.792 5.525 1.00 88.94 201 VAL A C 1
ATOM 1644 O O . VAL A 1 201 ? 8.343 -12.465 6.674 1.00 88.94 201 VAL A O 1
ATOM 1647 N N . ARG A 1 202 ? 8.875 -11.886 4.567 1.00 86.25 202 ARG A N 1
ATOM 1648 C CA . ARG A 1 202 ? 8.808 -10.440 4.793 1.00 86.25 202 ARG A CA 1
ATOM 1649 C C . ARG A 1 202 ? 7.431 -10.005 5.295 1.00 86.25 202 ARG A C 1
ATOM 1651 O O . ARG A 1 202 ? 7.348 -9.293 6.295 1.00 86.25 202 ARG A O 1
ATOM 1658 N N . MET A 1 203 ? 6.354 -10.432 4.630 1.00 90.94 203 MET A N 1
ATOM 1659 C CA . MET A 1 203 ? 4.983 -10.068 5.012 1.00 90.94 203 MET A CA 1
ATOM 1660 C C . MET A 1 203 ? 4.668 -10.497 6.452 1.00 90.94 203 MET A C 1
ATOM 1662 O O . MET A 1 203 ? 4.044 -9.749 7.213 1.00 90.94 203 MET A O 1
ATOM 1666 N N . ILE A 1 204 ? 5.101 -11.697 6.837 1.00 92.56 204 ILE A N 1
ATOM 1667 C CA . ILE A 1 204 ? 4.882 -12.227 8.182 1.00 92.56 204 ILE A CA 1
ATOM 1668 C C . ILE A 1 204 ? 5.735 -11.486 9.204 1.00 92.56 204 ILE A C 1
ATOM 1670 O O . ILE A 1 204 ? 5.196 -11.093 10.232 1.00 92.56 204 ILE A O 1
ATOM 1674 N N . MET A 1 205 ? 7.008 -11.198 8.926 1.00 89.31 205 MET A N 1
ATOM 1675 C CA . MET A 1 205 ? 7.846 -10.402 9.833 1.00 89.31 205 MET A CA 1
ATOM 1676 C C . MET A 1 205 ? 7.298 -8.986 10.043 1.00 89.31 205 MET A C 1
ATOM 1678 O O . MET A 1 205 ? 7.259 -8.511 11.179 1.00 89.31 205 MET A O 1
ATOM 1682 N N . GLU A 1 206 ? 6.809 -8.326 8.988 1.00 91.81 206 GLU A N 1
ATOM 1683 C CA . GLU A 1 206 ? 6.113 -7.036 9.102 1.00 91.81 206 GLU A CA 1
ATOM 1684 C C . GLU A 1 206 ? 4.846 -7.156 9.968 1.00 91.81 206 GLU A C 1
ATOM 1686 O O . GLU A 1 206 ? 4.564 -6.278 10.786 1.00 91.81 206 GLU A O 1
ATOM 1691 N N . THR A 1 207 ? 4.105 -8.261 9.839 1.00 94.88 207 THR A N 1
ATOM 1692 C CA . THR A 1 207 ? 2.909 -8.537 10.651 1.00 94.88 207 THR A CA 1
ATOM 1693 C C . THR A 1 207 ? 3.268 -8.784 12.119 1.00 94.88 207 THR A C 1
ATOM 1695 O O . THR A 1 207 ? 2.671 -8.164 12.993 1.00 94.88 207 THR A O 1
ATOM 1698 N N . LEU A 1 208 ? 4.278 -9.612 12.407 1.00 93.88 208 LEU A N 1
ATOM 1699 C CA . LEU A 1 208 ? 4.776 -9.882 13.761 1.00 93.88 208 LEU A CA 1
ATOM 1700 C C . LEU A 1 208 ? 5.284 -8.602 14.438 1.00 93.88 208 LEU A C 1
ATOM 1702 O O . LEU A 1 208 ? 4.962 -8.336 15.597 1.00 93.88 208 LEU A O 1
ATOM 1706 N N . LYS A 1 209 ? 6.027 -7.768 13.698 1.00 92.69 209 LYS A N 1
ATOM 1707 C CA . LYS A 1 209 ? 6.457 -6.445 14.164 1.00 92.69 209 LYS A CA 1
ATOM 1708 C C . LYS A 1 209 ? 5.254 -5.574 14.518 1.00 92.69 209 LYS A C 1
ATOM 1710 O O . LYS A 1 209 ? 5.223 -5.001 15.603 1.00 92.69 209 LYS A O 1
ATOM 1715 N N . LYS A 1 210 ? 4.250 -5.513 13.640 1.00 95.19 210 LYS A N 1
ATOM 1716 C CA . LYS A 1 210 ? 3.037 -4.725 13.872 1.00 95.19 210 LYS A CA 1
ATOM 1717 C C . LYS A 1 210 ? 2.242 -5.218 15.084 1.00 95.19 210 LYS A C 1
ATOM 1719 O O . LYS A 1 210 ? 1.770 -4.389 15.852 1.00 95.19 210 LYS A O 1
ATOM 1724 N N . ILE A 1 211 ? 2.122 -6.534 15.284 1.00 95.69 211 ILE A N 1
ATOM 1725 C CA . ILE A 1 211 ? 1.480 -7.112 16.478 1.00 95.69 211 ILE A CA 1
ATOM 1726 C C . ILE A 1 211 ? 2.190 -6.614 17.740 1.00 95.69 211 ILE A C 1
ATOM 1728 O O . ILE A 1 211 ? 1.531 -6.130 18.652 1.00 95.69 211 ILE A O 1
ATOM 1732 N N . ARG A 1 212 ? 3.527 -6.651 17.756 1.00 94.38 212 ARG A N 1
ATOM 1733 C CA . ARG A 1 212 ? 4.332 -6.191 18.895 1.00 94.38 212 ARG A CA 1
ATOM 1734 C C . ARG A 1 212 ? 4.216 -4.687 19.152 1.00 94.38 212 ARG A C 1
ATOM 1736 O O . ARG A 1 212 ? 4.182 -4.264 20.301 1.00 94.38 212 ARG A O 1
ATOM 1743 N N . GLU A 1 213 ? 4.158 -3.872 18.101 1.00 95.12 213 GLU A N 1
ATOM 1744 C CA . GLU A 1 213 ? 3.962 -2.419 18.219 1.00 95.12 213 GLU A CA 1
ATOM 1745 C C . GLU A 1 213 ? 2.563 -2.062 18.734 1.00 95.12 213 GLU A C 1
ATOM 1747 O O . GLU A 1 213 ? 2.414 -1.098 19.480 1.00 95.12 213 GLU A O 1
ATOM 1752 N N . GLN A 1 214 ? 1.543 -2.836 18.354 1.00 94.38 214 GLN A N 1
ATOM 1753 C CA . GLN A 1 214 ? 0.156 -2.597 18.754 1.00 94.38 214 GLN A CA 1
ATOM 1754 C C . GLN A 1 214 ? -0.229 -3.283 20.070 1.00 94.38 214 GLN A C 1
ATOM 1756 O O . GLN A 1 214 ? -1.338 -3.065 20.547 1.00 94.38 214 GLN A O 1
ATOM 1761 N N . GLU A 1 215 ? 0.652 -4.083 20.675 1.00 93.19 215 GLU A N 1
ATOM 1762 C CA . GLU A 1 215 ? 0.298 -4.947 21.805 1.00 93.19 215 GLU A CA 1
ATOM 1763 C C . GLU A 1 215 ? -0.257 -4.165 23.000 1.00 93.19 215 GLU A C 1
ATOM 1765 O O . GLU A 1 215 ? -1.345 -4.457 23.497 1.00 93.19 215 GLU A O 1
ATOM 1770 N N . VAL A 1 216 ? 0.452 -3.106 23.396 1.00 94.06 216 VAL A N 1
ATOM 1771 C CA . VAL A 1 216 ? 0.051 -2.230 24.505 1.00 94.06 216 VAL A CA 1
ATOM 1772 C C . VAL A 1 216 ? -1.215 -1.441 24.163 1.00 94.06 216 VAL A C 1
ATOM 1774 O O . VAL A 1 216 ? -2.112 -1.323 24.993 1.00 94.06 216 VAL A O 1
ATOM 1777 N N . ASP A 1 217 ? -1.315 -0.924 22.937 1.00 94.50 217 ASP A N 1
ATOM 1778 C CA . ASP A 1 217 ? -2.467 -0.131 22.496 1.00 94.50 217 ASP A CA 1
ATOM 1779 C C . ASP A 1 217 ? -3.760 -0.956 22.469 1.00 94.50 217 ASP A C 1
ATOM 1781 O O . ASP A 1 217 ? -4.830 -0.441 22.795 1.00 94.50 217 ASP A O 1
ATOM 1785 N N . MET A 1 218 ? -3.672 -2.225 22.065 1.00 93.75 218 MET A N 1
ATOM 1786 C CA . MET A 1 218 ? -4.806 -3.148 22.044 1.00 93.75 218 MET A CA 1
ATOM 1787 C C . MET A 1 218 ? -5.243 -3.500 23.465 1.00 93.75 218 MET A C 1
ATOM 1789 O O . MET A 1 218 ? -6.428 -3.408 23.779 1.00 93.75 218 MET A O 1
ATOM 1793 N N . GLU A 1 219 ? -4.291 -3.795 24.347 1.00 92.81 219 GLU A N 1
ATOM 1794 C CA . GLU A 1 219 ? -4.550 -4.090 25.757 1.00 92.81 219 GLU A CA 1
ATOM 1795 C C . GLU A 1 219 ? -5.257 -2.921 26.473 1.00 92.81 219 GLU A C 1
ATOM 1797 O O . GLU A 1 219 ? -6.289 -3.108 27.119 1.00 92.81 219 GLU A O 1
ATOM 1802 N N . LEU A 1 220 ? -4.780 -1.687 26.255 1.00 93.44 220 LEU A N 1
ATOM 1803 C CA . LEU A 1 220 ? -5.381 -0.460 26.799 1.00 93.44 220 LEU A CA 1
ATOM 1804 C C . LEU A 1 220 ? -6.782 -0.152 26.242 1.00 93.44 220 LEU A C 1
ATOM 1806 O O . LEU A 1 220 ? -7.519 0.634 26.840 1.00 93.44 220 LEU A O 1
ATOM 1810 N N . ARG A 1 221 ? -7.159 -0.722 25.091 1.00 94.00 221 ARG A N 1
ATOM 1811 C CA . ARG A 1 221 ? -8.511 -0.590 24.519 1.00 94.00 221 ARG A CA 1
ATOM 1812 C C . ARG A 1 221 ? -9.468 -1.662 25.022 1.00 94.00 221 ARG A C 1
ATOM 1814 O O . ARG A 1 221 ? -10.649 -1.360 25.178 1.00 94.00 221 ARG A O 1
ATOM 1821 N N . ILE A 1 222 ? -8.979 -2.878 25.262 1.00 95.56 222 ILE A N 1
ATOM 1822 C CA . ILE A 1 222 ? -9.792 -4.015 25.716 1.00 95.56 222 ILE A CA 1
ATOM 1823 C C . ILE A 1 222 ? -10.375 -3.744 27.109 1.00 95.56 222 ILE A C 1
ATOM 1825 O O . ILE A 1 222 ? -11.581 -3.890 27.295 1.00 95.56 222 ILE A O 1
ATOM 1829 N N . GLU A 1 223 ? -9.564 -3.270 28.060 1.00 93.81 223 GLU A N 1
ATOM 1830 C CA . GLU A 1 223 ? -10.000 -3.056 29.452 1.00 93.81 223 GLU A CA 1
ATOM 1831 C C . GLU A 1 223 ? -11.208 -2.092 29.577 1.00 93.81 223 GLU A C 1
ATOM 1833 O O . GLU A 1 223 ? -12.212 -2.467 30.188 1.00 93.81 223 GLU A O 1
ATOM 1838 N N . PRO A 1 224 ? -11.222 -0.897 28.949 1.00 94.06 224 PRO A N 1
ATOM 1839 C CA . PRO A 1 224 ? -12.398 -0.024 28.967 1.00 94.06 224 PRO A CA 1
ATOM 1840 C C . PRO A 1 224 ? -13.658 -0.623 28.330 1.00 94.06 224 PRO A C 1
ATOM 1842 O O . PRO A 1 224 ? -14.762 -0.217 28.692 1.00 94.06 224 PRO A O 1
ATOM 1845 N N . ILE A 1 225 ? -13.518 -1.532 27.358 1.00 95.62 225 ILE A N 1
ATOM 1846 C CA . ILE A 1 225 ? -14.659 -2.218 26.737 1.00 95.62 225 ILE A CA 1
ATOM 1847 C C . ILE A 1 225 ? -15.267 -3.192 27.747 1.00 95.62 225 ILE A C 1
ATOM 1849 O O . ILE A 1 225 ? -16.472 -3.127 27.991 1.00 95.62 225 ILE A O 1
ATOM 1853 N N . GLU A 1 226 ? -14.443 -4.040 28.366 1.00 94.88 226 GLU A N 1
ATOM 1854 C CA . GLU A 1 226 ? -14.875 -4.991 29.398 1.00 94.88 226 GLU A CA 1
ATOM 1855 C C . GLU A 1 226 ? -15.592 -4.261 30.545 1.00 94.88 226 GLU A C 1
ATOM 1857 O O . GLU A 1 226 ? -16.730 -4.596 30.887 1.00 94.88 226 GLU A O 1
ATOM 1862 N N . GLU A 1 227 ? -14.989 -3.188 31.066 1.00 93.81 227 GLU A N 1
ATOM 1863 C CA . GLU A 1 227 ? -15.572 -2.421 32.169 1.00 93.81 227 GLU A CA 1
ATOM 1864 C C . GLU A 1 227 ? -16.876 -1.715 31.768 1.00 93.81 227 GLU A C 1
ATOM 1866 O O . GLU A 1 227 ? -17.840 -1.679 32.536 1.00 93.81 227 GLU A O 1
ATOM 1871 N N . ALA A 1 228 ? -16.973 -1.205 30.538 1.00 94.12 228 ALA A N 1
ATOM 1872 C CA . ALA A 1 228 ? -18.196 -0.570 30.063 1.00 94.12 228 ALA A CA 1
ATOM 1873 C C . ALA A 1 228 ? -19.387 -1.535 30.035 1.00 94.12 228 ALA A C 1
ATOM 1875 O O . ALA A 1 228 ? -20.488 -1.171 30.460 1.00 94.12 228 ALA A O 1
ATOM 1876 N N . PHE A 1 229 ? -19.186 -2.762 29.556 1.00 94.69 229 PHE A N 1
ATOM 1877 C CA . PHE A 1 229 ? -20.244 -3.773 29.515 1.00 94.69 229 PHE A CA 1
ATOM 1878 C C . PHE A 1 229 ? -20.523 -4.400 30.890 1.00 94.69 229 PHE A C 1
ATOM 1880 O O . PHE A 1 229 ? -21.678 -4.735 31.179 1.00 94.69 229 PHE A O 1
ATOM 1887 N N . ASN A 1 230 ? -19.526 -4.451 31.777 1.00 93.88 230 ASN A N 1
ATOM 1888 C CA . ASN A 1 230 ? -19.717 -4.785 33.187 1.00 93.88 230 ASN A CA 1
ATOM 1889 C C . ASN A 1 230 ? -20.626 -3.759 33.891 1.00 93.88 230 ASN A C 1
ATOM 1891 O O . ASN A 1 230 ? -21.612 -4.135 34.526 1.00 93.88 230 ASN A O 1
ATOM 1895 N N . ILE A 1 231 ? -20.386 -2.456 33.689 1.00 92.56 231 ILE A N 1
ATOM 1896 C CA . ILE A 1 231 ? -21.251 -1.371 34.186 1.00 92.56 231 ILE A CA 1
ATOM 1897 C C . ILE A 1 231 ? -22.681 -1.531 33.653 1.00 92.56 231 ILE A C 1
ATOM 1899 O O . ILE A 1 231 ? -23.634 -1.496 34.433 1.00 92.56 231 ILE A O 1
ATOM 1903 N N . LEU A 1 232 ? -22.863 -1.753 32.345 1.00 93.00 232 LEU A N 1
ATOM 1904 C CA . LEU A 1 232 ? -24.200 -1.958 31.767 1.00 93.00 232 LEU A CA 1
ATOM 1905 C C . LEU A 1 232 ? -24.945 -3.123 32.434 1.00 93.00 232 LEU A C 1
ATOM 1907 O O . LEU A 1 232 ? -26.129 -2.991 32.749 1.00 93.00 232 LEU A O 1
ATOM 1911 N N . THR A 1 233 ? -24.242 -4.223 32.698 1.00 92.81 233 THR A N 1
ATOM 1912 C CA . THR A 1 233 ? -24.796 -5.406 33.366 1.00 92.81 233 THR A CA 1
ATOM 1913 C C . THR A 1 233 ? -25.134 -5.119 34.832 1.00 92.81 233 THR A C 1
ATOM 1915 O O . THR A 1 233 ? -26.230 -5.445 35.287 1.00 92.81 233 THR A O 1
ATOM 1918 N N . ARG A 1 234 ? -24.242 -4.437 35.563 1.00 93.00 234 ARG A N 1
ATOM 1919 C CA . ARG A 1 234 ? -24.419 -4.063 36.976 1.00 93.00 234 ARG A CA 1
ATOM 1920 C C . ARG A 1 234 ? -25.627 -3.154 37.211 1.00 93.00 234 ARG A C 1
ATOM 1922 O O . ARG A 1 234 ? -26.288 -3.284 38.236 1.00 93.00 234 ARG A O 1
ATOM 1929 N N . PHE A 1 235 ? -25.914 -2.239 36.284 1.00 91.56 235 PHE A N 1
ATOM 1930 C CA . PHE A 1 235 ? -27.082 -1.350 36.347 1.00 91.56 235 PHE A CA 1
ATOM 1931 C C . PHE A 1 235 ? -28.344 -1.941 35.691 1.00 91.56 235 PHE A C 1
ATOM 1933 O O . PHE A 1 235 ? -29.315 -1.210 35.487 1.00 91.56 235 PHE A O 1
ATOM 1940 N N . GLU A 1 236 ? -28.339 -3.240 35.363 1.00 90.44 236 GLU A N 1
ATOM 1941 C CA . GLU A 1 236 ? -29.462 -3.973 34.755 1.00 90.44 236 GLU A CA 1
ATOM 1942 C C . GLU A 1 236 ? -29.969 -3.337 33.444 1.00 90.44 236 GLU A C 1
ATOM 1944 O O . GLU A 1 236 ? -31.164 -3.337 33.131 1.00 90.44 236 GLU A O 1
ATOM 1949 N N . LEU A 1 237 ? -29.056 -2.758 32.658 1.00 90.56 237 LEU A N 1
ATOM 1950 C CA . LEU A 1 237 ? -29.382 -2.137 31.379 1.00 90.56 237 LEU A CA 1
ATOM 1951 C C . LEU A 1 237 ? -29.440 -3.205 30.273 1.00 90.56 237 LEU A C 1
ATOM 1953 O O . LEU A 1 237 ? -28.625 -4.126 30.254 1.00 90.56 237 LEU A O 1
ATOM 1957 N N . PRO A 1 238 ? -30.387 -3.105 29.322 1.00 88.81 238 PRO A N 1
ATOM 1958 C CA . PRO A 1 238 ? -30.590 -4.143 28.319 1.00 88.81 238 PRO A CA 1
ATOM 1959 C C . PRO A 1 238 ? -29.423 -4.203 27.324 1.00 88.81 238 PRO A C 1
ATOM 1961 O O . PRO A 1 238 ? -29.186 -3.264 26.555 1.00 88.81 238 PRO A O 1
ATOM 1964 N N . VAL A 1 239 ? -28.737 -5.345 27.301 1.00 91.00 239 VAL A N 1
ATOM 1965 C CA . VAL A 1 239 ? -27.679 -5.683 26.342 1.00 91.00 239 VAL A CA 1
ATOM 1966 C C . VAL A 1 239 ? -27.976 -7.052 25.734 1.00 91.00 239 VAL A C 1
ATOM 1968 O O . VAL A 1 239 ? -28.471 -7.952 26.413 1.00 91.00 239 VAL A O 1
ATOM 1971 N N . ASP A 1 240 ? -27.700 -7.197 24.440 1.00 92.31 240 ASP A N 1
ATOM 1972 C CA . ASP A 1 240 ? -27.893 -8.461 23.734 1.00 92.31 240 ASP A CA 1
ATOM 1973 C C . ASP A 1 240 ? -26.843 -9.484 24.184 1.00 92.31 240 ASP A C 1
ATOM 1975 O O . ASP A 1 240 ? -25.666 -9.150 24.323 1.00 92.31 240 ASP A O 1
ATOM 1979 N N . ARG A 1 241 ? -27.262 -10.739 24.384 1.00 91.62 241 ARG A N 1
ATOM 1980 C CA . ARG A 1 241 ? -26.376 -11.812 24.871 1.00 91.62 241 ARG A CA 1
ATOM 1981 C C . ARG A 1 241 ? -25.174 -12.056 23.963 1.00 91.62 241 ARG A C 1
ATOM 1983 O O . ARG A 1 241 ? -24.079 -12.233 24.468 1.00 91.62 241 ARG A O 1
ATOM 1990 N N . GLU A 1 242 ? -25.373 -11.984 22.650 1.00 93.62 242 GLU A N 1
ATOM 1991 C CA . GLU A 1 242 ? -24.304 -12.143 21.657 1.00 93.62 242 GLU A CA 1
ATOM 1992 C C . GLU A 1 242 ? -23.177 -11.117 21.851 1.00 93.62 242 GLU A C 1
ATOM 1994 O O . GLU A 1 242 ? -22.004 -11.458 21.753 1.00 93.62 242 GLU A O 1
ATOM 1999 N N . ILE A 1 243 ? -23.517 -9.869 22.195 1.00 91.81 243 ILE A N 1
ATOM 2000 C CA . ILE A 1 243 ? -22.515 -8.822 22.430 1.00 91.81 243 ILE A CA 1
ATOM 2001 C C . ILE A 1 243 ? -21.755 -9.095 23.730 1.00 91.81 243 ILE A C 1
ATOM 2003 O O . ILE A 1 243 ? -20.547 -8.901 23.773 1.00 91.81 243 ILE A O 1
ATOM 2007 N N . LEU A 1 244 ? -22.438 -9.559 24.780 1.00 92.94 244 LEU A N 1
ATOM 2008 C CA . LEU A 1 244 ? -21.776 -9.928 26.035 1.00 92.94 244 LEU A CA 1
ATOM 2009 C C . LEU A 1 244 ? -20.801 -11.092 25.823 1.00 92.94 244 LEU A C 1
ATOM 2011 O O . LEU A 1 244 ? -19.654 -11.001 26.241 1.00 92.94 244 LEU A O 1
ATOM 2015 N N . GLU A 1 245 ? -21.213 -12.123 25.082 1.00 94.62 245 GLU A N 1
ATOM 2016 C CA . GLU A 1 245 ? -20.335 -13.239 24.712 1.00 94.62 245 GLU A CA 1
ATOM 2017 C C . GLU A 1 245 ? -19.124 -12.768 23.888 1.00 94.62 245 GLU A C 1
ATOM 2019 O O . GLU A 1 245 ? -18.012 -13.257 24.083 1.00 94.62 245 GLU A O 1
ATOM 2024 N N . GLN A 1 246 ? -19.299 -11.800 22.982 1.00 95.31 246 GLN A N 1
ATOM 2025 C CA . GLN A 1 246 ? -18.184 -11.199 22.243 1.00 95.31 246 GLN A CA 1
ATOM 2026 C C . GLN A 1 246 ? -17.227 -10.417 23.149 1.00 95.31 246 GLN A C 1
ATOM 2028 O O . GLN A 1 246 ? -16.019 -10.477 22.933 1.00 95.31 246 GLN A O 1
ATOM 2033 N N . VAL A 1 247 ? -17.728 -9.694 24.151 1.00 95.44 247 VAL A N 1
ATOM 2034 C CA . VAL A 1 247 ? -16.879 -8.964 25.105 1.00 95.44 247 VAL A CA 1
ATOM 2035 C C . VAL A 1 247 ? -16.109 -9.940 25.993 1.00 95.44 247 VAL A C 1
ATOM 2037 O O . VAL A 1 247 ? -14.896 -9.803 26.117 1.00 95.44 247 VAL A O 1
ATOM 2040 N N . ASP A 1 248 ? -16.773 -10.968 26.524 1.00 93.62 248 ASP A N 1
ATOM 2041 C CA . ASP A 1 248 ? -16.151 -11.985 27.384 1.00 93.62 248 ASP A CA 1
ATOM 2042 C C . ASP A 1 248 ? -15.026 -12.745 26.658 1.00 93.62 248 ASP A C 1
ATOM 2044 O O . ASP A 1 248 ? -13.998 -13.087 27.246 1.00 93.62 248 ASP A O 1
ATOM 2048 N N . ASN A 1 249 ? -15.192 -12.984 25.353 1.00 95.69 249 ASN A N 1
ATOM 2049 C CA . ASN A 1 249 ? -14.185 -13.649 24.525 1.00 95.69 249 ASN A CA 1
ATOM 2050 C C . ASN A 1 249 ? -13.089 -12.707 24.000 1.00 95.69 249 ASN A C 1
ATOM 2052 O O . ASN A 1 249 ? -12.065 -13.191 23.516 1.00 95.69 249 ASN A O 1
ATOM 2056 N N . LEU A 1 250 ? -13.257 -11.384 24.092 1.00 95.25 250 LEU A N 1
ATOM 2057 C CA . LEU A 1 250 ? -12.370 -10.400 23.461 1.00 95.25 250 LEU A CA 1
ATOM 2058 C C . LEU A 1 250 ? -10.913 -10.590 23.894 1.00 95.25 250 LEU A C 1
ATOM 2060 O O . LEU A 1 250 ? -10.021 -10.801 23.072 1.00 95.25 250 LEU A O 1
ATOM 2064 N N . ARG A 1 251 ? -10.681 -10.611 25.206 1.00 95.94 251 ARG A N 1
ATOM 2065 C CA . ARG A 1 251 ? -9.354 -10.821 25.788 1.00 95.94 251 ARG A CA 1
ATOM 2066 C C . ARG A 1 251 ? -8.784 -12.195 25.458 1.00 95.94 251 ARG A C 1
ATOM 2068 O O . ARG A 1 251 ? -7.594 -12.313 25.181 1.00 95.94 251 ARG A O 1
ATOM 2075 N N . TYR A 1 252 ? -9.621 -13.229 25.449 1.00 95.94 252 TYR A N 1
ATOM 2076 C CA . TYR A 1 252 ? -9.191 -14.577 25.092 1.00 95.94 252 TYR A CA 1
ATOM 2077 C C . TYR A 1 252 ? -8.711 -14.657 23.636 1.00 95.94 252 TYR A C 1
ATOM 2079 O O . TYR A 1 252 ? -7.626 -15.178 23.383 1.00 95.94 252 TYR A O 1
ATOM 2087 N N . THR A 1 253 ? -9.467 -14.089 22.692 1.00 96.25 253 THR A N 1
ATOM 2088 C CA . THR A 1 253 ? -9.086 -14.056 21.267 1.00 96.25 253 THR A CA 1
ATOM 2089 C C . THR A 1 253 ? -7.792 -13.274 21.031 1.00 96.25 253 THR A C 1
ATOM 2091 O O . THR A 1 253 ? -6.929 -13.728 20.281 1.00 96.25 253 THR A O 1
ATOM 2094 N N . TRP A 1 254 ? -7.589 -12.161 21.744 1.00 96.88 254 TRP A N 1
ATOM 2095 C CA . TRP A 1 254 ? -6.327 -11.420 21.712 1.00 96.88 254 TRP A CA 1
ATOM 2096 C C . TRP A 1 254 ? -5.139 -12.269 22.193 1.00 96.88 254 TRP A C 1
ATOM 2098 O O . TRP A 1 254 ? -4.104 -12.335 21.529 1.00 96.88 254 TRP A O 1
ATOM 2108 N N . GLN A 1 255 ? -5.299 -12.996 23.302 1.00 96.31 255 GLN A N 1
ATOM 2109 C CA . GLN A 1 255 ? -4.259 -13.893 23.820 1.00 96.31 255 GLN A CA 1
ATOM 2110 C C . GLN A 1 255 ? -3.974 -15.076 22.883 1.00 96.31 255 GLN A C 1
ATOM 2112 O O . GLN A 1 255 ? -2.817 -15.471 22.728 1.00 96.31 255 GLN A O 1
ATOM 2117 N N . GLN A 1 256 ? -4.994 -15.618 22.211 1.00 96.31 256 GLN A N 1
ATOM 2118 C CA . GLN A 1 256 ? -4.795 -16.637 21.177 1.00 96.31 256 GLN A CA 1
ATOM 2119 C C . GLN A 1 256 ? -3.959 -16.102 20.008 1.00 96.31 256 GLN A C 1
ATOM 2121 O O . GLN A 1 256 ? -3.026 -16.779 19.577 1.00 96.31 256 GLN A O 1
ATOM 2126 N N . LEU A 1 257 ? -4.231 -14.880 19.539 1.00 96.31 257 LEU A N 1
ATOM 2127 C CA . LEU A 1 257 ? -3.448 -14.237 18.481 1.00 96.31 257 LEU A CA 1
ATOM 2128 C C . LEU A 1 257 ? -1.980 -14.037 18.894 1.00 96.31 257 LEU A C 1
ATOM 2130 O O . LEU A 1 257 ? -1.077 -14.294 18.095 1.00 96.31 257 LEU A O 1
ATOM 2134 N N . LEU A 1 258 ? -1.719 -13.626 20.140 1.00 96.56 258 LEU A N 1
ATOM 2135 C CA . LEU A 1 258 ? -0.354 -13.512 20.671 1.00 96.56 258 LEU A CA 1
ATOM 2136 C C . LEU A 1 258 ? 0.351 -14.875 20.748 1.00 96.56 258 LEU A C 1
ATOM 2138 O O . LEU A 1 258 ? 1.509 -14.995 20.342 1.00 96.56 258 LEU A O 1
ATOM 2142 N N . GLY A 1 259 ? -0.354 -15.919 21.194 1.00 95.88 259 GLY A N 1
ATOM 2143 C CA . GLY A 1 259 ? 0.153 -17.293 21.174 1.00 95.88 259 GLY A CA 1
ATOM 2144 C C . GLY A 1 259 ? 0.514 -17.746 19.758 1.00 95.88 259 GLY A C 1
ATOM 2145 O O . GLY A 1 259 ? 1.625 -18.219 19.515 1.00 95.88 259 GLY A O 1
ATOM 2146 N N . ARG A 1 260 ? -0.378 -17.498 18.797 1.00 95.06 260 ARG A N 1
ATOM 2147 C CA . ARG A 1 260 ? -0.169 -17.816 17.382 1.00 95.06 260 ARG A CA 1
ATOM 2148 C C . ARG A 1 260 ? 1.015 -17.059 16.779 1.00 95.06 260 ARG A C 1
ATOM 2150 O O . ARG A 1 260 ? 1.816 -17.644 16.055 1.00 95.06 260 ARG A O 1
ATOM 2157 N N . SER A 1 261 ? 1.163 -15.779 17.111 1.00 95.75 261 SER A N 1
ATOM 2158 C CA . SER A 1 261 ? 2.313 -14.950 16.731 1.00 95.75 261 SER A CA 1
ATOM 2159 C C . SER A 1 261 ? 3.635 -15.573 17.201 1.00 95.75 261 SER A C 1
ATOM 2161 O O . SER A 1 261 ? 4.593 -15.668 16.431 1.00 95.75 261 SER A O 1
ATOM 2163 N N . MET A 1 262 ? 3.674 -16.099 18.430 1.00 94.50 262 MET A N 1
ATOM 2164 C CA . MET A 1 262 ? 4.857 -16.773 18.975 1.00 94.50 262 MET A CA 1
ATOM 2165 C C . MET A 1 262 ? 5.164 -18.106 18.270 1.00 94.50 262 MET A C 1
ATOM 2167 O O . MET A 1 262 ? 6.332 -18.410 17.999 1.00 94.50 262 MET A O 1
ATOM 2171 N N . GLU A 1 263 ? 4.137 -18.891 17.934 1.00 95.00 263 GLU A N 1
ATOM 2172 C CA . GLU A 1 263 ? 4.285 -20.129 17.155 1.00 95.00 263 GLU A CA 1
ATOM 2173 C C . GLU A 1 263 ? 4.883 -19.851 15.771 1.00 95.00 263 GLU A C 1
ATOM 2175 O O . GLU A 1 263 ? 5.866 -20.482 15.377 1.00 95.00 263 GLU A O 1
ATOM 2180 N N . VAL A 1 264 ? 4.327 -18.869 15.055 1.00 94.38 264 VAL A N 1
ATOM 2181 C CA . VAL A 1 264 ? 4.796 -18.465 13.723 1.00 94.38 264 VAL A CA 1
ATOM 2182 C C . VAL A 1 264 ? 6.215 -17.903 13.788 1.00 94.38 264 VAL A C 1
ATOM 2184 O O . VAL A 1 264 ? 7.042 -18.240 12.943 1.00 94.38 264 VAL A O 1
ATOM 2187 N N . ASN A 1 265 ? 6.542 -17.111 14.811 1.00 92.69 265 ASN A N 1
ATOM 2188 C CA . ASN A 1 265 ? 7.905 -16.629 15.027 1.00 92.69 265 ASN A CA 1
ATOM 2189 C C . ASN A 1 265 ? 8.897 -17.790 15.230 1.00 92.69 265 ASN A C 1
ATOM 2191 O O . ASN A 1 265 ? 9.979 -17.797 14.648 1.00 92.69 265 ASN A O 1
ATOM 2195 N N . THR A 1 266 ? 8.515 -18.805 16.008 1.00 93.56 266 THR A N 1
ATOM 2196 C CA . THR A 1 266 ? 9.343 -20.004 16.219 1.00 93.56 266 THR A CA 1
ATOM 2197 C C . THR A 1 266 ? 9.537 -20.790 14.918 1.00 93.56 266 THR A C 1
ATOM 2199 O O . THR A 1 266 ? 10.652 -21.213 14.613 1.00 93.56 266 THR A O 1
ATOM 2202 N N . LEU A 1 267 ? 8.476 -20.945 14.119 1.00 92.00 267 LEU A N 1
ATOM 2203 C CA . LEU A 1 267 ? 8.544 -21.569 12.795 1.00 92.00 267 LEU A CA 1
ATOM 2204 C C . LEU A 1 267 ? 9.488 -20.801 11.857 1.00 92.00 267 LEU A C 1
ATOM 2206 O O . LEU A 1 267 ? 10.304 -21.412 11.169 1.00 92.00 267 LEU A O 1
ATOM 2210 N N . LEU A 1 268 ? 9.410 -19.470 11.851 1.00 89.94 268 LEU A N 1
ATOM 2211 C CA . LEU A 1 268 ? 10.256 -18.617 11.020 1.00 89.94 268 LEU A CA 1
ATOM 2212 C C . LEU A 1 268 ? 11.736 -18.767 11.386 1.00 89.94 268 LEU A C 1
ATOM 2214 O O . LEU A 1 268 ? 12.558 -18.958 10.494 1.00 89.94 268 LEU A O 1
ATOM 2218 N N . LEU A 1 269 ? 12.066 -18.773 12.681 1.00 89.19 269 LEU A N 1
ATOM 2219 C CA . LEU A 1 269 ? 13.433 -19.013 13.158 1.00 89.19 269 LEU A CA 1
ATOM 2220 C C . LEU A 1 269 ? 13.975 -20.383 12.721 1.00 89.19 269 LEU A C 1
ATOM 2222 O O . LEU A 1 269 ? 15.157 -20.501 12.407 1.00 89.19 269 LEU A O 1
ATOM 2226 N N . ALA A 1 270 ? 13.126 -21.413 12.669 1.00 91.00 270 ALA A N 1
ATOM 2227 C CA . ALA A 1 270 ? 13.530 -22.739 12.207 1.00 91.00 270 ALA A CA 1
ATOM 2228 C C . ALA A 1 270 ? 13.818 -22.784 10.694 1.00 91.00 270 ALA A C 1
ATOM 2230 O O . ALA A 1 270 ? 14.709 -23.512 10.262 1.00 91.00 270 ALA A O 1
ATOM 2231 N N . MET A 1 271 ? 13.083 -22.011 9.888 1.00 89.44 271 MET A N 1
ATOM 2232 C CA . MET A 1 271 ? 13.255 -21.964 8.428 1.00 89.44 271 MET A CA 1
ATOM 2233 C C . MET A 1 271 ? 14.299 -20.943 7.964 1.00 89.44 271 MET A C 1
ATOM 2235 O O . MET A 1 271 ? 14.809 -21.053 6.850 1.00 89.44 271 MET A O 1
ATOM 2239 N N . GLN A 1 272 ? 14.626 -19.959 8.803 1.00 87.25 272 GLN A N 1
ATOM 2240 C CA . GLN A 1 272 ? 15.545 -18.867 8.489 1.00 87.25 272 GLN A CA 1
ATOM 2241 C C . GLN A 1 272 ? 16.883 -19.329 7.877 1.00 87.25 272 GLN A C 1
ATOM 2243 O O . GLN A 1 272 ? 17.267 -18.745 6.863 1.00 87.25 272 GLN A O 1
ATOM 2248 N N . PRO A 1 273 ? 17.578 -20.368 8.393 1.00 90.25 273 PRO A N 1
ATOM 2249 C CA . PRO A 1 273 ? 18.847 -20.805 7.807 1.00 90.25 273 PRO A CA 1
ATOM 2250 C C . PRO A 1 273 ? 18.707 -21.247 6.347 1.00 90.25 273 PRO A C 1
ATOM 2252 O O . PRO A 1 273 ? 19.529 -20.884 5.512 1.00 90.25 273 PRO A O 1
ATOM 2255 N N . HIS A 1 274 ? 17.629 -21.964 6.020 1.00 90.38 274 HIS A N 1
ATOM 2256 C CA . HIS A 1 274 ? 17.382 -22.451 4.665 1.00 90.38 274 HIS A CA 1
ATOM 2257 C C . HIS A 1 274 ? 17.163 -21.299 3.676 1.00 90.38 274 HIS A C 1
ATOM 2259 O O . HIS A 1 274 ? 17.787 -21.268 2.618 1.00 90.38 274 HIS A O 1
ATOM 2265 N N . PHE A 1 275 ? 16.336 -20.316 4.046 1.00 88.44 275 PHE A N 1
ATOM 2266 C CA . PHE A 1 275 ? 16.101 -19.135 3.210 1.00 88.44 275 PHE A CA 1
ATOM 2267 C C . PHE A 1 275 ? 17.347 -18.256 3.066 1.00 88.44 275 PHE A C 1
ATOM 2269 O O . PHE A 1 275 ? 17.552 -17.649 2.016 1.00 88.44 275 PHE A O 1
ATOM 2276 N N . GLN A 1 276 ? 18.193 -18.192 4.097 1.00 88.88 276 GLN A N 1
ATOM 2277 C CA . GLN A 1 276 ? 19.458 -17.466 4.033 1.00 88.88 276 GLN A CA 1
ATOM 2278 C C . GLN A 1 276 ? 20.448 -18.144 3.073 1.00 88.88 276 GLN A C 1
ATOM 2280 O O . GLN A 1 276 ? 21.071 -17.457 2.263 1.00 88.88 276 GLN A O 1
ATOM 2285 N N . GLU A 1 277 ? 20.570 -19.473 3.121 1.00 90.00 277 GLU A N 1
ATOM 2286 C CA . GLU A 1 277 ? 21.384 -20.246 2.173 1.00 90.00 277 GLU A CA 1
ATOM 2287 C C . GLU A 1 277 ? 20.863 -20.102 0.735 1.00 90.00 277 GLU A C 1
ATOM 2289 O O . GLU A 1 277 ? 21.642 -19.874 -0.193 1.00 90.00 277 GLU A O 1
ATOM 2294 N N . GLU A 1 278 ? 19.543 -20.168 0.545 1.00 90.31 278 GLU A N 1
ATOM 2295 C CA . GLU A 1 278 ? 18.914 -19.976 -0.762 1.00 90.31 278 GLU A CA 1
ATOM 2296 C C . GLU A 1 278 ? 19.149 -18.557 -1.306 1.00 90.31 278 GLU A C 1
ATOM 2298 O O . GLU A 1 278 ? 19.489 -18.389 -2.481 1.00 90.31 278 GLU A O 1
ATOM 2303 N N . LEU A 1 279 ? 19.027 -17.525 -0.462 1.00 90.12 279 LEU A N 1
ATOM 2304 C CA . LEU A 1 279 ? 19.317 -16.140 -0.838 1.00 90.12 279 LEU A CA 1
ATOM 2305 C C . LEU A 1 279 ? 20.782 -15.971 -1.252 1.00 90.12 279 LEU A C 1
ATOM 2307 O O . LEU A 1 279 ? 21.048 -15.351 -2.278 1.00 90.12 279 LEU A O 1
ATOM 2311 N N . GLN A 1 280 ? 21.725 -16.548 -0.503 1.00 90.31 280 GLN A N 1
ATOM 2312 C CA . GLN A 1 280 ? 23.149 -16.500 -0.847 1.00 90.31 280 GLN A CA 1
ATOM 2313 C C . GLN A 1 280 ? 23.437 -17.181 -2.190 1.00 90.31 280 GLN A C 1
ATOM 2315 O O . GLN A 1 280 ? 24.131 -16.610 -3.033 1.00 90.31 280 GLN A O 1
ATOM 2320 N N . ALA A 1 281 ? 22.864 -18.363 -2.431 1.00 91.94 281 ALA A N 1
ATOM 2321 C CA . ALA A 1 281 ? 23.004 -19.060 -3.708 1.00 91.94 281 ALA A CA 1
ATOM 2322 C C . ALA A 1 281 ? 22.410 -18.248 -4.875 1.00 91.94 281 ALA A C 1
ATOM 2324 O O . ALA A 1 281 ? 23.001 -18.162 -5.955 1.00 91.94 281 ALA A O 1
ATOM 2325 N N . ASN A 1 282 ? 21.257 -17.614 -4.651 1.00 91.75 282 ASN A N 1
ATOM 2326 C CA . ASN A 1 282 ? 20.603 -16.757 -5.633 1.00 91.75 282 ASN A CA 1
ATOM 2327 C C . ASN A 1 282 ? 21.391 -15.469 -5.915 1.00 91.75 282 ASN A C 1
ATOM 2329 O O . ASN A 1 282 ? 21.464 -15.060 -7.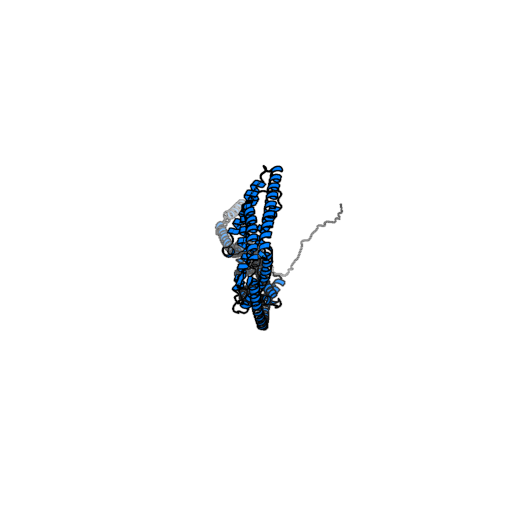073 1.00 91.75 282 ASN A O 1
ATOM 2333 N N . LEU A 1 283 ? 22.004 -14.855 -4.899 1.00 91.62 283 LEU A N 1
ATOM 2334 C CA . LEU A 1 283 ? 22.863 -13.678 -5.047 1.00 91.62 283 LEU A CA 1
ATOM 2335 C C . LEU A 1 283 ? 24.120 -13.995 -5.860 1.00 91.62 283 LEU A C 1
ATOM 2337 O O . LEU A 1 283 ? 24.458 -13.230 -6.760 1.00 91.62 283 LEU A O 1
ATOM 2341 N N . GLU A 1 284 ? 24.768 -15.139 -5.619 1.00 91.31 284 GLU A N 1
ATOM 2342 C CA . GLU A 1 284 ? 25.941 -15.538 -6.409 1.00 91.31 284 GLU A CA 1
ATOM 2343 C C . GLU A 1 284 ? 25.565 -15.805 -7.870 1.00 91.31 284 GLU A C 1
ATOM 2345 O O . GLU A 1 284 ? 26.238 -15.344 -8.793 1.00 91.31 284 GLU A O 1
ATOM 2350 N N . LYS A 1 285 ? 24.432 -16.475 -8.106 1.00 93.62 285 LYS A N 1
ATOM 2351 C CA . LYS A 1 285 ? 23.909 -16.644 -9.464 1.00 93.62 285 LYS A CA 1
ATOM 2352 C C . LYS A 1 285 ? 23.585 -15.299 -10.117 1.00 93.62 285 LYS A C 1
ATOM 2354 O O . LYS A 1 285 ? 23.915 -15.088 -11.280 1.00 93.62 285 LYS A O 1
ATOM 2359 N N . PHE A 1 286 ? 22.967 -14.380 -9.377 1.00 93.94 286 PHE A N 1
ATOM 2360 C CA . PHE A 1 286 ? 22.644 -13.047 -9.876 1.00 93.94 286 PHE A CA 1
ATOM 2361 C C . PHE A 1 286 ? 23.898 -12.235 -10.211 1.00 93.94 286 PHE A C 1
ATOM 2363 O O . PHE A 1 286 ? 23.893 -11.504 -11.200 1.00 93.94 286 PHE A O 1
ATOM 2370 N N . ARG A 1 287 ? 24.981 -12.388 -9.439 1.00 92.06 287 ARG A N 1
ATOM 2371 C CA . ARG A 1 287 ? 26.280 -11.773 -9.733 1.00 92.06 287 ARG A CA 1
ATOM 2372 C C . ARG A 1 287 ? 26.796 -12.217 -11.103 1.00 92.06 287 ARG A C 1
ATOM 2374 O O . ARG A 1 287 ? 27.138 -11.366 -11.920 1.00 92.06 287 ARG A O 1
ATOM 2381 N N . ILE A 1 288 ? 26.771 -13.523 -11.378 1.00 93.81 288 ILE A N 1
ATOM 2382 C CA . ILE A 1 288 ? 27.177 -14.091 -12.674 1.00 93.81 288 ILE A CA 1
ATOM 2383 C C . ILE A 1 288 ? 26.259 -13.588 -13.800 1.00 93.81 288 ILE A C 1
ATOM 2385 O O . ILE A 1 288 ? 26.747 -13.075 -14.807 1.00 93.81 288 ILE A O 1
ATOM 2389 N N . ASP A 1 289 ? 24.936 -13.659 -13.611 1.00 93.00 289 ASP A N 1
ATOM 2390 C CA . ASP A 1 289 ? 23.953 -13.174 -14.592 1.00 93.00 289 ASP A CA 1
ATOM 2391 C C . ASP A 1 289 ? 24.143 -11.667 -14.885 1.00 93.00 289 ASP A C 1
ATOM 2393 O O . ASP A 1 289 ? 23.956 -11.216 -16.018 1.00 93.00 289 ASP A O 1
ATOM 2397 N N . SER A 1 290 ? 24.511 -10.876 -13.867 1.00 92.50 290 SER A N 1
ATOM 2398 C CA . SER A 1 290 ? 24.812 -9.442 -13.971 1.00 92.50 290 SER A CA 1
ATOM 2399 C C . SER A 1 290 ? 26.062 -9.182 -14.799 1.00 92.50 290 SER A C 1
ATOM 2401 O O . SER A 1 290 ? 26.029 -8.322 -15.677 1.00 92.50 290 SER A O 1
ATOM 2403 N N . GLU A 1 291 ? 27.149 -9.908 -14.545 1.00 92.00 291 GLU A N 1
ATOM 2404 C CA . GLU A 1 291 ? 28.390 -9.790 -15.319 1.00 92.00 291 GLU A CA 1
ATOM 2405 C C . GLU A 1 291 ? 28.161 -10.145 -16.793 1.00 92.00 291 GLU A C 1
ATOM 2407 O O . GLU A 1 291 ? 28.553 -9.385 -17.680 1.00 92.00 291 GLU A O 1
ATOM 2412 N N . GLU A 1 292 ? 27.434 -11.233 -17.060 1.00 93.38 292 GLU A N 1
ATOM 2413 C CA . GLU A 1 292 ? 27.068 -11.640 -18.420 1.00 93.38 292 GLU A CA 1
ATOM 2414 C C . GLU A 1 292 ? 26.202 -10.578 -19.121 1.00 93.38 292 GLU A C 1
ATOM 2416 O O . GLU A 1 292 ? 26.429 -10.239 -20.285 1.00 93.38 292 GLU A O 1
ATOM 2421 N N . TYR A 1 293 ? 25.213 -10.020 -18.416 1.00 93.62 293 TYR A N 1
ATOM 2422 C CA . TYR A 1 293 ? 24.355 -8.971 -18.962 1.00 93.62 293 TYR A CA 1
ATOM 2423 C C . TYR A 1 293 ? 25.142 -7.698 -19.299 1.00 93.62 293 TYR A C 1
ATOM 2425 O O . TYR A 1 293 ? 24.919 -7.104 -20.355 1.00 93.62 293 TYR A O 1
ATOM 2433 N N . ILE A 1 294 ? 26.060 -7.281 -18.422 1.00 91.19 294 ILE A N 1
ATOM 2434 C CA . ILE A 1 294 ? 26.910 -6.104 -18.631 1.00 91.19 294 ILE A CA 1
ATOM 2435 C C . ILE A 1 294 ? 27.793 -6.299 -19.867 1.00 91.19 294 ILE A C 1
ATOM 2437 O O . ILE A 1 294 ? 27.854 -5.403 -20.713 1.00 91.19 294 ILE A O 1
ATOM 2441 N N . ASP A 1 295 ? 28.437 -7.460 -20.004 1.00 91.44 295 ASP A N 1
ATOM 2442 C CA . ASP A 1 295 ? 29.281 -7.761 -21.163 1.00 91.44 295 ASP A CA 1
ATOM 2443 C C . ASP A 1 295 ? 28.470 -7.740 -22.469 1.00 91.44 295 ASP A C 1
ATOM 2445 O O . ASP A 1 295 ? 28.814 -7.037 -23.425 1.00 91.44 295 ASP A O 1
ATOM 2449 N N . GLN A 1 296 ? 27.313 -8.407 -22.485 1.00 90.75 296 GLN A N 1
ATOM 2450 C CA . GLN A 1 296 ? 26.429 -8.418 -23.652 1.00 90.75 296 GLN A CA 1
ATOM 2451 C C . GLN A 1 296 ? 25.883 -7.030 -23.992 1.00 90.75 296 GLN A C 1
ATOM 2453 O O . GLN A 1 296 ? 25.755 -6.693 -25.170 1.00 90.75 296 GLN A O 1
ATOM 2458 N N . TYR A 1 297 ? 25.579 -6.204 -22.991 1.00 90.25 297 TYR A N 1
ATOM 2459 C CA . TYR A 1 297 ? 25.122 -4.836 -23.211 1.00 90.25 297 TYR A CA 1
ATOM 2460 C C . TYR A 1 297 ? 26.221 -3.965 -23.834 1.00 90.25 297 TYR A C 1
ATOM 2462 O O . TYR A 1 297 ? 25.941 -3.195 -24.754 1.00 90.25 297 TYR A O 1
ATOM 2470 N N . ARG A 1 298 ? 27.480 -4.120 -23.409 1.00 86.56 298 ARG A N 1
ATOM 2471 C CA . ARG A 1 298 ? 28.615 -3.375 -23.979 1.00 86.56 298 ARG A CA 1
ATOM 2472 C C . ARG A 1 298 ? 28.960 -3.827 -25.401 1.00 86.56 298 ARG A C 1
ATOM 2474 O O . ARG A 1 298 ? 29.212 -2.982 -26.256 1.00 86.56 298 ARG A O 1
ATOM 2481 N N . ASN A 1 299 ? 28.927 -5.133 -25.668 1.00 86.38 299 ASN A N 1
ATOM 2482 C CA . ASN A 1 299 ? 29.379 -5.701 -26.944 1.00 86.38 299 ASN A CA 1
ATOM 2483 C C . ASN A 1 299 ? 28.273 -5.772 -28.011 1.00 86.38 299 ASN A C 1
ATOM 2485 O O . ASN A 1 299 ? 28.532 -5.610 -29.203 1.00 86.38 299 ASN A O 1
ATOM 2489 N N . CYS A 1 300 ? 27.028 -6.025 -27.605 1.00 84.12 300 CYS A N 1
ATOM 2490 C CA . CYS A 1 300 ? 25.901 -6.293 -28.507 1.00 84.12 300 CYS A CA 1
ATOM 2491 C C . CYS A 1 300 ? 24.690 -5.381 -28.268 1.00 84.12 300 CYS A C 1
ATOM 2493 O O . CYS A 1 300 ? 23.647 -5.561 -28.907 1.00 84.12 300 CYS A O 1
ATOM 2495 N N . GLY A 1 301 ? 24.814 -4.401 -27.373 1.00 83.00 301 GLY A N 1
ATOM 2496 C CA . GLY A 1 301 ? 23.727 -3.514 -26.997 1.00 83.00 301 GLY A CA 1
ATOM 2497 C C . GLY A 1 301 ? 23.245 -2.571 -28.107 1.00 83.00 301 GLY A C 1
ATOM 2498 O O . GLY A 1 301 ? 23.792 -2.527 -29.215 1.00 83.00 301 GLY A O 1
ATOM 2499 N N . PRO A 1 302 ? 22.235 -1.742 -27.793 1.00 80.75 302 PRO A N 1
ATOM 2500 C CA . PRO A 1 302 ? 21.670 -0.728 -28.699 1.00 80.75 302 PRO A CA 1
ATOM 2501 C C . PRO A 1 302 ? 22.652 0.397 -29.083 1.00 80.75 302 PRO A C 1
ATOM 2503 O O . PRO A 1 302 ? 22.293 1.326 -29.806 1.00 80.75 302 PRO A O 1
ATOM 2506 N N . MET A 1 303 ? 23.879 0.332 -28.566 1.00 75.38 303 MET A N 1
ATOM 2507 C CA . MET A 1 303 ? 24.965 1.289 -28.768 1.00 75.38 303 MET A CA 1
ATOM 2508 C C . MET A 1 303 ? 26.006 0.809 -29.792 1.00 75.38 303 MET A C 1
ATOM 2510 O O . MET A 1 303 ? 26.956 1.535 -30.074 1.00 75.38 303 MET A O 1
ATOM 2514 N N . SER A 1 304 ? 25.852 -0.402 -30.337 1.00 77.31 304 SER A N 1
ATOM 2515 C CA . SER A 1 304 ? 26.797 -0.963 -31.306 1.00 77.31 304 SER A CA 1
ATOM 2516 C C . SER A 1 304 ? 26.863 -0.102 -32.585 1.00 77.31 304 SER A C 1
ATOM 2518 O O . SER A 1 304 ? 25.816 0.308 -33.098 1.00 77.31 304 SER A O 1
ATOM 2520 N N . PRO A 1 305 ? 28.066 0.211 -33.105 1.00 72.00 305 PRO A N 1
ATOM 2521 C CA . PRO A 1 305 ? 28.212 1.045 -34.293 1.00 72.00 305 PRO A CA 1
ATOM 2522 C C . PRO A 1 305 ? 27.664 0.344 -35.545 1.00 72.00 305 PRO A C 1
ATOM 2524 O O . PRO A 1 305 ? 27.841 -0.857 -35.726 1.00 72.00 305 PRO A O 1
ATOM 2527 N N . GLY A 1 306 ? 27.032 1.115 -36.435 1.00 72.25 306 GLY A N 1
ATOM 2528 C CA . GLY A 1 306 ? 26.546 0.626 -37.733 1.00 72.25 306 GLY A CA 1
ATOM 2529 C C . GLY A 1 306 ? 25.122 0.059 -37.743 1.00 72.25 306 GLY A C 1
ATOM 2530 O O . GLY A 1 306 ? 24.689 -0.434 -38.780 1.00 72.25 306 GLY A O 1
ATOM 2531 N N . LEU A 1 307 ? 24.384 0.139 -36.632 1.00 76.00 307 LEU A N 1
ATOM 2532 C CA . LEU A 1 307 ? 22.979 -0.276 -36.580 1.00 76.00 307 LEU A CA 1
ATOM 2533 C C . LEU A 1 307 ? 22.045 0.754 -37.208 1.00 76.00 307 LEU A C 1
ATOM 2535 O O . LEU A 1 307 ? 22.226 1.964 -37.036 1.00 76.00 307 LEU A O 1
ATOM 2539 N N . THR A 1 308 ? 20.990 0.271 -37.866 1.00 77.50 308 THR A N 1
ATOM 2540 C CA . THR A 1 308 ? 19.895 1.155 -38.266 1.00 77.50 308 THR A CA 1
ATOM 2541 C C . THR A 1 308 ? 19.111 1.630 -37.033 1.00 77.50 308 THR A C 1
ATOM 2543 O O . THR A 1 308 ? 19.067 0.938 -36.010 1.00 77.50 308 THR A O 1
ATOM 2546 N N . PRO A 1 309 ? 18.444 2.794 -37.097 1.00 74.12 309 PRO A N 1
ATOM 2547 C CA . PRO A 1 309 ? 17.682 3.326 -35.965 1.00 74.12 309 PRO A CA 1
ATOM 2548 C C . PRO A 1 309 ? 16.580 2.384 -35.463 1.00 74.12 309 PRO A C 1
ATOM 2550 O O . PRO A 1 309 ? 16.380 2.266 -34.254 1.00 74.12 309 PRO A O 1
ATOM 2553 N N . ARG A 1 310 ? 15.912 1.667 -36.380 1.00 78.62 310 ARG A N 1
ATOM 2554 C CA . ARG A 1 310 ? 14.888 0.669 -36.037 1.00 78.62 310 ARG A CA 1
ATOM 2555 C C . ARG A 1 310 ? 15.497 -0.546 -35.335 1.00 78.62 310 ARG A C 1
ATOM 2557 O O . ARG A 1 310 ? 15.044 -0.896 -34.252 1.00 78.62 310 ARG A O 1
ATOM 2564 N N . GLU A 1 311 ? 16.584 -1.111 -35.861 1.00 83.12 311 GLU A N 1
ATOM 2565 C CA . GLU A 1 311 ? 17.279 -2.236 -35.212 1.00 83.12 311 GLU A CA 1
ATOM 2566 C C . GLU A 1 311 ? 17.835 -1.863 -33.833 1.00 83.12 311 GLU A C 1
ATOM 2568 O O . GLU A 1 311 ? 17.775 -2.657 -32.895 1.00 83.12 311 GLU A O 1
ATOM 2573 N N . ALA A 1 312 ? 18.373 -0.651 -33.684 1.00 84.19 312 ALA A N 1
ATOM 2574 C CA . ALA A 1 312 ? 18.865 -0.168 -32.401 1.00 84.19 312 ALA A CA 1
ATOM 2575 C C . ALA A 1 312 ? 17.725 0.038 -31.387 1.00 84.19 312 ALA A C 1
ATOM 2577 O O . ALA A 1 312 ? 17.891 -0.282 -30.209 1.00 84.19 312 ALA A O 1
ATOM 2578 N N . SER A 1 313 ? 16.555 0.499 -31.844 1.00 85.38 313 SER A N 1
ATOM 2579 C CA . SER A 1 313 ? 15.333 0.576 -31.036 1.00 85.38 313 SER A CA 1
ATOM 2580 C C . SER A 1 313 ? 14.842 -0.810 -30.600 1.00 85.38 313 SER A C 1
ATOM 2582 O O . SER A 1 313 ? 14.516 -1.002 -29.429 1.00 85.38 313 SER A O 1
ATOM 2584 N N . ASP A 1 314 ? 14.835 -1.797 -31.496 1.00 87.44 314 ASP A N 1
ATOM 2585 C CA . ASP A 1 314 ? 14.422 -3.169 -31.171 1.00 87.44 314 ASP A CA 1
ATOM 2586 C C . ASP A 1 314 ? 15.374 -3.818 -30.158 1.00 87.44 314 ASP A C 1
ATOM 2588 O O . ASP A 1 314 ? 14.939 -4.399 -29.157 1.00 87.44 314 ASP A O 1
ATOM 2592 N N . ARG A 1 315 ? 16.690 -3.646 -30.355 1.00 88.69 315 ARG A N 1
ATOM 2593 C CA . ARG A 1 315 ? 17.702 -4.076 -29.377 1.00 88.69 315 ARG A CA 1
ATOM 2594 C C . ARG A 1 315 ? 17.506 -3.382 -28.037 1.00 88.69 315 ARG A C 1
ATOM 2596 O O . ARG A 1 315 ? 17.594 -4.040 -27.003 1.00 88.69 315 ARG A O 1
ATOM 2603 N N . LEU A 1 316 ? 17.213 -2.082 -28.032 1.00 89.75 316 LEU A N 1
ATOM 2604 C CA . LEU A 1 316 ? 16.956 -1.345 -26.800 1.00 89.75 316 LEU A CA 1
ATOM 2605 C C . LEU A 1 316 ? 15.785 -1.954 -26.022 1.00 89.75 316 LEU A C 1
ATOM 2607 O O . LEU A 1 316 ? 15.914 -2.155 -24.819 1.00 89.75 316 LEU A O 1
ATOM 2611 N N . ILE A 1 317 ? 14.674 -2.276 -26.690 1.00 89.75 317 ILE A N 1
ATOM 2612 C CA . ILE A 1 317 ? 13.499 -2.883 -26.045 1.00 89.75 317 ILE A CA 1
ATOM 2613 C C . ILE A 1 317 ? 13.856 -4.244 -25.436 1.00 89.75 317 ILE A C 1
ATOM 2615 O O . ILE A 1 317 ? 13.486 -4.529 -24.296 1.00 89.75 317 ILE A O 1
ATOM 2619 N N . LEU A 1 318 ? 14.607 -5.075 -26.164 1.00 91.31 318 LEU A N 1
ATOM 2620 C CA . LEU A 1 318 ? 15.038 -6.386 -25.678 1.00 91.31 318 LEU A CA 1
ATOM 2621 C C . LEU A 1 318 ? 15.910 -6.268 -24.420 1.00 91.31 318 LEU A C 1
ATOM 2623 O O . LEU A 1 318 ? 15.635 -6.928 -23.413 1.00 91.31 318 LEU A O 1
ATOM 2627 N N . PHE A 1 319 ? 16.926 -5.401 -24.454 1.00 92.56 319 PHE A N 1
ATOM 2628 C CA . PHE A 1 319 ? 17.804 -5.164 -23.307 1.00 92.56 319 PHE A CA 1
ATOM 2629 C C . PHE A 1 319 ? 17.054 -4.519 -22.136 1.00 92.56 319 PHE A C 1
ATOM 2631 O O . PHE A 1 319 ? 17.251 -4.940 -21.001 1.00 92.56 319 PHE A O 1
ATOM 2638 N N . GLN A 1 320 ? 16.129 -3.589 -22.390 1.00 92.44 320 GLN A N 1
ATOM 2639 C CA . GLN A 1 320 ? 15.279 -2.986 -21.359 1.00 92.44 320 GLN A CA 1
ATOM 2640 C C . GLN A 1 320 ? 14.427 -4.038 -20.641 1.00 92.44 320 GLN A C 1
ATOM 2642 O O . GLN A 1 320 ? 14.417 -4.085 -19.415 1.00 92.44 320 GLN A O 1
ATOM 2647 N N . ASN A 1 321 ? 13.752 -4.920 -21.381 1.00 92.62 321 ASN A N 1
ATOM 2648 C CA . ASN A 1 321 ? 12.905 -5.956 -20.788 1.00 92.62 321 ASN A CA 1
ATOM 2649 C C . ASN A 1 321 ? 13.712 -6.924 -19.912 1.00 92.62 321 ASN A C 1
ATOM 2651 O O . ASN A 1 321 ? 13.270 -7.299 -18.820 1.00 92.62 321 ASN A O 1
ATOM 2655 N N . ARG A 1 322 ? 14.912 -7.314 -20.369 1.00 92.56 322 ARG A N 1
ATOM 2656 C CA . ARG A 1 322 ? 15.829 -8.146 -19.578 1.00 92.56 322 ARG A CA 1
ATOM 2657 C C . ARG A 1 322 ? 16.330 -7.393 -18.344 1.00 92.56 322 ARG A C 1
ATOM 2659 O O . ARG A 1 322 ? 16.282 -7.956 -17.250 1.00 92.56 322 ARG A O 1
ATOM 2666 N N . PHE A 1 323 ? 16.725 -6.128 -18.500 1.00 93.62 323 PHE A N 1
ATOM 2667 C CA . PHE A 1 323 ? 17.142 -5.259 -17.401 1.00 93.62 323 PHE A CA 1
ATOM 2668 C C . PHE A 1 323 ? 16.053 -5.130 -16.340 1.00 93.62 323 PHE A C 1
ATOM 2670 O O . PHE A 1 323 ? 16.329 -5.339 -15.167 1.00 93.62 323 PHE A O 1
ATOM 2677 N N . ASP A 1 324 ? 14.808 -4.853 -16.728 1.00 93.25 324 ASP A N 1
ATOM 2678 C CA . ASP A 1 324 ? 13.693 -4.691 -15.792 1.00 93.25 324 ASP A CA 1
ATOM 2679 C C . ASP A 1 324 ? 13.414 -5.985 -15.014 1.00 93.25 324 ASP A C 1
ATOM 2681 O O . ASP A 1 324 ? 13.063 -5.948 -13.833 1.00 93.25 324 ASP A O 1
ATOM 2685 N N . GLY A 1 325 ? 13.589 -7.144 -15.660 1.00 92.75 325 GLY A N 1
ATOM 2686 C CA . GLY A 1 325 ? 13.526 -8.449 -15.003 1.00 92.75 325 GLY A CA 1
ATOM 2687 C C . GLY A 1 325 ? 14.627 -8.634 -13.959 1.00 92.75 325 GLY A C 1
ATOM 2688 O O . GLY A 1 325 ? 14.342 -9.029 -12.829 1.00 92.75 325 GLY A O 1
ATOM 2689 N N . MET A 1 326 ? 15.870 -8.314 -14.317 1.00 91.44 326 MET A N 1
ATOM 2690 C CA . MET A 1 326 ? 17.010 -8.380 -13.397 1.00 91.44 326 MET A CA 1
ATOM 2691 C C . MET A 1 326 ? 16.891 -7.362 -12.264 1.00 91.44 326 MET A C 1
ATOM 2693 O O . MET A 1 326 ? 17.162 -7.688 -11.116 1.00 91.44 326 MET A O 1
ATOM 2697 N N . TRP A 1 327 ? 16.411 -6.157 -12.558 1.00 91.94 327 TRP A N 1
ATOM 2698 C CA . TRP A 1 327 ? 16.211 -5.098 -11.580 1.00 91.94 327 TRP A CA 1
ATOM 2699 C C . TRP A 1 327 ? 15.170 -5.489 -10.531 1.00 91.94 327 TRP A C 1
ATOM 2701 O O . TRP A 1 327 ? 15.396 -5.296 -9.340 1.00 91.94 327 TRP A O 1
ATOM 2711 N N . ARG A 1 328 ? 14.056 -6.106 -10.949 1.00 91.06 328 ARG A N 1
ATOM 2712 C CA . ARG A 1 328 ? 13.057 -6.657 -10.019 1.00 91.06 328 ARG A CA 1
ATOM 2713 C C . ARG A 1 328 ? 13.651 -7.736 -9.111 1.00 91.06 328 ARG A C 1
ATOM 2715 O O . ARG A 1 328 ? 13.386 -7.713 -7.913 1.00 91.06 328 ARG A O 1
ATOM 2722 N N . LYS A 1 329 ? 14.478 -8.637 -9.656 1.00 89.94 329 LYS A N 1
ATOM 2723 C CA . LYS A 1 329 ? 15.194 -9.645 -8.854 1.00 89.94 329 LYS A CA 1
ATOM 2724 C C . LYS A 1 329 ? 16.154 -8.999 -7.855 1.00 89.94 329 LYS A C 1
ATOM 2726 O O . LYS A 1 329 ? 16.124 -9.367 -6.690 1.00 89.94 329 LYS A O 1
ATOM 2731 N N . LEU A 1 330 ? 16.938 -8.006 -8.282 1.00 90.19 330 LEU A N 1
ATOM 2732 C CA . LEU A 1 330 ? 17.846 -7.270 -7.401 1.00 90.19 330 LEU A CA 1
ATOM 2733 C C . LEU A 1 330 ? 17.093 -6.624 -6.234 1.00 90.19 330 LEU A C 1
ATOM 2735 O O . LEU A 1 330 ? 17.514 -6.766 -5.095 1.00 90.19 330 LEU A O 1
ATOM 2739 N N . GLN A 1 331 ? 15.961 -5.966 -6.498 1.00 89.44 331 GLN A N 1
ATOM 2740 C CA . GLN A 1 331 ? 15.140 -5.364 -5.443 1.00 89.44 331 GLN A CA 1
ATOM 2741 C C . GLN A 1 331 ? 14.601 -6.409 -4.458 1.00 89.44 331 GLN A C 1
ATOM 2743 O O . GLN A 1 331 ? 14.601 -6.160 -3.255 1.00 89.44 331 GLN A O 1
ATOM 2748 N N . ALA A 1 332 ? 14.171 -7.573 -4.955 1.00 87.56 332 ALA A N 1
ATOM 2749 C CA . ALA A 1 332 ? 13.736 -8.676 -4.103 1.00 87.56 332 ALA A CA 1
ATOM 2750 C C . ALA A 1 332 ? 14.893 -9.201 -3.234 1.00 87.56 332 ALA A C 1
ATOM 2752 O O . ALA A 1 332 ? 14.732 -9.337 -2.023 1.00 87.56 332 ALA A O 1
ATOM 2753 N N . TYR A 1 333 ? 16.081 -9.413 -3.810 1.00 89.50 333 TYR A N 1
ATOM 2754 C CA . TYR A 1 333 ? 17.248 -9.879 -3.056 1.00 89.50 333 TYR A CA 1
ATOM 2755 C C . TYR A 1 333 ? 17.741 -8.858 -2.036 1.00 89.50 333 TYR A C 1
ATOM 2757 O O . TYR A 1 333 ? 17.961 -9.241 -0.896 1.00 89.50 333 TYR A O 1
ATOM 2765 N N . GLN A 1 334 ? 17.823 -7.573 -2.390 1.00 89.31 334 GLN A N 1
ATOM 2766 C CA . GLN A 1 334 ? 18.180 -6.504 -1.449 1.00 89.31 334 GLN A CA 1
ATOM 2767 C C . GLN A 1 334 ? 17.171 -6.411 -0.302 1.00 89.31 334 GLN A C 1
ATOM 2769 O O . GLN A 1 334 ? 17.560 -6.257 0.849 1.00 89.31 334 GLN A O 1
ATOM 2774 N N . SER A 1 335 ? 15.876 -6.592 -0.584 1.00 85.69 335 SER A N 1
ATOM 2775 C CA . SER A 1 335 ? 14.875 -6.667 0.483 1.00 85.69 335 SER A CA 1
ATOM 2776 C C . SER A 1 335 ? 15.068 -7.888 1.389 1.00 85.69 335 SER A C 1
ATOM 2778 O O . SER A 1 335 ? 14.805 -7.795 2.583 1.00 85.69 335 SER A O 1
ATOM 2780 N N . GLY A 1 336 ? 15.567 -9.006 0.847 1.00 86.75 336 GLY A N 1
ATOM 2781 C CA . GLY A 1 336 ? 15.969 -10.183 1.616 1.00 86.75 336 GLY A CA 1
ATOM 2782 C C . GLY A 1 336 ? 17.249 -9.960 2.431 1.00 86.75 336 GLY A C 1
ATOM 2783 O O . GLY A 1 336 ? 17.307 -10.376 3.584 1.00 86.75 336 GLY A O 1
ATOM 2784 N N . GLU A 1 337 ? 18.252 -9.274 1.873 1.00 87.75 337 GLU A N 1
ATOM 2785 C CA . GLU A 1 337 ? 19.472 -8.873 2.589 1.00 87.75 337 GLU A CA 1
ATOM 2786 C C . GLU A 1 337 ? 19.108 -8.001 3.797 1.00 87.75 337 GLU A C 1
ATOM 2788 O O . GLU A 1 337 ? 19.484 -8.330 4.922 1.00 87.75 337 GLU A O 1
ATOM 2793 N N . ASP A 1 338 ? 18.279 -6.975 3.588 1.00 87.50 338 ASP A N 1
ATOM 2794 C CA . ASP A 1 338 ? 17.776 -6.101 4.651 1.00 87.50 338 ASP A CA 1
ATOM 2795 C C . ASP A 1 338 ? 16.965 -6.885 5.700 1.00 87.50 338 ASP A C 1
ATOM 2797 O O . ASP A 1 338 ? 17.119 -6.659 6.902 1.00 87.50 338 ASP A O 1
ATOM 2801 N N . LEU A 1 339 ? 16.126 -7.838 5.266 1.00 84.38 339 LEU A N 1
ATOM 2802 C CA . LEU A 1 339 ? 15.298 -8.675 6.143 1.00 84.38 339 LEU A CA 1
ATOM 2803 C C . LEU A 1 339 ? 16.137 -9.522 7.107 1.00 84.38 339 LEU A C 1
ATOM 2805 O O . LEU A 1 339 ? 15.781 -9.661 8.278 1.00 84.38 339 LEU A O 1
ATOM 2809 N N . PHE A 1 340 ? 17.254 -10.069 6.625 1.00 83.62 340 PHE A N 1
ATOM 2810 C CA . PHE A 1 340 ? 18.184 -10.864 7.430 1.00 83.62 340 PHE A CA 1
ATOM 2811 C C . PHE A 1 340 ? 19.285 -10.026 8.098 1.00 83.62 340 PHE A C 1
ATOM 2813 O O . PHE A 1 340 ? 20.117 -10.582 8.817 1.00 83.62 340 PHE A O 1
ATOM 2820 N N . GLY A 1 341 ? 19.300 -8.705 7.894 1.00 82.94 341 GLY A N 1
ATOM 2821 C CA . GLY A 1 341 ? 20.328 -7.810 8.432 1.00 82.94 341 GLY A CA 1
ATOM 2822 C C . GLY A 1 341 ? 21.712 -8.018 7.810 1.00 82.94 341 GLY A C 1
ATOM 2823 O O . GLY A 1 341 ? 22.729 -7.764 8.458 1.00 82.94 341 GLY A O 1
ATOM 2824 N N . LEU A 1 342 ? 21.759 -8.516 6.576 1.00 85.94 342 LEU A N 1
ATOM 2825 C CA . LEU A 1 342 ? 22.974 -8.641 5.779 1.00 85.94 342 LEU A CA 1
ATOM 2826 C C . LEU A 1 342 ? 23.329 -7.279 5.153 1.00 85.94 342 LEU A C 1
ATOM 2828 O O . LEU A 1 342 ? 22.442 -6.457 4.922 1.00 85.94 342 LEU A O 1
ATOM 2832 N N . PRO A 1 343 ? 24.616 -7.003 4.875 1.00 86.69 343 PRO A N 1
ATOM 2833 C CA . PRO A 1 343 ? 24.996 -5.792 4.156 1.00 86.69 343 PRO A CA 1
ATOM 2834 C C . PRO A 1 343 ? 24.419 -5.821 2.737 1.00 86.69 343 PRO A C 1
ATOM 2836 O O . PRO A 1 343 ? 24.621 -6.793 2.014 1.00 86.69 343 PRO A O 1
ATOM 2839 N N . THR A 1 344 ? 23.736 -4.749 2.335 1.00 87.31 344 THR A N 1
ATOM 2840 C CA . THR A 1 344 ? 23.162 -4.627 0.992 1.00 87.31 344 THR A CA 1
ATOM 2841 C C . THR A 1 344 ? 24.266 -4.641 -0.065 1.00 87.31 344 THR A C 1
ATOM 2843 O O . THR A 1 344 ? 25.183 -3.815 -0.030 1.00 87.31 344 THR A O 1
ATOM 2846 N N . THR A 1 345 ? 24.172 -5.547 -1.036 1.00 85.81 345 THR A N 1
ATOM 2847 C CA . THR A 1 345 ? 25.148 -5.620 -2.127 1.00 85.81 345 THR A CA 1
ATOM 2848 C C . THR A 1 345 ? 24.850 -4.547 -3.182 1.00 85.81 345 THR A C 1
ATOM 2850 O O . THR A 1 345 ? 23.742 -4.461 -3.726 1.00 85.81 345 THR A O 1
ATOM 2853 N N . GLU A 1 346 ? 25.843 -3.711 -3.502 1.00 86.06 346 GLU A N 1
ATOM 2854 C CA . GLU A 1 346 ? 25.716 -2.640 -4.497 1.00 86.06 346 GLU A CA 1
ATOM 2855 C C . GLU A 1 346 ? 26.180 -3.077 -5.896 1.00 86.06 346 GLU A C 1
ATOM 2857 O O . GLU A 1 346 ? 27.249 -3.657 -6.067 1.00 86.06 346 GLU A O 1
ATOM 2862 N N . TYR A 1 347 ? 25.399 -2.715 -6.921 1.00 88.12 347 TYR A N 1
ATOM 2863 C CA . TYR A 1 347 ? 25.707 -2.967 -8.336 1.00 88.12 347 TYR A CA 1
ATOM 2864 C C . TYR A 1 347 ? 25.809 -1.637 -9.109 1.00 88.12 347 TYR A C 1
ATOM 2866 O O . TYR A 1 347 ? 24.859 -1.238 -9.797 1.00 88.12 347 TYR A O 1
ATOM 2874 N N . PRO A 1 348 ? 26.940 -0.910 -9.002 1.00 89.12 348 PRO A N 1
ATOM 2875 C CA . PRO A 1 348 ? 27.086 0.429 -9.579 1.00 89.12 348 PRO A CA 1
ATOM 2876 C C . PRO A 1 348 ? 26.956 0.436 -11.108 1.00 89.12 348 PRO A C 1
ATOM 2878 O O . PRO A 1 348 ? 26.348 1.347 -11.672 1.00 89.12 348 PRO A O 1
ATOM 2881 N N . GLU A 1 349 ? 27.453 -0.604 -11.781 1.00 87.88 349 GLU A N 1
ATOM 2882 C CA . GLU A 1 349 ? 27.361 -0.730 -13.239 1.00 87.88 349 GLU A CA 1
ATOM 2883 C C . GLU A 1 349 ? 25.917 -0.911 -13.721 1.00 87.88 349 GLU A C 1
ATOM 2885 O O . GLU A 1 349 ? 25.496 -0.246 -14.667 1.00 87.88 349 GLU A O 1
ATOM 2890 N N . LEU A 1 350 ? 25.106 -1.723 -13.030 1.00 89.44 350 LEU A N 1
ATOM 2891 C CA . LEU A 1 350 ? 23.678 -1.847 -13.343 1.00 89.44 350 LEU A CA 1
ATOM 2892 C C . LEU A 1 350 ? 22.941 -0.519 -13.134 1.00 89.44 350 LEU A C 1
ATOM 2894 O O . LEU A 1 350 ? 22.069 -0.158 -13.928 1.00 89.44 350 LEU A O 1
ATOM 2898 N N . ALA A 1 351 ? 23.300 0.247 -12.100 1.00 89.00 351 ALA A N 1
ATOM 2899 C CA . ALA A 1 351 ? 22.729 1.572 -11.870 1.00 89.00 351 ALA A CA 1
ATOM 2900 C C . ALA A 1 351 ? 23.114 2.576 -12.973 1.00 89.00 351 ALA A C 1
ATOM 2902 O O . ALA A 1 351 ? 22.299 3.429 -13.345 1.00 89.00 351 ALA A O 1
ATOM 2903 N N . GLN A 1 352 ? 24.328 2.475 -13.519 1.00 89.31 352 GLN A N 1
ATOM 2904 C CA . GLN A 1 352 ? 24.754 3.257 -14.676 1.00 89.31 352 GLN A CA 1
ATOM 2905 C C . GLN A 1 352 ? 23.973 2.859 -15.934 1.00 89.31 352 GLN A C 1
ATOM 2907 O O . GLN A 1 352 ? 23.364 3.731 -16.560 1.00 89.31 352 GLN A O 1
ATOM 2912 N N . ILE A 1 353 ? 23.892 1.562 -16.248 1.00 89.69 353 ILE A N 1
ATOM 2913 C CA . ILE A 1 353 ? 23.133 1.051 -17.399 1.00 89.69 353 ILE A CA 1
ATOM 2914 C C . ILE A 1 353 ? 21.663 1.478 -17.310 1.00 89.69 353 ILE A C 1
ATOM 2916 O O . ILE A 1 353 ? 21.082 1.894 -18.308 1.00 89.69 353 ILE A O 1
ATOM 2920 N N . ARG A 1 354 ? 21.063 1.503 -16.112 1.00 90.56 354 ARG A N 1
ATOM 2921 C CA . ARG A 1 354 ? 19.703 2.033 -15.913 1.00 90.56 354 ARG A CA 1
ATOM 2922 C C . ARG A 1 354 ? 19.557 3.473 -16.398 1.00 90.56 354 ARG A C 1
ATOM 2924 O O . ARG A 1 354 ? 18.542 3.828 -16.999 1.00 90.56 354 ARG A O 1
ATOM 2931 N N . LYS A 1 355 ? 20.529 4.337 -16.097 1.00 88.88 355 LYS A N 1
ATOM 2932 C CA . LYS A 1 355 ? 20.512 5.739 -16.541 1.00 88.88 355 LYS A CA 1
ATOM 2933 C C . LYS A 1 355 ? 20.683 5.820 -18.054 1.00 88.88 355 LYS A C 1
ATOM 2935 O O . LYS A 1 355 ? 19.953 6.569 -18.697 1.00 88.88 355 LYS A O 1
ATOM 2940 N N . GLU A 1 356 ? 21.598 5.035 -18.610 1.00 88.38 356 GLU A N 1
ATOM 2941 C CA . GLU A 1 356 ? 21.861 4.977 -20.048 1.00 88.38 356 GLU A CA 1
ATOM 2942 C C . GLU A 1 356 ? 20.644 4.495 -20.841 1.00 88.38 356 GLU A C 1
ATOM 2944 O O . GLU A 1 356 ? 20.212 5.182 -21.762 1.00 88.38 356 GLU A O 1
ATOM 2949 N N . LEU A 1 357 ? 20.020 3.390 -20.434 1.00 89.50 357 LEU A N 1
ATOM 2950 C CA . LEU A 1 357 ? 18.803 2.852 -21.040 1.00 89.50 357 LEU A CA 1
ATOM 2951 C C . LEU A 1 357 ? 17.660 3.882 -21.068 1.00 89.50 357 LEU A C 1
ATOM 2953 O O . LEU A 1 357 ? 17.048 4.111 -22.111 1.00 89.50 357 LEU A O 1
ATOM 2957 N N . ASN A 1 358 ? 17.431 4.590 -19.955 1.00 88.06 358 ASN A N 1
ATOM 2958 C CA . ASN A 1 358 ? 16.431 5.665 -19.881 1.00 88.06 358 ASN A CA 1
ATOM 2959 C C . ASN A 1 358 ? 16.731 6.833 -20.837 1.00 88.06 358 ASN A C 1
ATOM 2961 O O . ASN A 1 358 ? 15.816 7.497 -21.334 1.00 88.06 358 ASN A O 1
ATOM 2965 N N . LEU A 1 359 ? 18.010 7.135 -21.061 1.00 86.56 359 LEU A N 1
ATOM 2966 C CA . LEU A 1 359 ? 18.437 8.167 -22.001 1.00 86.56 359 LEU A CA 1
ATOM 2967 C C . LEU A 1 359 ? 18.262 7.690 -23.450 1.00 86.56 359 LEU A C 1
ATOM 2969 O O . LEU A 1 359 ? 17.677 8.413 -24.260 1.00 86.56 359 LEU A O 1
ATOM 2973 N N . LEU A 1 360 ? 18.690 6.466 -23.761 1.00 86.38 360 LEU A N 1
ATOM 2974 C CA . LEU A 1 360 ? 18.531 5.856 -25.080 1.00 86.38 360 LEU A CA 1
ATOM 2975 C C . LEU A 1 360 ? 17.062 5.728 -25.486 1.00 86.38 360 LEU A C 1
ATOM 2977 O O . LEU A 1 360 ? 16.728 6.012 -26.633 1.00 86.38 360 LEU A O 1
ATOM 2981 N N . GLN A 1 361 ? 16.170 5.392 -24.551 1.00 87.50 361 GLN A N 1
ATOM 2982 C CA . GLN A 1 361 ? 14.732 5.316 -24.815 1.00 87.50 361 GLN A CA 1
ATOM 2983 C C . GLN A 1 361 ? 14.166 6.651 -25.294 1.00 87.50 361 GLN A C 1
ATOM 2985 O O . GLN A 1 361 ? 13.361 6.687 -26.222 1.00 87.50 361 GLN A O 1
ATOM 2990 N N . LYS A 1 362 ? 14.614 7.769 -24.713 1.00 85.94 362 LYS A N 1
ATOM 2991 C CA . LYS A 1 362 ? 14.202 9.107 -25.160 1.00 85.94 362 LYS A CA 1
ATOM 2992 C C . LYS A 1 362 ? 14.753 9.435 -26.547 1.00 85.94 362 LYS A C 1
ATOM 2994 O O . LYS A 1 362 ? 14.035 10.040 -27.341 1.00 85.94 362 LYS A O 1
ATOM 2999 N N . LEU A 1 363 ? 16.000 9.045 -26.826 1.00 86.75 363 LEU A N 1
ATOM 3000 C CA . LEU A 1 363 ? 16.652 9.293 -28.111 1.00 86.75 363 LEU A CA 1
ATOM 3001 C C . LEU A 1 363 ? 16.001 8.489 -29.241 1.00 86.75 363 LEU A C 1
ATOM 3003 O O . LEU A 1 363 ? 15.543 9.088 -30.207 1.00 86.75 363 LEU A O 1
ATOM 3007 N N . TYR A 1 364 ? 15.919 7.163 -29.116 1.00 86.19 364 TYR A N 1
ATOM 3008 C CA . TYR A 1 364 ? 15.383 6.304 -30.176 1.00 86.19 364 TYR A CA 1
ATOM 3009 C C . TYR A 1 364 ? 13.876 6.468 -30.366 1.00 86.19 364 TYR A C 1
ATOM 3011 O O . TYR A 1 364 ? 13.407 6.380 -31.496 1.00 86.19 364 TYR A O 1
ATOM 3019 N N . LYS A 1 365 ? 13.121 6.820 -29.314 1.00 86.50 365 LYS A N 1
ATOM 3020 C CA . LYS A 1 365 ? 11.721 7.234 -29.476 1.00 86.50 365 LYS A CA 1
ATOM 3021 C C . LYS A 1 365 ? 11.605 8.470 -30.370 1.00 86.50 365 LYS A C 1
ATOM 3023 O O . LYS A 1 365 ? 10.835 8.455 -31.317 1.00 86.50 365 LYS A O 1
ATOM 3028 N N . LEU A 1 366 ? 12.393 9.516 -30.098 1.00 87.69 366 LEU A N 1
ATOM 3029 C CA . LEU A 1 366 ? 12.416 10.709 -30.949 1.00 87.69 366 LEU A CA 1
ATOM 3030 C C . LEU A 1 366 ? 12.905 10.383 -32.365 1.00 87.69 366 LEU A C 1
ATOM 3032 O O . LEU A 1 366 ? 12.390 10.943 -33.323 1.00 87.69 366 LEU A O 1
ATOM 3036 N N . TYR A 1 367 ? 13.880 9.484 -32.492 1.00 87.06 367 TYR A N 1
ATOM 3037 C CA . TYR A 1 367 ? 14.388 9.055 -33.787 1.00 87.06 367 TYR A CA 1
ATOM 3038 C C . TYR A 1 367 ? 13.277 8.400 -34.617 1.00 87.06 367 TYR A C 1
ATOM 3040 O O . TYR A 1 367 ? 13.017 8.839 -35.734 1.00 87.06 367 TYR A O 1
ATOM 3048 N N . ASN A 1 368 ? 12.578 7.409 -34.063 1.00 86.25 368 ASN A N 1
ATOM 3049 C CA . ASN A 1 368 ? 11.472 6.749 -34.754 1.00 86.25 368 ASN A CA 1
ATOM 3050 C C . ASN A 1 368 ? 10.348 7.741 -35.090 1.00 86.25 368 ASN A C 1
ATOM 3052 O O . ASN A 1 368 ? 9.897 7.748 -36.230 1.00 86.25 368 ASN A O 1
ATOM 3056 N N . ASP A 1 369 ? 9.978 8.637 -34.160 1.00 88.25 369 ASP A N 1
ATOM 3057 C CA . ASP A 1 369 ? 8.987 9.695 -34.418 1.00 88.25 369 ASP A CA 1
ATOM 3058 C C . ASP A 1 369 ? 9.377 10.540 -35.650 1.00 88.25 369 ASP A C 1
ATOM 3060 O O . ASP A 1 369 ? 8.541 10.812 -36.508 1.00 88.25 369 ASP A O 1
ATOM 3064 N N . VAL A 1 370 ? 10.650 10.947 -35.747 1.00 88.88 370 VAL A N 1
ATOM 3065 C CA . VAL A 1 370 ? 11.163 11.750 -36.868 1.00 88.88 370 VAL A CA 1
ATOM 3066 C C . VAL A 1 370 ? 11.182 10.945 -38.160 1.00 88.88 370 VAL A C 1
ATOM 3068 O O . VAL A 1 370 ? 10.709 11.449 -39.172 1.00 88.88 370 VAL A O 1
ATOM 3071 N N . ILE A 1 371 ? 11.693 9.709 -38.151 1.00 85.62 371 ILE A N 1
ATOM 3072 C CA . ILE A 1 371 ? 11.719 8.860 -39.352 1.00 85.62 371 ILE A CA 1
ATOM 3073 C C . ILE A 1 371 ? 10.306 8.632 -39.871 1.00 85.62 371 ILE A C 1
ATOM 3075 O O . ILE A 1 371 ? 10.080 8.796 -41.065 1.00 85.62 371 ILE A O 1
ATOM 3079 N N . ASP A 1 372 ? 9.368 8.249 -39.008 1.00 88.38 372 ASP A N 1
ATOM 3080 C CA . ASP A 1 372 ? 8.019 7.887 -39.435 1.00 88.38 372 ASP A CA 1
ATOM 3081 C C . ASP A 1 372 ? 7.264 9.122 -39.955 1.00 88.38 372 ASP A C 1
ATOM 3083 O O . ASP A 1 372 ? 6.585 9.035 -40.978 1.00 8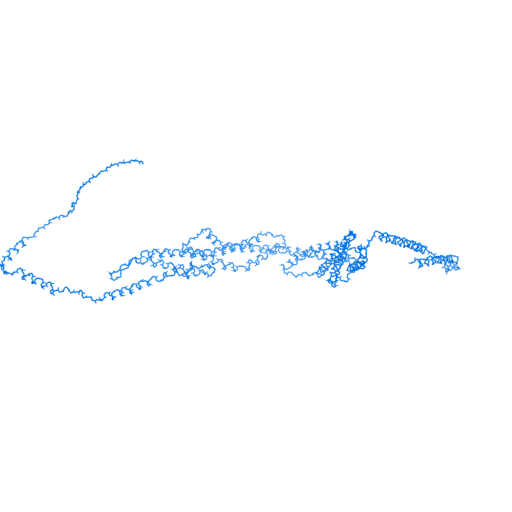8.38 372 ASP A O 1
ATOM 3087 N N . ARG A 1 373 ? 7.447 10.299 -39.332 1.00 89.44 373 ARG A N 1
ATOM 3088 C CA . ARG A 1 373 ? 6.872 11.559 -39.837 1.00 89.44 373 ARG A CA 1
ATOM 3089 C C . ARG A 1 373 ? 7.518 12.031 -41.131 1.00 89.44 373 ARG A C 1
ATOM 3091 O O . ARG A 1 373 ? 6.797 12.300 -42.086 1.00 89.44 373 ARG A O 1
ATOM 3098 N N . VAL A 1 374 ? 8.847 12.059 -41.211 1.00 87.06 374 VAL A N 1
ATOM 3099 C CA . VAL A 1 374 ? 9.559 12.423 -42.447 1.00 87.06 374 VAL A CA 1
ATOM 3100 C C . VAL A 1 374 ? 9.196 11.468 -43.583 1.00 87.06 374 VAL A C 1
ATOM 3102 O O . VAL A 1 374 ? 8.962 11.917 -44.700 1.00 87.06 374 VAL A O 1
ATOM 3105 N N . SER A 1 375 ? 9.072 10.168 -43.297 1.00 87.06 375 SER A N 1
ATOM 3106 C CA . SER A 1 375 ? 8.622 9.170 -44.273 1.00 87.06 375 SER A CA 1
ATOM 3107 C C . SER A 1 375 ? 7.192 9.451 -44.740 1.00 87.06 375 SER A C 1
ATOM 3109 O O . SER A 1 375 ? 6.927 9.404 -45.935 1.00 87.06 375 SER A O 1
ATOM 3111 N N . SER A 1 376 ? 6.292 9.824 -43.821 1.00 88.12 376 SER A N 1
ATOM 3112 C CA . SER A 1 376 ? 4.900 10.143 -44.158 1.00 88.12 376 SER A CA 1
ATOM 3113 C C . SER A 1 376 ? 4.748 11.368 -45.063 1.00 88.12 376 SER A C 1
ATOM 3115 O O . SER A 1 376 ? 3.790 11.433 -45.827 1.00 88.12 376 SER A O 1
ATOM 3117 N N . TYR A 1 377 ? 5.694 12.318 -45.034 1.00 88.31 377 TYR A N 1
ATOM 3118 C CA . TYR A 1 377 ? 5.644 13.492 -45.911 1.00 88.31 377 TYR A CA 1
ATOM 3119 C C . TYR A 1 377 ? 5.791 13.129 -47.393 1.00 88.31 377 TYR A C 1
ATOM 3121 O O . TYR A 1 377 ? 5.224 13.816 -48.240 1.00 88.31 377 TYR A O 1
ATOM 3129 N N . TYR A 1 378 ? 6.512 12.049 -47.716 1.00 85.38 378 TYR A N 1
ATOM 3130 C CA . TYR A 1 378 ? 6.689 11.602 -49.102 1.00 85.38 378 TYR A CA 1
ATOM 3131 C C . TYR A 1 378 ? 5.401 11.051 -49.728 1.00 85.38 378 TYR A C 1
ATOM 3133 O O . TYR A 1 378 ? 5.282 11.046 -50.952 1.00 85.38 378 TYR A O 1
ATOM 3141 N N . ASP A 1 379 ? 4.433 10.632 -48.909 1.00 87.56 379 ASP A N 1
ATOM 3142 C CA . ASP A 1 379 ? 3.157 10.076 -49.367 1.00 87.56 379 ASP A CA 1
ATOM 3143 C C . ASP A 1 379 ? 2.072 11.154 -49.579 1.00 87.56 379 ASP A C 1
ATOM 3145 O O . ASP A 1 379 ? 0.981 10.848 -50.066 1.00 87.56 379 ASP A O 1
ATOM 3149 N N . ILE A 1 380 ? 2.346 12.422 -49.234 1.00 87.31 380 ILE A N 1
ATOM 3150 C CA . ILE A 1 380 ? 1.375 13.521 -49.341 1.00 87.31 380 ILE A CA 1
ATOM 3151 C C . ILE A 1 380 ? 1.318 14.041 -50.792 1.00 87.31 380 ILE A C 1
ATOM 3153 O O . ILE A 1 380 ? 2.333 14.497 -51.327 1.00 87.31 380 ILE A O 1
ATOM 3157 N N . PRO A 1 381 ? 0.142 14.054 -51.453 1.00 86.19 381 PRO A N 1
ATOM 3158 C CA . PRO A 1 381 ? 0.005 14.624 -52.791 1.00 86.19 381 PRO A CA 1
ATOM 3159 C C . PRO A 1 381 ? 0.280 16.132 -52.804 1.00 86.19 381 PRO A C 1
ATOM 3161 O O . PRO A 1 381 ? -0.258 16.861 -51.978 1.00 86.19 381 PRO A O 1
ATOM 3164 N N . TRP A 1 382 ? 1.001 16.642 -53.811 1.00 83.12 382 TRP A N 1
ATOM 3165 C CA . TRP A 1 382 ? 1.368 18.070 -53.942 1.00 83.12 382 TRP A CA 1
ATOM 3166 C C . TRP A 1 382 ? 0.217 19.080 -53.777 1.00 83.12 382 TRP A C 1
ATOM 3168 O O . TRP A 1 382 ? 0.459 20.212 -53.374 1.00 83.12 382 TRP A O 1
ATOM 3178 N N . GLY A 1 383 ? -1.024 18.700 -54.103 1.00 80.44 383 GLY A N 1
ATOM 3179 C CA . GLY A 1 383 ? -2.199 19.566 -53.933 1.00 80.44 383 GLY A CA 1
ATOM 3180 C C . GLY A 1 383 ? -2.663 19.735 -52.481 1.00 80.44 383 GLY A C 1
ATOM 3181 O O . GLY A 1 383 ? -3.377 20.690 -52.186 1.00 80.44 383 GLY A O 1
ATOM 3182 N N . GLU A 1 384 ? -2.256 18.823 -51.600 1.00 83.44 384 GLU A N 1
ATOM 3183 C CA . GLU A 1 384 ? -2.631 18.743 -50.182 1.00 83.44 384 GLU A CA 1
ATOM 3184 C C . GLU A 1 384 ? -1.439 19.021 -49.250 1.00 83.44 384 GLU A C 1
ATOM 3186 O O . GLU A 1 384 ? -1.613 19.121 -48.038 1.00 83.44 384 GLU A O 1
ATOM 3191 N N . VAL A 1 385 ? -0.230 19.186 -49.802 1.00 86.31 385 VAL A N 1
ATOM 3192 C CA . VAL A 1 385 ? 0.978 19.499 -49.030 1.00 86.31 385 VAL A CA 1
ATOM 3193 C C . VAL A 1 385 ? 0.858 20.879 -48.382 1.00 86.31 385 VAL A C 1
ATOM 3195 O O . VAL A 1 385 ? 0.735 21.902 -49.059 1.00 86.31 385 VAL A O 1
ATOM 3198 N N . ASN A 1 386 ? 0.978 20.906 -47.057 1.00 86.25 386 ASN A N 1
ATOM 3199 C CA . ASN A 1 386 ? 1.044 22.123 -46.262 1.00 86.25 386 ASN A CA 1
ATOM 3200 C C . ASN A 1 386 ? 2.472 22.358 -45.743 1.00 86.25 386 ASN A C 1
ATOM 3202 O O . ASN A 1 386 ? 2.904 21.760 -44.759 1.00 86.25 386 ASN A O 1
ATOM 3206 N N . ILE A 1 387 ? 3.210 23.249 -46.407 1.00 84.88 387 ILE A N 1
ATOM 3207 C CA . ILE A 1 387 ? 4.622 23.524 -46.094 1.00 84.88 387 ILE A CA 1
ATOM 3208 C C . ILE A 1 387 ? 4.788 24.237 -44.743 1.00 84.88 387 ILE A C 1
ATOM 3210 O O . ILE A 1 387 ? 5.764 23.992 -44.036 1.00 84.88 387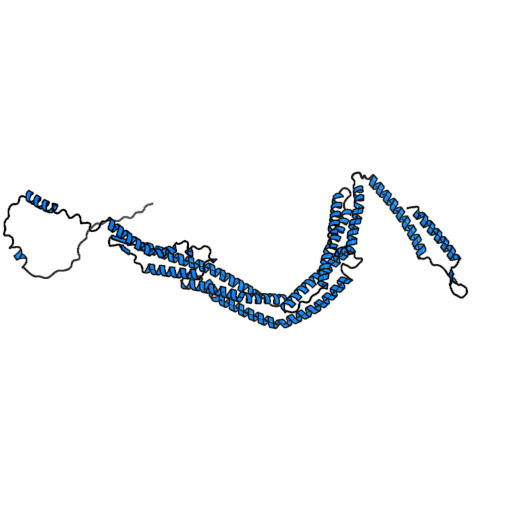 ILE A O 1
ATOM 3214 N N . GLU A 1 388 ? 3.834 25.087 -44.345 1.00 86.00 388 GLU A N 1
ATOM 3215 C CA . GLU A 1 388 ? 3.880 25.773 -43.045 1.00 86.00 388 GLU A CA 1
ATOM 3216 C C . GLU A 1 388 ? 3.769 24.776 -41.886 1.00 86.00 388 GLU A C 1
ATOM 3218 O O . GLU A 1 388 ? 4.489 24.881 -40.893 1.00 86.00 388 GLU A O 1
ATOM 3223 N N . GLU A 1 389 ? 2.896 23.780 -42.027 1.00 88.12 389 GLU A N 1
ATOM 3224 C CA . GLU A 1 389 ? 2.716 22.712 -41.044 1.00 88.12 389 GLU A CA 1
ATOM 3225 C C . GLU A 1 389 ? 3.958 21.824 -40.941 1.00 88.12 389 GLU A C 1
ATOM 3227 O O . GLU A 1 389 ? 4.465 21.623 -39.839 1.00 88.12 389 GLU A O 1
ATOM 3232 N N . ILE A 1 390 ? 4.525 21.405 -42.078 1.00 88.56 390 ILE A N 1
ATOM 3233 C CA . ILE A 1 390 ? 5.776 20.632 -42.115 1.00 88.56 390 ILE A CA 1
ATOM 3234 C C . ILE A 1 390 ? 6.921 21.405 -41.439 1.00 88.56 390 ILE A C 1
ATOM 3236 O O . ILE A 1 390 ? 7.640 20.844 -40.611 1.00 88.56 390 ILE A O 1
ATOM 3240 N N . ASN A 1 391 ? 7.070 22.704 -41.721 1.00 88.38 391 ASN A N 1
ATOM 3241 C CA . ASN A 1 391 ? 8.084 23.550 -41.081 1.00 88.38 391 ASN A CA 1
ATOM 3242 C C . ASN A 1 391 ? 7.881 23.660 -39.561 1.00 88.38 391 ASN A C 1
ATOM 3244 O O . ASN A 1 391 ? 8.853 23.607 -38.802 1.00 88.38 391 ASN A O 1
ATOM 3248 N N . ASN A 1 392 ? 6.633 23.782 -39.100 1.00 90.50 392 ASN A N 1
ATOM 3249 C CA . ASN A 1 392 ? 6.321 23.800 -37.672 1.00 90.50 392 ASN A CA 1
ATOM 3250 C C . ASN A 1 392 ? 6.681 22.465 -36.996 1.00 90.50 392 ASN A C 1
ATOM 3252 O O . ASN A 1 392 ? 7.301 22.481 -35.929 1.00 90.50 392 ASN A O 1
ATOM 3256 N N . GLU A 1 393 ? 6.366 21.325 -37.621 1.00 90.19 393 GLU A N 1
ATOM 3257 C CA . GLU A 1 393 ? 6.724 19.996 -37.100 1.00 90.19 393 GLU A CA 1
ATOM 3258 C C . GLU A 1 393 ? 8.248 19.788 -37.057 1.00 90.19 393 GLU A C 1
ATOM 3260 O O . GLU A 1 393 ? 8.795 19.347 -36.043 1.00 90.19 393 GLU A O 1
ATOM 3265 N N . LEU A 1 394 ? 8.977 20.175 -38.109 1.00 88.56 394 LEU A N 1
ATOM 3266 C CA . LEU A 1 394 ? 10.445 20.102 -38.140 1.00 88.56 394 LEU A CA 1
ATOM 3267 C C . LEU A 1 394 ? 11.091 20.996 -37.078 1.00 88.56 394 LEU A C 1
ATOM 3269 O O . LEU A 1 394 ? 12.042 20.578 -36.409 1.00 88.56 394 LEU A O 1
ATOM 3273 N N . MET A 1 395 ? 10.553 22.199 -36.868 1.00 89.50 395 MET A N 1
ATOM 3274 C CA . MET A 1 395 ? 10.999 23.099 -35.807 1.00 89.50 395 MET A CA 1
ATOM 3275 C C . MET A 1 395 ? 10.731 22.501 -34.418 1.00 89.50 395 MET A C 1
ATOM 3277 O O . MET A 1 395 ? 11.561 22.619 -33.508 1.00 89.50 395 MET A O 1
ATOM 3281 N N . GLU A 1 396 ? 9.604 21.808 -34.231 1.00 91.25 396 GLU A N 1
ATOM 3282 C CA . GLU A 1 396 ? 9.331 21.051 -33.009 1.00 91.25 396 GLU A CA 1
ATOM 3283 C C . GLU A 1 396 ? 10.366 19.935 -32.800 1.00 91.25 396 GLU A C 1
ATOM 3285 O O . GLU A 1 396 ? 10.938 19.825 -31.707 1.00 91.25 396 GLU A O 1
ATOM 3290 N N . PHE A 1 397 ? 10.682 19.157 -33.840 1.00 91.06 397 PHE A N 1
ATOM 3291 C CA . PHE A 1 397 ? 11.700 18.108 -33.775 1.00 91.06 397 PHE A CA 1
ATOM 3292 C C . PHE A 1 397 ? 13.092 18.658 -33.457 1.00 91.06 397 PHE A C 1
ATOM 3294 O O . PHE A 1 397 ? 13.762 18.138 -32.558 1.00 91.06 397 PHE A O 1
ATOM 3301 N N . GLN A 1 398 ? 13.507 19.761 -34.086 1.00 88.69 398 GLN A N 1
ATOM 3302 C CA . GLN A 1 398 ? 14.755 20.450 -33.746 1.00 88.69 398 GLN A CA 1
ATOM 3303 C C . GLN A 1 398 ? 14.773 20.901 -32.280 1.00 88.69 398 GLN A C 1
ATOM 3305 O O . GLN A 1 398 ? 15.771 20.709 -31.577 1.00 88.69 398 GLN A O 1
ATOM 3310 N N . ASN A 1 399 ? 13.670 21.464 -31.779 1.00 90.00 399 ASN A N 1
ATOM 3311 C CA . ASN A 1 399 ? 13.555 21.887 -30.384 1.00 90.00 399 ASN A CA 1
ATOM 3312 C C . ASN A 1 399 ? 13.624 20.701 -29.410 1.00 90.00 399 ASN A C 1
ATOM 3314 O O . ASN A 1 399 ? 14.301 20.794 -28.380 1.00 90.00 399 ASN A O 1
ATOM 3318 N N . ARG A 1 400 ? 12.980 19.572 -29.732 1.00 88.94 400 ARG A N 1
ATOM 3319 C CA . ARG A 1 400 ? 13.070 18.323 -28.956 1.00 88.94 400 ARG A CA 1
ATOM 3320 C C . ARG A 1 400 ? 14.504 17.784 -28.951 1.00 88.94 400 ARG A C 1
ATOM 3322 O O . ARG A 1 400 ? 15.026 17.509 -27.870 1.00 88.94 400 ARG A O 1
ATOM 3329 N N . CYS A 1 401 ? 15.181 17.752 -30.101 1.00 87.12 401 CYS A N 1
ATOM 3330 C CA . CYS A 1 401 ? 16.600 17.389 -30.215 1.00 87.12 401 CYS A CA 1
ATOM 3331 C C . CYS A 1 401 ? 17.510 18.308 -29.380 1.00 87.12 401 CYS A C 1
ATOM 3333 O O . CYS A 1 401 ? 18.402 17.837 -28.673 1.00 87.12 401 CYS A O 1
ATOM 3335 N N . ARG A 1 402 ? 17.274 19.628 -29.387 1.00 86.19 402 ARG A N 1
ATOM 3336 C CA . ARG A 1 402 ? 18.047 20.595 -28.581 1.00 86.19 402 ARG A CA 1
ATOM 3337 C C . ARG A 1 402 ? 17.865 20.391 -27.077 1.00 86.19 402 ARG A C 1
ATOM 3339 O O . ARG A 1 402 ? 18.835 20.575 -26.336 1.00 86.19 402 ARG A O 1
ATOM 3346 N N . LYS A 1 403 ? 16.665 19.999 -26.636 1.00 88.00 403 LYS A N 1
ATOM 3347 C CA . LYS A 1 403 ? 16.326 19.724 -25.228 1.00 88.00 403 LYS A CA 1
ATOM 3348 C C . LYS A 1 403 ? 16.885 18.397 -24.703 1.00 88.00 403 LYS A C 1
ATOM 3350 O O . LYS A 1 403 ? 16.812 18.162 -23.497 1.00 88.00 403 LYS A O 1
ATOM 3355 N N . LEU A 1 404 ? 17.454 17.542 -25.557 1.00 84.44 404 LEU A N 1
ATOM 3356 C CA . LEU A 1 404 ? 18.079 16.304 -25.096 1.00 84.44 404 LEU A CA 1
ATOM 3357 C C . LEU A 1 404 ? 19.270 16.594 -24.153 1.00 84.44 404 LEU A C 1
ATOM 3359 O O . LEU A 1 404 ? 20.029 17.544 -24.384 1.00 84.44 404 LEU A O 1
ATOM 3363 N N . PRO A 1 405 ? 19.448 15.793 -23.084 1.00 84.19 405 PRO A N 1
ATOM 3364 C CA . PRO A 1 405 ? 20.586 15.882 -22.170 1.00 84.19 405 PRO A CA 1
ATOM 3365 C C . PRO A 1 405 ? 21.945 15.906 -22.880 1.00 84.19 405 PRO A C 1
ATOM 3367 O O . PRO A 1 405 ? 22.130 15.221 -23.883 1.00 84.19 405 PRO A O 1
ATOM 3370 N N . LYS A 1 406 ? 22.923 16.644 -22.326 1.00 80.44 406 LYS A N 1
ATOM 3371 C CA . LYS A 1 406 ? 24.283 16.760 -22.898 1.00 80.44 406 LYS A CA 1
ATOM 3372 C C . LYS A 1 406 ? 24.926 15.399 -23.158 1.00 80.44 406 LYS A C 1
ATOM 3374 O O . LYS A 1 406 ? 25.446 15.193 -24.244 1.00 80.44 406 LYS A O 1
ATOM 3379 N N . GLY A 1 407 ? 24.779 14.472 -22.210 1.00 75.44 407 GLY A N 1
ATOM 3380 C CA . GLY A 1 407 ? 25.309 13.119 -22.335 1.00 75.44 407 GLY A CA 1
ATOM 3381 C C . GLY A 1 407 ? 24.816 12.381 -23.577 1.00 75.44 407 GLY A C 1
ATOM 3382 O O . GLY A 1 407 ? 25.571 11.581 -24.085 1.00 75.44 407 GLY A O 1
ATOM 3383 N N . LEU A 1 408 ? 23.621 12.679 -24.113 1.00 78.06 408 LEU A N 1
ATOM 3384 C CA . LEU A 1 408 ? 23.092 12.073 -25.347 1.00 78.06 408 LEU A CA 1
ATOM 3385 C C . LEU A 1 408 ? 23.595 12.735 -26.638 1.00 78.06 408 LEU A C 1
ATOM 3387 O O . LEU A 1 408 ? 23.508 12.134 -27.704 1.00 78.06 408 LEU A O 1
ATOM 3391 N N . LYS A 1 409 ? 24.113 13.965 -26.568 1.00 80.00 409 LYS A N 1
ATOM 3392 C CA . LYS A 1 409 ? 24.540 14.723 -27.757 1.00 80.00 409 LYS A CA 1
ATOM 3393 C C . LYS A 1 409 ? 25.886 14.273 -28.311 1.00 80.00 409 LYS A C 1
ATOM 3395 O O . LYS A 1 409 ? 26.219 14.604 -29.440 1.00 80.00 409 LYS A O 1
ATOM 3400 N N . GLU A 1 410 ? 26.642 13.522 -27.525 1.00 78.94 410 GLU A N 1
ATOM 3401 C CA . GLU A 1 410 ? 27.937 12.967 -27.921 1.00 78.94 410 GLU A CA 1
ATOM 3402 C C . GLU A 1 410 ? 27.787 11.677 -28.749 1.00 78.94 410 GLU A C 1
ATOM 3404 O O . GLU A 1 410 ? 28.764 11.167 -29.287 1.00 78.94 410 GLU A O 1
ATOM 3409 N N . TRP A 1 411 ? 26.561 11.166 -28.902 1.00 75.69 411 TRP A N 1
ATOM 3410 C CA . TRP A 1 411 ? 26.306 9.854 -29.492 1.00 75.69 411 TRP A CA 1
ATOM 3411 C C . TRP A 1 411 ? 26.176 9.913 -31.020 1.00 75.69 411 TRP A C 1
ATOM 3413 O O . TRP A 1 411 ? 25.481 10.791 -31.540 1.00 75.69 411 TRP A O 1
ATOM 3423 N N . PRO A 1 412 ? 26.717 8.928 -31.766 1.00 77.25 412 PRO A N 1
ATOM 3424 C CA . PRO A 1 412 ? 26.582 8.860 -33.227 1.00 77.25 412 PRO A CA 1
ATOM 3425 C C . PRO A 1 412 ? 25.126 8.886 -33.724 1.00 77.25 412 PRO A C 1
ATOM 3427 O O . PRO A 1 412 ? 24.804 9.553 -34.711 1.00 77.25 412 PRO A O 1
ATOM 3430 N N . ALA A 1 413 ? 24.217 8.218 -33.006 1.00 79.38 413 ALA A N 1
ATOM 3431 C CA . ALA A 1 413 ? 22.792 8.202 -33.332 1.00 79.38 413 ALA A CA 1
ATOM 3432 C C . ALA A 1 413 ? 22.155 9.601 -33.245 1.00 79.38 413 ALA A C 1
ATOM 3434 O O . ALA A 1 413 ? 21.320 9.945 -34.080 1.00 79.38 413 ALA A O 1
ATOM 3435 N N . PHE A 1 414 ? 22.589 10.440 -32.296 1.00 85.00 414 PHE A N 1
ATOM 3436 C CA . PHE A 1 414 ? 22.125 11.825 -32.193 1.00 85.00 414 PHE A CA 1
ATOM 3437 C C . PHE A 1 414 ? 22.550 12.651 -33.409 1.00 85.00 414 PHE A C 1
ATOM 3439 O O . PHE A 1 414 ? 21.730 13.381 -33.961 1.00 85.00 414 PHE A O 1
ATOM 3446 N N . TYR A 1 415 ? 23.803 12.520 -33.855 1.00 84.00 415 TYR A N 1
ATOM 3447 C CA . TYR A 1 415 ? 24.275 13.225 -35.050 1.00 84.00 415 TYR A CA 1
ATOM 3448 C C . TYR A 1 415 ? 23.536 12.782 -36.306 1.00 84.00 415 TYR A C 1
ATOM 3450 O O . TYR A 1 415 ? 23.192 13.624 -37.130 1.00 84.00 415 TYR A O 1
ATOM 3458 N N . THR A 1 416 ? 23.244 11.487 -36.427 1.00 82.25 416 THR A N 1
ATOM 3459 C CA . THR A 1 416 ? 22.487 10.957 -37.566 1.00 82.25 416 THR A CA 1
ATOM 3460 C C . THR A 1 416 ? 21.062 11.513 -37.576 1.00 82.25 416 THR A C 1
ATOM 3462 O O . THR A 1 416 ? 20.629 12.047 -38.590 1.00 82.25 416 THR A O 1
ATOM 3465 N N . LEU A 1 417 ? 20.372 11.503 -36.429 1.00 85.94 417 LEU A N 1
ATOM 3466 C CA . LEU A 1 417 ? 19.044 12.105 -36.282 1.00 85.94 417 LEU A CA 1
ATOM 3467 C C . LEU A 1 417 ? 19.055 13.607 -36.592 1.00 85.94 417 LEU A C 1
ATOM 3469 O O . LEU A 1 417 ? 18.221 14.107 -37.344 1.00 85.94 417 LEU A O 1
ATOM 3473 N N . LYS A 1 418 ? 20.018 14.340 -36.029 1.00 87.44 418 LYS A N 1
ATOM 3474 C CA . LYS A 1 418 ? 20.168 15.772 -36.283 1.00 87.44 418 LYS A CA 1
ATOM 3475 C C . LYS A 1 418 ? 20.360 16.037 -37.775 1.00 87.44 418 LYS A C 1
ATOM 3477 O O . LYS A 1 418 ? 19.664 16.882 -38.321 1.00 87.44 418 LYS A O 1
ATOM 3482 N N . ARG A 1 419 ? 21.240 15.275 -38.425 1.00 87.69 419 ARG A N 1
ATOM 3483 C CA . ARG A 1 419 ? 21.482 15.374 -39.862 1.00 87.69 419 ARG A CA 1
ATOM 3484 C C . ARG A 1 419 ? 20.215 15.103 -40.668 1.00 87.69 419 ARG A C 1
ATOM 3486 O O . ARG A 1 419 ? 19.916 15.894 -41.539 1.00 87.69 419 ARG A O 1
ATOM 3493 N N . THR A 1 420 ? 19.421 14.079 -40.341 1.00 86.25 420 THR A N 1
ATOM 3494 C CA . THR A 1 420 ? 18.154 13.836 -41.063 1.00 86.25 420 THR A CA 1
ATOM 3495 C C . THR A 1 420 ? 17.170 15.005 -40.966 1.00 86.25 420 THR A C 1
ATOM 3497 O O . THR A 1 420 ? 16.476 15.301 -41.932 1.00 86.25 420 THR A O 1
ATOM 3500 N N . ILE A 1 421 ? 17.125 15.692 -39.820 1.00 87.75 421 ILE A N 1
ATOM 3501 C CA . ILE A 1 421 ? 16.274 16.872 -39.631 1.00 87.75 421 ILE A CA 1
ATOM 3502 C C . ILE A 1 421 ? 16.844 18.075 -40.387 1.00 87.75 421 ILE A C 1
ATOM 3504 O O . ILE A 1 421 ? 16.088 18.807 -41.020 1.00 87.75 421 ILE A O 1
ATOM 3508 N N . ASP A 1 422 ? 18.153 18.305 -40.303 1.00 89.00 422 ASP A N 1
ATOM 3509 C CA . ASP A 1 422 ? 18.822 19.426 -40.969 1.00 89.00 422 ASP A CA 1
ATOM 3510 C C . ASP A 1 422 ? 18.752 19.266 -42.501 1.00 89.00 422 ASP A C 1
ATOM 3512 O O . ASP A 1 422 ? 18.294 20.184 -43.174 1.00 89.00 422 ASP A O 1
ATOM 3516 N N . ASP A 1 423 ? 19.048 18.073 -43.030 1.00 88.94 423 ASP A N 1
ATOM 3517 C CA . ASP A 1 423 ? 18.950 17.746 -44.458 1.00 88.94 423 ASP A CA 1
ATOM 3518 C C . ASP A 1 423 ? 17.520 17.990 -44.982 1.00 88.94 423 ASP A C 1
ATOM 3520 O O . ASP A 1 423 ? 17.344 18.541 -46.064 1.00 88.94 423 ASP A O 1
ATOM 3524 N N . PHE A 1 424 ? 16.475 17.632 -44.222 1.00 86.69 424 PHE A N 1
ATOM 3525 C CA . PHE A 1 424 ? 15.094 17.888 -44.648 1.00 86.69 424 PHE A CA 1
ATOM 3526 C C . PHE A 1 424 ? 14.713 19.375 -44.550 1.00 86.69 424 PHE A C 1
ATOM 3528 O O . PHE A 1 424 ? 14.014 19.885 -45.423 1.00 86.69 424 PHE A O 1
ATOM 3535 N N . ASN A 1 425 ? 15.201 20.097 -43.535 1.00 87.25 425 ASN A N 1
ATOM 3536 C CA . ASN A 1 425 ? 15.014 21.551 -43.451 1.00 87.25 425 ASN A CA 1
ATOM 3537 C C . ASN A 1 425 ? 15.666 22.282 -44.631 1.00 87.25 425 ASN A C 1
ATOM 3539 O O . ASN A 1 425 ? 15.080 23.231 -45.149 1.00 87.25 425 ASN A O 1
ATOM 3543 N N . ASP A 1 426 ? 16.830 21.821 -45.091 1.00 88.19 426 ASP A N 1
ATOM 3544 C CA . ASP A 1 426 ? 17.503 22.381 -46.267 1.00 88.19 426 ASP A CA 1
ATOM 3545 C C . ASP A 1 426 ? 16.696 22.144 -47.560 1.00 88.19 426 ASP A C 1
ATOM 3547 O O . ASP A 1 426 ? 16.785 22.932 -48.504 1.00 88.19 426 ASP A O 1
ATOM 3551 N N . MET A 1 427 ? 15.848 21.108 -47.593 1.00 85.19 427 MET A N 1
ATOM 3552 C CA . MET A 1 427 ? 14.941 20.817 -48.711 1.00 85.19 427 MET A CA 1
ATOM 3553 C C . MET A 1 427 ? 13.628 21.614 -48.664 1.00 85.19 427 MET A C 1
ATOM 3555 O O . MET A 1 427 ? 12.995 21.799 -49.708 1.00 85.19 427 MET A O 1
ATOM 3559 N N . CYS A 1 428 ? 13.206 22.122 -47.501 1.00 84.94 428 CYS A N 1
ATOM 3560 C CA . CYS A 1 428 ? 11.934 22.842 -47.352 1.00 84.94 428 CYS A CA 1
ATOM 3561 C C . CYS A 1 428 ? 11.755 24.034 -48.313 1.00 84.94 428 CYS A C 1
ATOM 3563 O O . CYS A 1 428 ? 10.678 24.134 -48.905 1.00 84.94 428 CYS A O 1
ATOM 3565 N N . PRO A 1 429 ? 12.759 24.907 -48.552 1.00 87.00 429 PRO A N 1
ATOM 3566 C CA . PRO A 1 429 ? 12.617 26.002 -49.514 1.00 87.00 429 PRO A CA 1
ATOM 3567 C C . PRO A 1 429 ? 12.302 25.514 -50.933 1.00 87.00 429 PRO A C 1
ATOM 3569 O O . PRO A 1 429 ? 11.543 26.148 -51.664 1.00 87.00 429 PRO A O 1
ATOM 3572 N N . LEU A 1 430 ? 12.860 24.366 -51.332 1.00 83.25 430 LEU A N 1
ATOM 3573 C CA . LEU A 1 430 ? 12.564 23.764 -52.628 1.00 83.25 430 LEU A CA 1
ATOM 3574 C C . LEU A 1 430 ? 11.131 23.226 -52.661 1.00 83.25 430 LEU A C 1
ATOM 3576 O O . LEU A 1 430 ? 10.410 23.489 -53.622 1.00 83.25 430 LEU A O 1
ATOM 3580 N N . LEU A 1 431 ? 10.694 22.532 -51.605 1.00 83.62 431 LEU A N 1
ATOM 3581 C CA . LEU A 1 431 ? 9.315 22.049 -51.488 1.00 83.62 431 LEU A CA 1
ATOM 3582 C C . LEU A 1 431 ? 8.303 23.201 -51.562 1.00 83.62 431 LEU A C 1
ATOM 3584 O O . LEU A 1 431 ? 7.280 23.061 -52.226 1.00 83.62 431 LEU A O 1
ATOM 3588 N N . GLU A 1 432 ? 8.608 24.355 -50.966 1.00 85.12 432 GLU A N 1
ATOM 3589 C CA . GLU A 1 432 ? 7.775 25.560 -51.041 1.00 85.12 432 GLU A CA 1
ATOM 3590 C C . GLU A 1 432 ? 7.619 26.079 -52.477 1.00 85.12 432 GLU A C 1
ATOM 3592 O O . GLU A 1 432 ? 6.509 26.377 -52.931 1.00 85.12 432 GLU A O 1
ATOM 3597 N N . LEU A 1 433 ? 8.720 26.130 -53.233 1.00 83.44 433 LEU A N 1
ATOM 3598 C CA . LEU A 1 433 ? 8.697 26.527 -54.642 1.00 83.44 433 LEU A CA 1
ATOM 3599 C C . LEU A 1 433 ? 7.913 25.528 -55.503 1.00 83.44 433 LEU A C 1
ATOM 3601 O O . LEU A 1 433 ? 7.168 25.935 -56.398 1.00 83.44 433 LEU A O 1
ATOM 3605 N N . MET A 1 434 ? 8.057 24.231 -55.228 1.00 81.56 434 MET A N 1
ATOM 3606 C CA . MET A 1 434 ? 7.395 23.159 -55.975 1.00 81.56 434 MET A CA 1
ATOM 3607 C C . MET A 1 434 ? 5.899 23.029 -55.644 1.00 81.56 434 MET A C 1
ATOM 3609 O O . MET A 1 434 ? 5.101 22.750 -56.538 1.00 81.56 434 MET A O 1
ATOM 3613 N N . ALA A 1 435 ? 5.498 23.299 -54.400 1.00 82.19 435 ALA A N 1
ATOM 3614 C CA . ALA A 1 435 ? 4.102 23.300 -53.954 1.00 82.19 435 ALA A CA 1
ATOM 3615 C C . ALA A 1 435 ? 3.342 24.592 -54.324 1.00 82.19 435 ALA A C 1
ATOM 3617 O O . ALA A 1 435 ? 2.136 24.711 -54.094 1.00 82.19 435 ALA A O 1
ATOM 3618 N N . ASN A 1 436 ? 4.019 25.583 -54.912 1.00 83.31 436 ASN A N 1
ATOM 3619 C CA . ASN A 1 436 ? 3.404 26.852 -55.275 1.00 83.31 436 ASN A CA 1
ATOM 3620 C C . ASN A 1 436 ? 2.260 26.658 -56.290 1.00 83.31 436 ASN A C 1
ATOM 3622 O O . ASN A 1 436 ? 2.444 26.070 -57.353 1.00 83.31 436 ASN A O 1
ATOM 3626 N N . LYS A 1 437 ? 1.087 27.253 -56.026 1.00 79.38 437 LYS A N 1
ATOM 3627 C CA . LYS A 1 437 ? -0.105 27.202 -56.904 1.00 79.38 437 LYS A CA 1
ATOM 3628 C C . LYS A 1 437 ? 0.130 27.749 -58.321 1.00 79.38 437 LYS A C 1
ATOM 3630 O O . LYS A 1 437 ? -0.669 27.497 -59.223 1.00 79.38 437 LYS A O 1
ATOM 3635 N N . ALA A 1 438 ? 1.206 28.507 -58.539 1.00 80.44 438 ALA A N 1
ATOM 3636 C CA . ALA A 1 438 ? 1.642 28.950 -59.861 1.00 80.44 438 ALA A CA 1
ATOM 3637 C C . ALA A 1 438 ? 2.245 27.816 -60.720 1.00 80.44 438 ALA A C 1
ATOM 3639 O O . ALA A 1 438 ? 2.392 27.978 -61.940 1.00 80.44 438 ALA A O 1
ATOM 3640 N N . MET A 1 439 ? 2.576 26.670 -60.116 1.00 81.31 439 MET A N 1
ATOM 3641 C CA . MET A 1 439 ? 3.052 25.481 -60.813 1.00 81.31 439 MET A CA 1
ATOM 3642 C C . MET A 1 439 ? 1.954 24.881 -61.688 1.00 81.31 439 MET A C 1
ATOM 3644 O O . MET A 1 439 ? 0.836 24.615 -61.258 1.00 81.31 439 MET A O 1
ATOM 3648 N N . LYS A 1 440 ? 2.280 24.679 -62.967 1.00 81.50 440 LYS A N 1
ATOM 3649 C CA . LYS A 1 440 ? 1.379 24.131 -63.988 1.00 81.50 440 LYS A CA 1
ATOM 3650 C C . LYS A 1 440 ? 1.996 22.866 -64.586 1.00 81.50 440 LYS A C 1
ATOM 3652 O O . LYS A 1 440 ? 3.218 22.737 -64.539 1.00 81.50 440 LYS A O 1
ATOM 3657 N N . PRO A 1 441 ? 1.211 21.976 -65.223 1.00 82.94 441 PRO A N 1
ATOM 3658 C CA . PRO A 1 441 ? 1.717 20.715 -65.782 1.00 82.94 441 PRO A CA 1
ATOM 3659 C C . PRO A 1 441 ? 2.961 20.865 -66.673 1.00 82.94 441 PRO A C 1
ATOM 3661 O O . PRO A 1 441 ? 3.900 20.088 -66.566 1.00 82.94 441 PRO A O 1
ATOM 3664 N N . ARG A 1 442 ? 3.027 21.931 -67.479 1.00 84.69 442 ARG A N 1
ATOM 3665 C CA . ARG A 1 442 ? 4.200 22.264 -68.310 1.00 84.69 442 ARG A CA 1
ATOM 3666 C C . ARG A 1 442 ? 5.495 22.521 -67.519 1.00 84.69 442 ARG A C 1
ATOM 3668 O O . ARG A 1 442 ? 6.576 22.302 -68.044 1.00 84.69 442 ARG A O 1
ATOM 3675 N N . HIS A 1 443 ? 5.404 23.038 -66.290 1.00 84.81 443 HIS A N 1
ATOM 3676 C CA . HIS A 1 443 ? 6.575 23.277 -65.441 1.00 84.81 443 HIS A CA 1
ATOM 3677 C C . HIS A 1 443 ? 7.083 21.944 -64.890 1.00 84.81 443 HIS A C 1
ATOM 3679 O O . HIS A 1 443 ? 8.278 21.696 -64.928 1.00 84.81 443 HIS A O 1
ATOM 3685 N N . TRP A 1 444 ? 6.169 21.057 -64.483 1.00 84.06 444 TRP A N 1
ATOM 3686 C CA . TRP A 1 444 ? 6.504 19.690 -64.084 1.00 84.06 444 TRP A CA 1
ATOM 3687 C C . TRP A 1 444 ? 7.142 18.894 -65.224 1.00 84.06 444 TRP A C 1
ATOM 3689 O O . TRP A 1 444 ? 8.139 18.224 -64.998 1.00 84.06 444 TRP A O 1
ATOM 3699 N N . GLN A 1 445 ? 6.626 19.019 -66.452 1.00 83.25 445 GLN A N 1
ATOM 3700 C CA . GLN A 1 445 ? 7.236 18.408 -67.641 1.00 83.25 445 GLN A CA 1
ATOM 3701 C C . GLN A 1 445 ? 8.671 18.889 -67.865 1.00 83.25 445 GLN A C 1
ATOM 3703 O O . GLN A 1 445 ? 9.560 18.060 -67.999 1.00 83.25 445 GLN A O 1
ATOM 3708 N N . ARG A 1 446 ? 8.913 20.205 -67.808 1.00 83.56 446 ARG A N 1
ATOM 3709 C CA . ARG A 1 446 ? 10.267 20.768 -67.930 1.00 83.56 446 ARG A CA 1
ATOM 3710 C C . ARG A 1 446 ? 11.211 20.290 -66.833 1.00 83.56 446 ARG A C 1
ATOM 3712 O O . ARG A 1 446 ? 12.325 19.896 -67.134 1.00 83.56 446 ARG A O 1
ATOM 3719 N N . ILE A 1 447 ? 10.756 20.282 -65.579 1.00 85.50 447 ILE A N 1
ATOM 3720 C CA . ILE A 1 447 ? 11.559 19.791 -64.451 1.00 85.50 447 ILE A CA 1
ATOM 3721 C C . ILE A 1 447 ? 11.909 18.313 -64.651 1.00 85.50 447 ILE A C 1
ATOM 3723 O O . ILE A 1 447 ? 13.060 17.935 -64.473 1.00 85.50 447 ILE A O 1
ATOM 3727 N N . MET A 1 448 ? 10.946 17.480 -65.055 1.00 83.50 448 MET A N 1
ATOM 3728 C CA . MET A 1 448 ? 11.208 16.068 -65.343 1.00 83.50 448 MET A CA 1
ATOM 3729 C C . MET A 1 448 ? 12.194 15.897 -66.502 1.00 83.50 448 MET A C 1
ATOM 3731 O O . MET A 1 448 ? 13.120 15.105 -66.382 1.00 83.50 448 MET A O 1
ATOM 3735 N N . GLU A 1 449 ? 12.037 16.649 -67.593 1.00 85.88 449 GLU A N 1
ATOM 3736 C CA . GLU A 1 449 ? 12.958 16.614 -68.736 1.00 85.88 449 GLU A CA 1
ATOM 3737 C C . GLU A 1 449 ? 14.379 17.025 -68.329 1.00 85.88 449 GLU A C 1
ATOM 3739 O O . GLU A 1 449 ? 15.322 16.276 -68.580 1.00 85.88 449 GLU A O 1
ATOM 3744 N N . ASP A 1 450 ? 14.535 18.157 -67.642 1.00 84.50 450 ASP A N 1
ATOM 3745 C CA . ASP A 1 450 ? 15.837 18.675 -67.211 1.00 84.50 450 ASP A CA 1
ATOM 3746 C C . ASP A 1 450 ? 16.521 17.734 -66.201 1.00 84.50 450 ASP A C 1
ATOM 3748 O O . ASP A 1 450 ? 17.729 17.490 -66.301 1.00 84.50 450 ASP A O 1
ATOM 3752 N N . ILE A 1 451 ? 15.761 17.148 -65.265 1.00 84.31 451 ILE A N 1
ATOM 3753 C CA . ILE A 1 451 ? 16.269 16.149 -64.309 1.00 84.31 451 ILE A CA 1
ATOM 3754 C C . ILE A 1 451 ? 16.665 14.862 -65.038 1.00 84.31 451 ILE A C 1
ATOM 3756 O O . ILE A 1 451 ? 17.749 14.341 -64.788 1.00 84.31 451 ILE A O 1
ATOM 3760 N N . CYS A 1 452 ? 15.841 14.353 -65.960 1.00 79.38 452 CYS A N 1
ATOM 3761 C CA . CYS A 1 452 ? 16.160 13.150 -66.731 1.00 79.38 452 CYS A CA 1
ATOM 3762 C C . CYS A 1 452 ? 17.405 13.349 -67.602 1.00 79.38 452 CYS A C 1
ATOM 3764 O O . CYS A 1 452 ? 18.275 12.481 -67.621 1.00 79.38 452 CYS A O 1
ATOM 3766 N N . ILE A 1 453 ? 17.529 14.495 -68.278 1.00 82.31 453 ILE A N 1
ATOM 3767 C CA . ILE A 1 453 ? 18.711 14.831 -69.082 1.00 82.31 453 ILE A CA 1
ATOM 3768 C C . ILE A 1 453 ? 19.957 14.903 -68.194 1.00 82.31 453 ILE A C 1
ATOM 3770 O O . ILE A 1 453 ? 21.001 14.359 -68.553 1.00 82.31 453 ILE A O 1
ATOM 3774 N N . SER A 1 454 ? 19.855 15.545 -67.030 1.00 82.12 454 SER A N 1
ATOM 3775 C CA . SER A 1 454 ? 20.974 15.662 -66.087 1.00 82.12 454 SER A CA 1
ATOM 3776 C C . SER A 1 454 ? 21.385 14.301 -65.517 1.00 82.12 454 SER A C 1
ATOM 3778 O O . SER A 1 454 ? 22.566 13.968 -65.543 1.00 82.12 454 SER A O 1
ATOM 3780 N N . ALA A 1 455 ? 20.424 13.467 -65.114 1.00 79.50 455 ALA A N 1
ATOM 3781 C CA . ALA A 1 455 ? 20.677 12.113 -64.619 1.00 79.50 455 ALA A CA 1
ATOM 3782 C C . ALA A 1 455 ? 21.299 11.202 -65.692 1.00 79.50 455 ALA A C 1
ATOM 3784 O O . ALA A 1 455 ? 22.169 10.385 -65.394 1.00 79.50 455 ALA A O 1
ATOM 3785 N N . MET A 1 456 ? 20.891 11.348 -66.958 1.00 81.38 456 MET A N 1
ATOM 3786 C CA . MET A 1 456 ? 21.513 10.635 -68.077 1.00 81.38 456 MET A CA 1
ATOM 3787 C C . MET A 1 456 ? 22.974 11.051 -68.271 1.00 81.38 456 MET A C 1
ATOM 3789 O O . MET A 1 456 ? 23.834 10.183 -68.400 1.00 81.38 456 MET A O 1
ATOM 3793 N N . LYS A 1 457 ? 23.272 12.356 -68.226 1.00 84.06 457 LYS A N 1
ATOM 3794 C CA . LYS A 1 457 ? 24.653 12.857 -68.300 1.00 84.06 457 LYS A CA 1
ATOM 3795 C C . LYS A 1 457 ? 25.506 12.343 -67.142 1.00 84.06 457 LYS A C 1
ATOM 3797 O O . LYS A 1 457 ? 26.635 11.918 -67.363 1.00 84.06 457 LYS A O 1
ATOM 3802 N N . GLU A 1 458 ? 24.973 12.348 -65.923 1.00 83.31 458 GLU A N 1
ATOM 3803 C CA . GLU A 1 458 ? 25.682 11.859 -64.737 1.00 83.31 458 GLU A CA 1
ATOM 3804 C C . GLU A 1 458 ? 25.966 10.354 -64.822 1.00 83.31 458 GLU A C 1
ATOM 3806 O O . GLU A 1 458 ? 27.092 9.925 -64.574 1.00 83.31 458 GLU A O 1
ATOM 3811 N N . LYS A 1 459 ? 24.999 9.558 -65.296 1.00 82.88 459 LYS A N 1
ATOM 3812 C CA . LYS A 1 459 ? 25.196 8.129 -65.574 1.00 82.88 459 LYS A CA 1
ATOM 3813 C C . LYS A 1 459 ? 26.308 7.884 -66.600 1.00 82.88 459 LYS A C 1
ATOM 3815 O O . LYS A 1 459 ? 27.100 6.958 -66.425 1.00 82.88 459 LYS A O 1
ATOM 3820 N N . ASP A 1 460 ? 26.383 8.697 -67.651 1.00 84.62 460 ASP A N 1
ATOM 3821 C CA . ASP A 1 460 ? 27.441 8.593 -68.660 1.00 84.62 460 ASP A CA 1
ATOM 3822 C C . ASP A 1 460 ? 28.819 8.965 -68.085 1.00 84.62 460 ASP A C 1
ATOM 3824 O O . ASP A 1 460 ? 29.822 8.326 -68.416 1.00 84.62 460 ASP A O 1
ATOM 3828 N N . ILE A 1 461 ? 28.875 9.963 -67.195 1.00 85.31 461 ILE A N 1
ATOM 3829 C CA . ILE A 1 461 ? 30.094 10.338 -66.463 1.00 85.31 461 ILE A CA 1
ATOM 3830 C C . ILE A 1 461 ? 30.534 9.190 -65.546 1.00 85.31 461 ILE A C 1
ATOM 3832 O O . ILE A 1 461 ? 31.692 8.776 -65.606 1.00 85.31 461 ILE A O 1
ATOM 3836 N N . GLU A 1 462 ? 29.625 8.627 -64.743 1.00 86.25 462 GLU A N 1
ATOM 3837 C CA . GLU A 1 462 ? 29.923 7.484 -63.874 1.00 86.25 462 GLU A CA 1
ATOM 3838 C C . GLU A 1 462 ? 30.414 6.269 -64.662 1.00 86.25 462 GLU A C 1
ATOM 3840 O O . GLU A 1 462 ? 31.378 5.621 -64.254 1.00 86.25 462 GLU A O 1
ATOM 3845 N N . ALA A 1 463 ? 29.775 5.950 -65.790 1.00 87.06 463 ALA A N 1
ATOM 3846 C CA . ALA A 1 463 ? 30.171 4.825 -66.630 1.00 87.06 463 ALA A CA 1
ATOM 3847 C C . ALA A 1 463 ? 31.608 4.991 -67.149 1.00 87.06 463 ALA A C 1
ATOM 3849 O O . ALA A 1 463 ? 32.409 4.061 -67.042 1.00 87.06 463 ALA A O 1
ATOM 3850 N N . LYS A 1 464 ? 31.957 6.190 -67.635 1.00 87.44 464 LYS A N 1
ATOM 3851 C CA . LYS A 1 464 ? 33.315 6.512 -68.100 1.00 87.44 464 LYS A CA 1
ATOM 3852 C C . LYS A 1 464 ? 34.340 6.488 -66.962 1.00 87.44 464 LYS A C 1
ATOM 3854 O O . LYS A 1 464 ? 35.434 5.966 -67.146 1.00 87.44 464 LYS A O 1
ATOM 3859 N N . LEU A 1 465 ? 33.995 6.980 -65.769 1.00 88.06 465 LEU A N 1
ATOM 3860 C CA . LEU A 1 465 ? 34.881 6.917 -64.597 1.00 88.06 465 LEU A CA 1
ATOM 3861 C C . LEU A 1 465 ? 35.108 5.482 -64.110 1.00 88.06 465 LEU A C 1
ATOM 3863 O O . LEU A 1 465 ? 36.234 5.121 -63.766 1.00 88.06 465 LEU A O 1
ATOM 3867 N N . ARG A 1 466 ? 34.064 4.646 -64.095 1.00 89.25 466 ARG A N 1
ATOM 3868 C CA . ARG A 1 466 ? 34.188 3.221 -63.751 1.00 89.25 466 ARG A CA 1
ATOM 3869 C C . ARG A 1 466 ? 35.043 2.476 -64.764 1.00 89.25 466 ARG A C 1
ATOM 3871 O O . ARG A 1 466 ? 35.828 1.631 -64.355 1.00 89.25 466 ARG A O 1
ATOM 3878 N N . GLN A 1 467 ? 34.917 2.801 -66.050 1.00 87.69 467 GLN A N 1
ATOM 3879 C CA . GLN A 1 467 ? 35.780 2.243 -67.086 1.00 87.69 467 GLN A CA 1
ATOM 3880 C C . GLN A 1 467 ? 37.256 2.548 -66.788 1.00 87.69 467 GLN A C 1
ATOM 3882 O O . GLN A 1 467 ? 38.031 1.609 -66.647 1.00 87.69 467 GLN A O 1
ATOM 3887 N N . VAL A 1 468 ? 37.609 3.822 -66.570 1.00 88.44 468 VAL A N 1
ATOM 3888 C CA . VAL A 1 468 ? 38.984 4.225 -66.213 1.00 88.44 468 VAL A CA 1
ATOM 3889 C C . VAL A 1 468 ? 39.441 3.535 -64.922 1.00 88.44 468 VAL A C 1
ATOM 3891 O O . VAL A 1 468 ? 40.536 2.992 -64.850 1.00 88.44 468 VAL A O 1
ATOM 3894 N N . THR A 1 469 ? 38.592 3.487 -63.894 1.00 89.19 469 THR A N 1
ATOM 3895 C CA . THR A 1 469 ? 38.934 2.821 -62.623 1.00 89.19 469 THR A CA 1
ATOM 3896 C C . THR A 1 469 ? 39.227 1.334 -62.821 1.00 89.19 469 THR A C 1
ATOM 3898 O O . THR A 1 469 ? 40.196 0.822 -62.266 1.00 89.19 469 THR A O 1
ATOM 3901 N N . ASN A 1 470 ? 38.416 0.640 -63.623 1.00 88.62 470 ASN A N 1
ATOM 3902 C CA . ASN A 1 470 ? 38.611 -0.775 -63.916 1.00 88.62 470 ASN A CA 1
ATOM 3903 C C . ASN A 1 470 ? 39.897 -1.005 -64.716 1.00 88.62 470 ASN A C 1
ATOM 3905 O O . ASN A 1 470 ? 40.661 -1.894 -64.351 1.00 88.62 470 ASN A O 1
ATOM 3909 N N . GLU A 1 471 ? 40.158 -0.191 -65.742 1.00 86.44 471 GLU A N 1
ATOM 3910 C CA . GLU A 1 471 ? 41.384 -0.251 -66.550 1.00 86.44 471 GLU A CA 1
ATOM 3911 C C . GLU A 1 471 ? 42.642 -0.143 -65.672 1.00 86.44 471 GLU A C 1
ATOM 3913 O O . GLU A 1 471 ? 43.536 -0.979 -65.777 1.00 86.44 471 GLU A O 1
ATOM 3918 N N . TRP A 1 472 ? 42.673 0.796 -64.719 1.00 89.44 472 TRP A N 1
ATOM 3919 C CA . TRP A 1 472 ? 43.824 0.979 -63.824 1.00 89.44 472 TRP A CA 1
ATOM 3920 C C . TRP A 1 472 ? 43.873 0.007 -62.638 1.00 89.44 472 TRP A C 1
ATOM 3922 O O . TRP A 1 472 ? 44.937 -0.184 -62.054 1.00 89.44 472 TRP A O 1
ATOM 3932 N N . SER A 1 473 ? 42.757 -0.630 -62.272 1.00 87.75 473 SER A N 1
ATOM 3933 C CA . SER A 1 473 ? 42.708 -1.566 -61.134 1.00 87.75 473 SER A CA 1
ATOM 3934 C C . SER A 1 473 ? 43.457 -2.881 -61.371 1.00 87.75 473 SER A C 1
ATOM 3936 O O . SER A 1 473 ? 43.877 -3.525 -60.412 1.00 87.75 473 SER A O 1
ATOM 3938 N N . VAL A 1 474 ? 43.619 -3.271 -62.637 1.00 84.44 474 VAL A N 1
ATOM 3939 C CA . VAL A 1 474 ? 44.278 -4.514 -63.081 1.00 84.44 474 VAL A CA 1
ATOM 3940 C C . VAL A 1 474 ? 45.607 -4.249 -63.790 1.00 84.44 474 VAL A C 1
ATOM 3942 O O . VAL A 1 474 ? 46.213 -5.173 -64.330 1.00 84.44 474 VAL A O 1
ATOM 3945 N N . HIS A 1 475 ? 46.070 -2.997 -63.798 1.00 84.94 475 HIS A N 1
ATOM 3946 C CA . HIS A 1 475 ? 47.299 -2.630 -64.487 1.00 84.94 475 HIS A CA 1
ATOM 3947 C C . HIS A 1 475 ? 48.531 -3.060 -63.690 1.00 84.94 475 HIS A C 1
ATOM 3949 O O . HIS A 1 475 ? 48.738 -2.621 -62.558 1.00 84.94 475 HIS A O 1
ATOM 3955 N N . GLU A 1 476 ? 49.384 -3.881 -64.298 1.00 82.50 476 GLU A N 1
ATOM 3956 C CA . GLU A 1 476 ? 50.636 -4.345 -63.702 1.00 82.50 476 GLU A CA 1
ATOM 3957 C C . GLU A 1 476 ? 51.834 -3.861 -64.522 1.00 82.50 476 GLU A C 1
ATOM 3959 O O . GLU A 1 476 ? 51.876 -3.970 -65.749 1.00 82.50 476 GLU A O 1
ATOM 3964 N N . LEU A 1 477 ? 52.845 -3.328 -63.834 1.00 84.31 477 LEU A N 1
ATOM 3965 C CA . LEU A 1 477 ? 54.100 -2.949 -64.474 1.00 84.31 477 LEU A CA 1
ATOM 3966 C C . LEU A 1 477 ? 54.934 -4.200 -64.742 1.00 84.31 477 LEU A C 1
ATOM 3968 O O . LEU A 1 477 ? 55.188 -4.987 -63.832 1.00 84.31 477 LEU A O 1
ATOM 3972 N N . THR A 1 478 ? 55.407 -4.356 -65.979 1.00 83.31 478 THR A N 1
ATOM 3973 C CA . THR A 1 478 ? 56.303 -5.464 -66.321 1.00 83.31 478 THR A CA 1
ATOM 3974 C C . THR A 1 478 ? 57.764 -5.055 -66.178 1.00 83.31 478 THR A C 1
ATOM 3976 O O . THR A 1 478 ? 58.197 -3.986 -66.628 1.00 83.31 478 THR A O 1
ATOM 3979 N N . PHE A 1 479 ? 58.538 -5.924 -65.536 1.00 85.38 479 PHE A N 1
ATOM 3980 C CA . PHE A 1 479 ? 59.952 -5.709 -65.273 1.00 85.38 479 PHE A CA 1
ATOM 3981 C C . PHE A 1 479 ? 60.808 -6.581 -66.196 1.00 85.38 479 PHE A C 1
ATOM 3983 O O . PHE A 1 479 ? 60.388 -7.622 -66.700 1.00 85.38 479 PHE A O 1
ATOM 3990 N N . MET A 1 480 ? 62.030 -6.131 -66.452 1.00 84.25 480 MET A N 1
ATOM 3991 C CA . MET A 1 480 ? 63.041 -6.843 -67.213 1.00 84.25 480 MET A CA 1
ATOM 3992 C C . MET A 1 480 ? 64.277 -7.092 -66.351 1.00 84.25 480 MET A C 1
ATOM 3994 O O . MET A 1 480 ? 64.671 -6.281 -65.505 1.00 84.25 480 MET A O 1
ATOM 3998 N N . THR A 1 481 ? 64.917 -8.233 -66.582 1.00 78.31 481 THR A N 1
ATOM 3999 C CA . THR A 1 481 ? 66.117 -8.625 -65.850 1.00 78.31 481 THR A CA 1
ATOM 4000 C C . THR A 1 481 ? 67.310 -7.754 -66.227 1.00 78.31 481 THR A C 1
ATOM 4002 O O . THR A 1 481 ? 67.617 -7.593 -67.409 1.00 78.31 481 THR A O 1
ATOM 4005 N N . PHE A 1 482 ? 68.028 -7.239 -65.231 1.00 80.38 482 PHE A N 1
ATOM 4006 C CA . PHE A 1 482 ? 69.284 -6.527 -65.437 1.00 80.38 482 PHE A CA 1
ATOM 4007 C C . PHE A 1 482 ? 70.469 -7.467 -65.227 1.00 80.38 482 PHE A C 1
ATOM 4009 O O . PHE A 1 482 ? 70.832 -7.799 -64.091 1.00 80.38 482 PHE A O 1
ATOM 4016 N N . ASN A 1 483 ? 71.105 -7.879 -66.326 1.00 79.69 483 ASN A N 1
ATOM 4017 C CA . ASN A 1 483 ? 72.177 -8.878 -66.309 1.00 79.69 483 ASN A CA 1
ATOM 4018 C C . ASN A 1 483 ? 71.731 -10.139 -65.525 1.00 79.69 483 ASN A C 1
ATOM 4020 O O . ASN A 1 483 ? 70.603 -10.594 -65.686 1.00 79.69 483 ASN A O 1
ATOM 4024 N N . ASN A 1 484 ? 72.574 -10.668 -64.629 1.00 72.81 484 ASN A N 1
ATOM 4025 C CA . ASN A 1 484 ? 72.255 -11.823 -63.772 1.00 72.81 484 ASN A CA 1
ATOM 4026 C C . ASN A 1 484 ? 71.689 -11.431 -62.392 1.00 72.81 484 ASN A C 1
ATOM 4028 O O . ASN A 1 484 ? 71.713 -12.242 -61.469 1.00 72.81 484 ASN A O 1
ATOM 4032 N N . ARG A 1 485 ? 71.250 -10.180 -62.199 1.00 73.69 485 ARG A N 1
ATOM 4033 C CA . ARG A 1 485 ? 70.849 -9.651 -60.878 1.00 73.69 485 ARG A CA 1
ATOM 4034 C C . ARG A 1 485 ? 69.333 -9.616 -60.653 1.00 73.69 485 ARG A C 1
ATOM 4036 O O . ARG A 1 485 ? 68.887 -9.021 -59.679 1.00 73.69 485 ARG A O 1
ATOM 4043 N N . GLY A 1 486 ? 68.566 -10.276 -61.520 1.00 78.06 486 GLY A N 1
ATOM 4044 C CA . GLY A 1 486 ? 67.104 -10.317 -61.453 1.00 78.06 486 GLY A CA 1
ATOM 4045 C C . GLY A 1 486 ? 66.437 -9.100 -62.095 1.00 78.06 486 GLY A C 1
ATOM 4046 O O . GLY A 1 486 ? 67.085 -8.320 -62.795 1.00 78.06 486 GLY A O 1
ATOM 4047 N N . GLU A 1 487 ? 65.128 -8.975 -61.892 1.00 80.56 487 GLU A N 1
ATOM 4048 C CA . GLU A 1 487 ? 64.253 -7.934 -62.448 1.00 80.56 487 GLU A CA 1
ATOM 4049 C C . GLU A 1 487 ? 64.487 -6.578 -61.765 1.00 80.56 487 GLU A C 1
ATOM 4051 O O . GLU A 1 487 ? 63.895 -6.267 -60.738 1.00 80.56 487 GLU A O 1
ATOM 4056 N N . LEU A 1 488 ? 65.409 -5.781 -62.317 1.00 76.50 488 LEU A N 1
ATOM 4057 C CA . LEU A 1 488 ? 65.804 -4.475 -61.762 1.00 76.50 488 LEU A CA 1
ATOM 4058 C C . LEU A 1 488 ? 65.529 -3.301 -62.712 1.00 76.50 488 LEU A C 1
ATOM 4060 O O . LEU A 1 488 ? 65.842 -2.160 -62.379 1.00 76.50 488 LEU A O 1
ATOM 4064 N N . LEU A 1 489 ? 64.986 -3.561 -63.901 1.00 79.38 489 LEU A N 1
ATOM 4065 C CA . LEU A 1 489 ? 64.638 -2.538 -64.885 1.00 79.38 489 LEU A CA 1
ATOM 4066 C C . LEU A 1 489 ? 63.163 -2.667 -65.264 1.00 79.38 489 LEU A C 1
ATOM 4068 O O . LEU A 1 489 ? 62.616 -3.761 -65.243 1.00 79.38 489 LEU A O 1
ATOM 4072 N N . LEU A 1 490 ? 62.522 -1.565 -65.643 1.00 81.44 490 LEU A N 1
ATOM 4073 C CA . LEU A 1 490 ? 61.202 -1.600 -66.279 1.00 81.44 490 LEU A CA 1
ATOM 4074 C C . LEU A 1 490 ? 61.349 -1.988 -67.753 1.00 81.44 490 LEU A C 1
ATOM 4076 O O . LEU A 1 490 ? 62.310 -1.575 -68.409 1.00 81.44 490 LEU A O 1
ATOM 4080 N N . ARG A 1 491 ? 60.403 -2.765 -68.288 1.00 82.88 491 ARG A N 1
ATOM 4081 C CA . ARG A 1 491 ? 60.401 -3.120 -69.711 1.00 82.88 491 ARG A CA 1
ATOM 4082 C C . ARG A 1 491 ? 59.997 -1.901 -70.548 1.00 82.88 491 ARG A C 1
ATOM 4084 O O . ARG A 1 491 ? 58.905 -1.360 -70.381 1.00 82.88 491 ARG A O 1
ATOM 4091 N N . GLY A 1 492 ? 60.895 -1.417 -71.405 1.00 77.44 492 GLY A N 1
ATOM 4092 C CA . GLY A 1 492 ? 60.714 -0.132 -72.099 1.00 77.44 492 GLY A CA 1
ATOM 4093 C C . GLY A 1 492 ? 59.523 -0.084 -73.065 1.00 77.44 492 GLY A C 1
ATOM 4094 O O . GLY A 1 492 ? 58.858 0.942 -73.158 1.00 77.44 492 GLY A O 1
ATOM 4095 N N . ASP A 1 493 ? 59.222 -1.195 -73.733 1.00 77.69 493 ASP A N 1
ATOM 4096 C CA . ASP A 1 493 ? 58.068 -1.379 -74.624 1.00 77.69 493 ASP A CA 1
ATOM 4097 C C . ASP A 1 493 ? 56.732 -1.327 -73.863 1.00 77.69 493 ASP A C 1
ATOM 4099 O O . ASP A 1 493 ? 55.874 -0.515 -74.207 1.00 77.69 493 ASP A O 1
ATOM 4103 N N . SER A 1 494 ? 56.577 -2.090 -72.774 1.00 81.06 494 SER A N 1
ATOM 4104 C CA . SER A 1 494 ? 55.343 -2.060 -71.965 1.00 81.06 494 SER A CA 1
ATOM 4105 C C . SER A 1 494 ? 55.155 -0.732 -71.228 1.00 81.06 494 SER A C 1
ATOM 4107 O O . SER A 1 494 ? 54.035 -0.303 -70.959 1.00 81.06 494 SER A O 1
ATOM 4109 N N . THR A 1 495 ? 56.261 -0.079 -70.861 1.00 83.00 495 THR A N 1
ATOM 4110 C CA . THR A 1 495 ? 56.225 1.220 -70.179 1.00 83.00 495 THR A CA 1
ATOM 4111 C C . THR A 1 495 ? 55.763 2.319 -71.135 1.00 83.00 495 THR A C 1
ATOM 4113 O O . THR A 1 495 ? 54.968 3.164 -70.738 1.00 83.00 495 THR A O 1
ATOM 4116 N N . ALA A 1 496 ? 56.194 2.290 -72.401 1.00 83.56 496 ALA A N 1
ATOM 4117 C CA . ALA A 1 496 ? 55.710 3.224 -73.418 1.00 83.56 496 ALA A CA 1
ATOM 4118 C C . ALA A 1 496 ? 54.207 3.043 -73.700 1.00 83.56 496 ALA A C 1
ATOM 4120 O O . ALA A 1 496 ? 53.484 4.030 -73.807 1.00 83.56 496 ALA A O 1
ATOM 4121 N N . GLU A 1 497 ? 53.724 1.799 -73.745 1.00 84.88 497 GLU A N 1
ATOM 4122 C CA . GLU A 1 497 ? 52.293 1.492 -73.880 1.00 84.88 497 GLU A CA 1
ATOM 4123 C C . GLU A 1 497 ? 51.481 1.968 -72.663 1.00 84.88 497 GLU A C 1
ATOM 4125 O O . GLU A 1 497 ? 50.442 2.603 -72.824 1.00 84.88 497 GLU A O 1
ATOM 4130 N N . THR A 1 498 ? 52.001 1.760 -71.447 1.00 85.12 498 THR A N 1
ATOM 4131 C CA . THR A 1 498 ? 51.391 2.266 -70.202 1.00 85.12 498 THR A CA 1
ATOM 4132 C C . THR A 1 498 ? 51.290 3.795 -70.199 1.00 85.12 498 THR A C 1
ATOM 4134 O O . THR A 1 498 ? 50.288 4.348 -69.751 1.00 85.12 498 THR A O 1
ATOM 4137 N N . ILE A 1 499 ? 52.313 4.496 -70.702 1.00 85.75 499 ILE A N 1
ATOM 4138 C CA . ILE A 1 499 ? 52.292 5.961 -70.826 1.00 85.75 499 ILE A CA 1
ATOM 4139 C C . ILE A 1 499 ? 51.222 6.400 -71.837 1.00 85.75 499 ILE A C 1
ATOM 4141 O O . ILE A 1 499 ? 50.472 7.324 -71.538 1.00 85.75 499 ILE A O 1
ATOM 4145 N N . GLY A 1 500 ? 51.082 5.711 -72.975 1.00 86.69 500 GLY A N 1
ATOM 4146 C CA . GLY A 1 500 ? 50.008 5.986 -73.939 1.00 86.69 500 GLY A CA 1
ATOM 4147 C C . GLY A 1 500 ? 48.606 5.788 -73.347 1.00 86.69 500 GLY A C 1
ATOM 4148 O O . GLY A 1 500 ? 47.753 6.662 -73.467 1.00 86.69 500 GLY A O 1
ATOM 4149 N N . GLN A 1 501 ? 48.385 4.697 -72.606 1.00 87.31 501 GLN A N 1
ATOM 4150 C CA . GLN A 1 501 ? 47.118 4.443 -71.900 1.00 87.31 501 GLN A CA 1
ATOM 4151 C C . GLN A 1 501 ? 46.816 5.500 -70.821 1.00 87.31 501 GLN A C 1
ATOM 4153 O O . GLN A 1 501 ? 45.654 5.847 -70.581 1.00 87.31 501 GLN A O 1
ATOM 4158 N N . LEU A 1 502 ? 47.855 6.038 -70.172 1.00 88.69 502 LEU A N 1
ATOM 4159 C CA . LEU A 1 502 ? 47.740 7.154 -69.230 1.00 88.69 502 LEU A CA 1
ATOM 4160 C C . LEU A 1 502 ? 47.300 8.439 -69.934 1.00 88.69 502 LEU A C 1
ATOM 4162 O O . LEU A 1 502 ? 46.418 9.131 -69.428 1.00 88.69 502 LEU A O 1
ATOM 4166 N N . GLU A 1 503 ? 47.874 8.748 -71.095 1.00 90.44 503 GLU A N 1
ATOM 4167 C CA . GLU A 1 503 ? 47.486 9.907 -71.905 1.00 90.44 503 GLU A CA 1
ATOM 4168 C C . GLU A 1 503 ? 46.032 9.797 -72.396 1.00 90.44 503 GLU A C 1
ATOM 4170 O O . GLU A 1 503 ? 45.275 10.764 -72.276 1.00 90.44 503 GLU A O 1
ATOM 4175 N N . ASP A 1 504 ? 45.602 8.610 -72.832 1.00 89.06 504 ASP A N 1
ATOM 4176 C CA . ASP A 1 504 ? 44.214 8.340 -73.229 1.00 89.06 504 ASP A CA 1
ATOM 4177 C C . ASP A 1 504 ? 43.240 8.501 -72.049 1.00 89.06 504 ASP A C 1
ATOM 4179 O O . ASP A 1 504 ? 42.219 9.192 -72.152 1.00 89.06 504 ASP A O 1
ATOM 4183 N N . SER A 1 505 ? 43.580 7.941 -70.882 1.00 90.69 505 SER A N 1
ATOM 4184 C CA . SER A 1 505 ? 42.795 8.100 -69.649 1.00 90.69 505 SER A CA 1
ATOM 4185 C C . SER A 1 505 ? 42.701 9.568 -69.218 1.00 90.69 505 SER A C 1
ATOM 4187 O O . SER A 1 505 ? 41.636 10.044 -68.816 1.00 90.69 505 SER A O 1
ATOM 4189 N N . LEU A 1 506 ? 43.800 10.320 -69.337 1.00 89.81 506 LEU A N 1
ATOM 4190 C CA . LEU A 1 506 ? 43.840 11.758 -69.063 1.00 89.81 506 LEU A CA 1
ATOM 4191 C C . LEU A 1 506 ? 42.968 12.552 -70.041 1.00 89.81 506 LEU A C 1
ATOM 4193 O O . LEU A 1 506 ? 42.294 13.493 -69.618 1.00 89.81 506 LEU A O 1
ATOM 4197 N N . MET A 1 507 ? 42.922 12.169 -71.318 1.00 89.31 507 MET A N 1
ATOM 4198 C CA . MET A 1 507 ? 42.041 12.791 -72.306 1.00 89.31 507 MET A CA 1
ATOM 4199 C C . MET A 1 507 ? 40.563 12.553 -71.967 1.00 89.31 507 MET A C 1
ATOM 4201 O O . MET A 1 507 ? 39.760 13.491 -72.012 1.00 89.31 507 MET A O 1
ATOM 4205 N N . VAL A 1 508 ? 40.201 11.331 -71.557 1.00 87.31 508 VAL A N 1
ATOM 4206 C CA . VAL A 1 508 ? 38.844 11.005 -71.088 1.00 87.31 508 VAL A CA 1
ATOM 4207 C C . VAL A 1 508 ? 38.483 11.853 -69.869 1.00 87.31 508 VAL A C 1
ATOM 4209 O O . VAL A 1 508 ? 37.457 12.535 -69.891 1.00 87.31 508 VAL A O 1
ATOM 4212 N N . LEU A 1 509 ? 39.337 11.900 -68.845 1.00 87.44 509 LEU A N 1
ATOM 4213 C CA . LEU A 1 509 ? 39.110 12.711 -67.642 1.00 87.44 509 LEU A CA 1
ATOM 4214 C C . LEU A 1 509 ? 39.034 14.217 -67.951 1.00 87.44 509 LEU A C 1
ATOM 4216 O O . LEU A 1 509 ? 38.172 14.913 -67.412 1.00 87.44 509 LEU A O 1
ATOM 4220 N N . GLY A 1 510 ? 39.863 14.722 -68.869 1.00 87.06 510 GLY A N 1
ATOM 4221 C CA . GLY A 1 510 ? 39.805 16.107 -69.348 1.00 87.06 510 GLY A CA 1
ATOM 4222 C C . GLY A 1 510 ? 38.492 16.440 -70.071 1.00 87.06 510 GLY A C 1
ATOM 4223 O O . GLY A 1 510 ? 37.916 17.515 -69.875 1.00 87.06 510 GLY A O 1
ATOM 4224 N N . SER A 1 511 ? 37.959 15.497 -70.853 1.00 86.06 511 SER A N 1
ATOM 4225 C CA . SER A 1 511 ? 36.649 15.641 -71.504 1.00 86.06 511 SER A CA 1
ATOM 4226 C C . SER A 1 511 ? 35.478 15.614 -70.513 1.00 86.06 511 SER A C 1
ATOM 4228 O O . SER A 1 511 ? 34.450 16.245 -70.750 1.00 86.06 511 SER A O 1
ATOM 4230 N N . LEU A 1 512 ? 35.622 14.907 -69.388 1.00 85.56 512 LEU A N 1
ATOM 4231 C CA . LEU A 1 512 ? 34.621 14.868 -68.319 1.00 85.56 512 LEU A CA 1
ATOM 4232 C C . LEU A 1 512 ? 34.629 16.163 -67.499 1.00 85.56 512 LEU A C 1
ATOM 4234 O O . LEU A 1 512 ? 33.567 16.691 -67.184 1.00 85.56 512 LEU A O 1
ATOM 4238 N N . LEU A 1 513 ? 35.814 16.716 -67.221 1.00 79.75 513 LEU A N 1
ATOM 4239 C CA . LEU A 1 513 ? 35.974 17.997 -66.522 1.00 79.75 513 LEU A CA 1
ATOM 4240 C C . LEU A 1 513 ? 35.354 19.177 -67.280 1.00 79.75 513 LEU A C 1
ATOM 4242 O O . LEU A 1 513 ? 34.875 20.117 -66.655 1.00 79.75 513 LEU A O 1
ATOM 4246 N N . SER A 1 514 ? 35.355 19.124 -68.612 1.00 76.81 514 SER A N 1
ATOM 4247 C CA . SER A 1 514 ? 34.752 20.152 -69.469 1.00 76.81 514 SER A CA 1
ATOM 4248 C C . SER A 1 514 ? 33.250 19.958 -69.725 1.00 76.81 514 SER A C 1
ATOM 4250 O O . SER A 1 514 ? 32.613 20.879 -70.228 1.00 76.81 514 SER A O 1
ATOM 4252 N N . ASN A 1 515 ? 32.679 18.797 -69.374 1.00 65.62 515 ASN A N 1
ATOM 4253 C CA . ASN A 1 515 ? 31.261 18.446 -69.570 1.00 65.62 515 ASN A CA 1
ATOM 4254 C C . ASN A 1 515 ? 30.387 18.601 -68.310 1.00 65.62 515 ASN A C 1
ATOM 4256 O O . ASN A 1 515 ? 29.229 18.176 -68.318 1.00 65.62 515 ASN A O 1
ATOM 4260 N N . ARG A 1 516 ? 30.936 19.170 -67.235 1.00 53.84 516 ARG A N 1
ATOM 4261 C CA . ARG A 1 516 ? 30.210 19.483 -66.000 1.00 53.84 516 ARG A CA 1
ATOM 4262 C C . ARG A 1 516 ? 29.433 20.785 -66.150 1.00 53.84 516 ARG A C 1
ATOM 4264 O O . ARG A 1 516 ? 28.282 20.823 -65.665 1.00 53.84 516 ARG A O 1
#

pLDDT: mean 81.21, std 16.2, range [28.3, 96.94]

Radius of gyration: 62.84 Å; chains: 1; bounding box: 168×66×169 Å

Foldseek 3Di:
DDDDDDDDDDDDDDDDDDDDDDDDDDDDPVVVVVVPPPDDDDDDDDPVNVVCVVVCVVVVPPVPPPPCPDDPVVVVVVLVVVVVVVVVVCVLLVLLVDCPQPLNDPDLVPDDLVNLLVSLVSLVVVLVVLVPDDQWDQRVVPDIDGCPVVSVVSNVSSVVSNQSSLVSLCVVLVVLLVVLVVLLVVLVVLLPDDDDALVNLVSLVVSLVVCVVCVVVSVVSLVSSLVSVVSCVVSVHDDDPVVVVSSVCSVVSNVVSVVSSVVSVV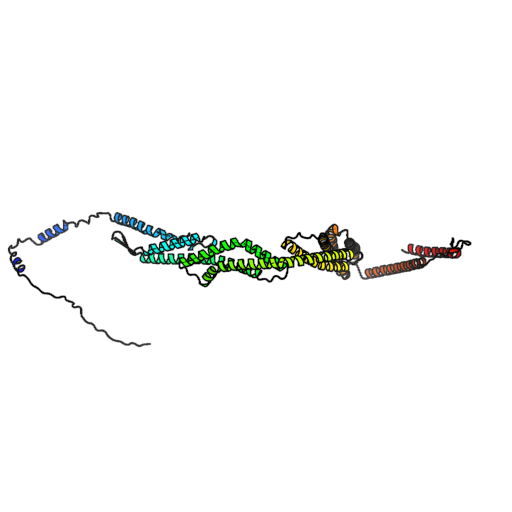VSVVCVVVNVVVLVVLVVVLVVVLVVLLVCCVDPALQDPPDDLVRSLVRLVVSVVVLVVSVVVLVSSQVSCVVVVHPRDDDVSSVVVVVVSVLVNLLSVLLCVLVVVVVVQVVDDLQRDDLVVVVVVLVVSVVSLVPRDPVCCVGPSSVVSVCSSVVVVVCSVVSCVVSDPVDDVVNVVVVVVVVVVVVVLVVVLVVLVVVLVVVVVPDDFDFDQDDPPGGPGTDPVVVVVVVVVVVVNVVSVVVSVVSD

InterPro domains:
  IPR013602 Dynein heavy chain, linker [PF08393] (350-450)
  IPR026983 Dynein heavy chain [PTHR46532] (55-449)
  IPR056759 Dynein axonemal heavy chain 2/5/8, coiled-coil domain [PF25007] (167-280)

Sequence (516 aa):
MRKRKKKQTKRGEGWRRLGVSGKTSGNKALANFVSRLDQSEPSKEDAKTRRRRLYRLASSTKPPFPHQGRNFHSHIMENKEVLQKYIDKWTPYKMLWSSDSIATIKDVTKISLLDCELSLIRHVELDSNLEVESDTFILADTIAIFTAQLKQGLSTEIKSSKLKIGQIVRKKYHREMDYVYAVMSEMERKLDRPIRDLDDVRMIMETLKKIREQEVDMELRIEPIEEAFNILTRFELPVDREILEQVDNLRYTWQQLLGRSMEVNTLLLAMQPHFQEELQANLEKFRIDSEEYIDQYRNCGPMSPGLTPREASDRLILFQNRFDGMWRKLQAYQSGEDLFGLPTTEYPELAQIRKELNLLQKLYKLYNDVIDRVSSYYDIPWGEVNIEEINNELMEFQNRCRKLPKGLKEWPAFYTLKRTIDDFNDMCPLLELMANKAMKPRHWQRIMEDICISAMKEKDIEAKLRQVTNEWSVHELTFMTFNNRGELLLRGDSTAETIGQLEDSLMVLGSLLSNR